Protein AF-0000000074168329 (afdb_homodimer)

Organism: Staphylococcus epidermidis (strain ATCC 35984 / DSM 28319 / BCRC 17069 / CCUG 31568 / BM 3577 / RP62A) (NCBI:txid176279)

Secondary structure (DSSP, 8-state):
-TTGGGTS--------HHHHHHHHHHTTS---SSTHHHHHHHT-TT--------HHHHHHHHHHHHHHHHHHHHHHHHHHHHHHHHHHHHHSTTGGGSSSSTTSHHHHHHHHH-SSHHHHHTS-HHHHHHHHHTT-SS---HHHHHHHHHHHHHHHHH---SS-TTSHHHHHHHHHHHHHHHHHHHHHHHHHHHHHHHTTSTTHHHHHTSTT--HHHHHHHHHHH--GGG-SSHHHHHHHHT--EE--B-SS-B---EE-TTS-HHHHHHHHHHHHHHHHTTTTS--HHHHHHHHHTSSSSPPPHHHHHHHHHHHHHHHHHHHHHTT----TTTS--/-TTGGGTS--------HHHHHHHHHHTTS----STHHHHHHHT-TT--------HHHHHHHHHHHHHHHHHHHHHHHHHHHHHHHHHHHHHSTTGGGSSSSTTSHHHHHHHHH-SSHHHHHTS-HHHHHHHHHTT-SS---HHHHHHHHHHHHHHHHH---SS-TTSHHHHHHHHHHHHHHHHHHHHHHHHHHHHHHHTTSTTHHHHHTSTT--HHHHHHHHHHH--GGG-SSHHHHHHHHT--EE--B-SS-B---EE-TTS-HHHHHHHHHHHHHHHHTTTTS--HHHHHHHHHTSSSSPPPHHHHHHHHHHHHHHHHHHHHHTT----TTTS--

Sequence (674 aa):
MERFCCVNQINYIQMNPLEAKFKTSALRSWKTDQADAHKLACLGPTLKQTDSLPIHELIFFELRERVRFHLEIENEQNRLKFQILELLHQTFPGLERLFSSRYSIIALNIAEIFTHPDMVLDIDKEVLITHIFNSTDKGMSMDKATKYALQLRVIAQESYPSVDRHSFLVEKLRLLIQQLKQSIHHLKQLDDAMIQLAQQLDYFENIHSIPGIGKLSTAMIIGEIGDIKRFKSNKQLNAFVGIDIKRYQSGHTHCRDTINKRGNKKARKLLFWVIMNIIRGQHHYDNHVVDYYYKLRKQPNEKPHKTAIIACINRLLKTIHYLVMNHKLYDYQMSPHMERFCCVNQINYIQMNPLEAKFKTSALRSWKTDQADAHKLACLGPTLKQTDSLPIHELIFFELRERVRFHLEIENEQNRLKFQILELLHQTFPGLERLFSSRYSIIALNIAEIFTHPDMVLDIDKEVLITHIFNSTDKGMSMDKATKYALQLRVIAQESYPSVDRHSFLVEKLRLLIQQLKQSIHHLKQLDDAMIQLAQQLDYFENIHSIPGIGKLSTAMIIGEIGDIKRFKSNKQLNAFVGIDIKRYQSGHTHCRDTINKRGNKKARKLLFWVIMNIIRGQHHYDNHVVDYYYKLRKQPNEKPHKTAIIACINRLLKTIHYLVMNHKLYDYQMSPH

Nearest PDB structures (foldseek):
  8wt6-assembly1_D  TM=6.463E-01  e=1.268E-04  Escherichia coli
  7mq9-assembly1_SA  TM=5.368E-01  e=1.856E-03  Homo sapiens
  5gap-assembly1_F  TM=3.837E-01  e=2.718E-02  Saccharomyces cerevisiae
  8bcy-assembly1_B  TM=2.803E-01  e=6.986E-01  Bos taurus
  5swo-assembly1_B  TM=2.583E-01  e=2.062E+00  Homo sapiens

Radius of gyration: 31.95 Å; Cα contacts (8 Å, |Δi|>4): 693; chains: 2; bounding box: 79×78×79 Å

pLDDT: mean 80.48, std 24.2, range [25.25, 98.44]

Solvent-accessible surface area (backbone atoms only — not comparable to full-atom values): 37543 Å² total; per-residue (Å²): 115,70,73,67,34,60,72,57,86,56,80,69,74,82,64,55,68,66,64,50,48,59,54,46,61,66,48,60,69,69,72,72,76,75,70,59,62,58,62,62,58,71,69,52,73,86,71,62,80,81,58,72,72,54,71,67,58,52,53,33,51,46,37,27,54,50,39,52,49,48,52,50,52,50,52,51,46,51,52,46,50,50,52,45,52,56,43,32,55,34,30,29,32,64,59,65,66,77,39,92,56,59,78,37,67,45,47,42,43,47,42,51,74,44,44,22,36,66,63,54,73,71,46,54,71,69,59,44,24,51,54,52,43,68,36,44,89,85,71,67,54,70,66,58,21,44,52,50,37,52,51,48,48,52,44,33,72,71,36,74,43,80,52,60,81,82,37,58,66,39,55,52,41,36,52,51,45,51,50,45,52,51,49,53,53,50,49,52,56,53,48,53,54,45,34,59,58,38,60,72,42,89,54,40,59,28,48,36,47,33,69,64,39,45,64,62,55,38,30,40,48,42,13,63,70,33,68,67,80,77,42,89,42,53,67,54,48,36,45,54,39,21,66,38,61,39,72,57,76,50,86,90,55,84,51,78,69,41,58,34,83,82,29,38,62,66,45,43,53,51,46,50,51,48,51,53,45,30,50,70,45,46,90,80,50,81,46,69,57,46,54,49,36,53,57,36,50,33,83,92,71,51,43,55,66,70,59,33,50,54,53,36,46,52,51,50,48,41,50,46,48,50,22,50,76,64,73,34,64,60,45,80,87,71,51,82,128,116,71,73,66,33,60,73,56,85,56,81,71,73,81,63,56,68,66,64,50,49,57,54,46,61,66,47,63,69,69,74,71,76,74,71,60,63,59,63,63,57,70,70,52,75,85,71,63,81,81,59,70,72,54,73,67,57,51,53,34,51,47,35,26,54,50,38,52,50,49,52,52,50,49,53,53,46,52,52,47,51,51,51,46,52,57,44,32,55,35,31,29,32,65,60,65,68,77,40,92,55,60,78,39,67,44,45,43,44,46,42,51,74,46,43,21,34,67,63,53,73,73,46,53,71,69,58,44,24,51,54,53,44,67,36,43,88,82,69,68,56,69,67,57,20,44,52,51,35,52,50,48,49,53,42,33,73,71,37,74,43,79,51,60,80,83,36,59,65,38,55,51,42,36,52,50,45,51,50,45,54,50,49,53,53,52,48,52,54,53,48,52,54,45,33,58,58,38,59,72,43,88,52,40,58,28,48,38,47,33,70,65,39,46,64,62,53,38,30,42,50,42,13,62,70,33,69,67,81,76,42,92,41,52,67,55,48,36,46,53,38,19,66,38,62,38,72,56,76,50,85,91,56,82,52,76,70,40,58,35,85,80,28,37,64,66,45,43,53,50,45,51,52,46,52,52,46,29,49,72,44,46,89,79,49,80,45,70,57,48,54,50,36,53,59,38,50,33,83,91,69,52,45,55,69,68,59,32,49,53,52,35,46,53,51,48,49,41,51,45,47,50,23,51,77,65,73,33,66,60,44,80,85,71,52,82,129

Foldseek 3Di:
DVVVCVPPPPPPPPPDPVVVVVVVVVVPPPPPPDPVVVVVPVVPDVCPDPDDPPPQQVLLQVLLVLLVVLVVLVVVLVVLVVLLVVLCCAAQPPLCVLDPDSLPQLNLQVCLQPVHLVSLVVDDLVVLLVSSQVSDPPHDDSVVSSVSSVVSNVSSVVTDHNDDCPDVSSVVSNVSSVVSSVSVVVSVVSLVVLLVSQVVDLCLQQLCLAPQQHSSLSSSLCNQQPDLVVDPALVSSCVQQQQDFPQPPDPPDRDDRDTRPPHRPSNVVSLLVSLVRRCVCVVPDDHVLNVQLVVCCDPDNHDDNVVSSSVSSSLSSRSSSVCRNVVHHDDPVPRDD/DVVVCVVPPPPPPPPDPVVVVVVVVVVPPPPPPDPVVVVVPVVPDVCPPPPDPPPQQVLLQVLLVLLVVLVVLVVVLVVLVVLLVVLCCAAQPPLCVLDPDSLDQLNLQVCLQPVHLCSLVVDDLVVLLVSSQVSDPPHDDSVVSSVSSVVSNVSSVVTDHNDDCPDVSSVVSNVSSVVSSVSVVVSVVSLVVLLVSQVVDLCLQQLCLAPQQHSSLSSSLCNQQPDLVVDPALVSSCVQQQLDFPQPPDDPDRDDRDTRPPHRPSNVVSQLVSLVRRCVCVVPDDHVLNVQLVVCCDPDNGDDNVVSSSVSSSLSSRSSSVCRNVVHHDDPVPRDD

InterPro domains:
  IPR002525 Transposase IS110-like, N-terminal [PF01548] (10-93)
  IPR003346 Transposase IS116/IS110/IS902, C-terminal [PF02371] (205-281)
  IPR047650 Transposase IS110-like [NF033542] (14-328)
  IPR047650 Transposase IS110-like [PTHR33055] (9-333)

Structure (mmCIF, N/CA/C/O backbone):
data_AF-0000000074168329-model_v1
#
loop_
_entity.id
_entity.type
_entity.pdbx_description
1 polymer 'ISSep1-like transposase'
#
loop_
_atom_site.group_PDB
_atom_site.id
_atom_site.type_symbol
_atom_site.label_atom_id
_atom_site.label_alt_id
_atom_site.label_comp_id
_atom_site.label_asym_id
_atom_site.label_entity_id
_atom_site.label_seq_id
_atom_site.pdbx_PDB_ins_code
_atom_site.Cartn_x
_atom_site.Cartn_y
_atom_site.Cartn_z
_atom_site.occupancy
_atom_site.B_iso_or_equiv
_atom_site.auth_seq_id
_atom_site.auth_comp_id
_atom_site.auth_asym_id
_atom_site.auth_atom_id
_atom_site.pdbx_PDB_model_num
ATOM 1 N N . MET A 1 1 ? 27.438 18.719 -7.598 1 27.17 1 MET A N 1
ATOM 2 C CA . MET A 1 1 ? 27.781 19.938 -8.328 1 27.17 1 MET A CA 1
ATOM 3 C C . MET A 1 1 ? 28.406 20.969 -7.391 1 27.17 1 MET A C 1
ATOM 5 O O . MET A 1 1 ? 29.203 21.797 -7.828 1 27.17 1 MET A O 1
ATOM 9 N N . GLU A 1 2 ? 28 20.859 -6.035 1 30.83 2 GLU A N 1
ATOM 10 C CA . GLU A 1 2 ? 28.438 21.891 -5.105 1 30.83 2 GLU A CA 1
ATOM 11 C C . GLU A 1 2 ? 29.938 21.75 -4.805 1 30.83 2 GLU A C 1
ATOM 13 O O . GLU A 1 2 ? 30.656 22.75 -4.734 1 30.83 2 GLU A O 1
ATOM 18 N N . ARG A 1 3 ? 30.25 20.453 -4.539 1 29.61 3 ARG A N 1
ATOM 19 C CA . ARG A 1 3 ? 31.609 20.297 -4.035 1 29.61 3 ARG A CA 1
ATOM 20 C C . ARG A 1 3 ? 32.625 20.562 -5.129 1 29.61 3 ARG A C 1
ATOM 22 O O . ARG A 1 3 ? 33.781 20.906 -4.836 1 29.61 3 ARG A O 1
ATOM 29 N N . PHE A 1 4 ? 32.219 20.125 -6.305 1 29.08 4 PHE A N 1
ATOM 30 C CA . PHE A 1 4 ? 33.219 20.297 -7.344 1 29.08 4 PHE A CA 1
ATOM 31 C C . PHE A 1 4 ? 33.531 21.766 -7.535 1 29.08 4 PHE A C 1
ATOM 33 O O . PHE A 1 4 ? 34.688 22.125 -7.836 1 29.08 4 PHE A O 1
ATOM 40 N N . CYS A 1 5 ? 32.5 22.547 -7.418 1 31.25 5 CYS A N 1
ATOM 41 C CA . CYS A 1 5 ? 32.719 23.953 -7.734 1 31.25 5 CYS A CA 1
ATOM 42 C C . CYS A 1 5 ? 33.594 24.625 -6.676 1 31.25 5 CYS A C 1
ATOM 44 O O . CYS A 1 5 ? 33.812 25.828 -6.715 1 31.25 5 CYS A O 1
ATOM 46 N N . CYS A 1 6 ? 33.969 23.875 -5.668 1 30.42 6 CYS A N 1
ATOM 47 C CA . CYS A 1 6 ? 34.781 24.609 -4.711 1 30.42 6 CYS A CA 1
ATOM 48 C C . CYS A 1 6 ? 36.125 24.953 -5.316 1 30.42 6 CYS A C 1
ATOM 50 O O . CYS A 1 6 ? 36.875 25.75 -4.746 1 30.42 6 CYS A O 1
ATOM 52 N N . VAL A 1 7 ? 36.656 24.062 -6.18 1 30.88 7 VAL A N 1
ATOM 53 C CA . VAL A 1 7 ? 38 24.484 -6.484 1 30.88 7 VAL A CA 1
ATOM 54 C C . VAL A 1 7 ? 38 25.781 -7.273 1 30.88 7 VAL A C 1
ATOM 56 O O . VAL A 1 7 ? 38.844 26.656 -7.051 1 30.88 7 VAL A O 1
ATOM 59 N N . ASN A 1 8 ? 37.375 25.719 -8.516 1 28.28 8 ASN A N 1
ATOM 60 C CA . ASN A 1 8 ? 37.375 26.984 -9.266 1 28.28 8 ASN A CA 1
ATOM 61 C C . ASN A 1 8 ? 36.344 27.969 -8.703 1 28.28 8 ASN A C 1
ATOM 63 O O . ASN A 1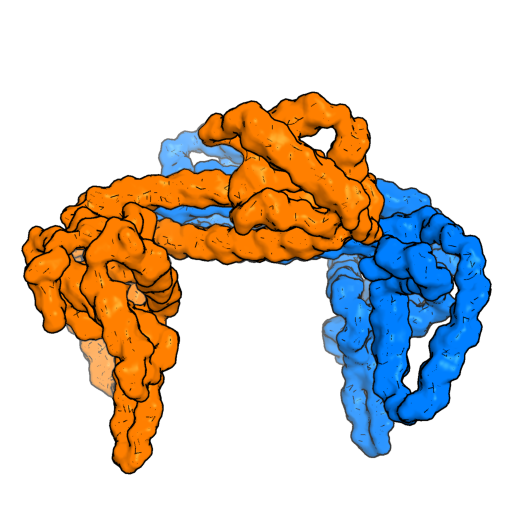 8 ? 35.344 27.547 -8.125 1 28.28 8 ASN A O 1
ATOM 67 N N . GLN A 1 9 ? 36.688 29.25 -8.25 1 28.92 9 GLN A N 1
ATOM 68 C CA . GLN A 1 9 ? 36.062 30.312 -7.473 1 28.92 9 GLN A CA 1
ATOM 69 C C . GLN A 1 9 ? 34.625 30.531 -7.898 1 28.92 9 GLN A C 1
ATOM 71 O O . GLN A 1 9 ? 34.094 31.641 -7.797 1 28.92 9 GLN A O 1
ATOM 76 N N . ILE A 1 10 ? 34.125 29.672 -8.828 1 30.66 10 ILE A N 1
ATOM 77 C CA . ILE A 1 10 ? 32.781 30.016 -9.352 1 30.66 10 ILE A CA 1
ATOM 78 C C . ILE A 1 10 ? 31.734 29.781 -8.281 1 30.66 10 ILE A C 1
ATOM 80 O O . ILE A 1 10 ? 31.688 28.703 -7.676 1 30.66 10 ILE A O 1
ATOM 84 N N . ASN A 1 11 ? 31.312 30.797 -7.574 1 29.66 11 ASN A N 1
ATOM 85 C CA . ASN A 1 11 ? 30.328 30.891 -6.504 1 29.66 11 ASN A CA 1
ATOM 86 C C . ASN A 1 11 ? 29.062 30.109 -6.844 1 29.66 11 ASN A C 1
ATOM 88 O O . ASN A 1 11 ? 28.375 30.438 -7.812 1 29.66 11 ASN A O 1
ATOM 92 N N . TYR A 1 12 ? 29.094 28.797 -6.961 1 29.7 12 TYR A N 1
ATOM 93 C CA . TYR A 1 12 ? 27.938 27.953 -7.266 1 29.7 12 TYR A CA 1
ATOM 94 C C . TYR A 1 12 ? 26.844 28.141 -6.227 1 29.7 12 TYR A C 1
ATOM 96 O O . TYR A 1 12 ? 27.109 28.094 -5.023 1 29.7 12 TYR A O 1
ATOM 104 N N . ILE A 1 13 ? 25.984 29.219 -6.359 1 30.91 13 ILE A N 1
ATOM 105 C CA . ILE A 1 13 ? 24.828 29.438 -5.5 1 30.91 13 ILE A CA 1
ATOM 106 C C . ILE A 1 13 ? 24 28.156 -5.426 1 30.91 13 ILE A C 1
ATOM 108 O O . ILE A 1 13 ? 23.625 27.594 -6.457 1 30.91 13 ILE A O 1
ATOM 112 N N . GLN A 1 14 ? 24.312 27.359 -4.473 1 31.69 14 GLN A N 1
ATOM 113 C CA . GLN A 1 14 ? 23.453 26.219 -4.168 1 31.69 14 GLN A CA 1
ATOM 114 C C . GLN A 1 14 ? 21.984 26.656 -4.086 1 31.69 14 GLN A C 1
ATOM 116 O O . GLN A 1 14 ? 21.594 27.391 -3.172 1 31.69 14 GLN A O 1
ATOM 121 N N . MET A 1 15 ? 21.438 27.281 -5.18 1 32.53 15 MET A N 1
ATOM 122 C CA . MET A 1 15 ? 20.016 27.625 -5.191 1 32.53 15 MET A CA 1
ATOM 123 C C . MET A 1 15 ? 19.156 26.406 -4.875 1 32.53 15 MET A C 1
ATOM 125 O O . MET A 1 15 ? 19.5 25.281 -5.242 1 32.53 15 MET A O 1
ATOM 129 N N . ASN A 1 16 ? 18.484 26.5 -3.758 1 31.28 16 ASN A N 1
ATOM 130 C CA . ASN A 1 16 ? 17.484 25.5 -3.422 1 31.28 16 ASN A CA 1
ATOM 131 C C . ASN A 1 16 ? 16.609 25.156 -4.625 1 31.28 16 ASN A C 1
ATOM 133 O O . ASN A 1 16 ? 16.25 26.031 -5.41 1 31.28 16 ASN A O 1
ATOM 137 N N . PRO A 1 17 ? 16.688 24.031 -5.035 1 32.97 17 PRO A N 1
ATOM 138 C CA . PRO A 1 17 ? 15.953 23.578 -6.215 1 32.97 17 PRO A CA 1
ATOM 139 C C . PRO A 1 17 ? 14.531 24.141 -6.266 1 32.97 17 PRO A C 1
ATOM 141 O O . PRO A 1 17 ? 14.008 24.391 -7.352 1 32.97 17 PRO A O 1
ATOM 144 N N . LEU A 1 18 ? 13.867 24.328 -5.117 1 34.44 18 LEU A N 1
ATOM 145 C CA . LEU A 1 18 ? 12.477 24.781 -5.164 1 34.44 18 LEU A CA 1
ATOM 146 C C . LEU A 1 18 ? 12.398 26.25 -5.586 1 34.44 18 LEU A C 1
ATOM 148 O O . LEU A 1 18 ? 11.492 26.641 -6.324 1 34.44 18 LEU A O 1
ATOM 152 N N . GLU A 1 19 ? 13.258 27.109 -5.074 1 35.5 19 GLU A N 1
ATOM 153 C CA . GLU A 1 19 ? 13.242 28.516 -5.461 1 35.5 19 GLU A CA 1
ATOM 154 C C . GLU A 1 19 ? 13.641 28.688 -6.922 1 35.5 19 GLU A C 1
ATOM 156 O O . GLU A 1 19 ? 13.141 29.594 -7.602 1 35.5 19 GLU A O 1
ATOM 161 N N . ALA A 1 20 ? 14.375 27.781 -7.41 1 36.03 20 ALA A N 1
ATOM 162 C CA . ALA A 1 20 ? 14.781 27.797 -8.812 1 36.03 20 ALA A CA 1
ATOM 163 C C . ALA A 1 20 ? 13.609 27.469 -9.727 1 36.03 20 ALA A C 1
ATOM 165 O O . ALA A 1 20 ? 13.453 28.078 -10.797 1 36.03 20 ALA A O 1
ATOM 166 N N . LYS A 1 21 ? 12.797 26.547 -9.273 1 35.5 21 LYS A N 1
ATOM 167 C CA . LYS A 1 21 ? 11.664 26.172 -10.102 1 35.5 21 LYS A CA 1
ATOM 168 C C . LYS A 1 21 ? 10.633 27.297 -10.172 1 35.5 21 LYS A C 1
ATOM 170 O O . LYS A 1 21 ? 10.031 27.531 -11.227 1 35.5 21 LYS A O 1
ATOM 175 N N . PHE A 1 22 ? 10.336 27.859 -9.047 1 31.67 22 PHE A N 1
ATOM 176 C CA . PHE A 1 22 ? 9.359 28.938 -9.023 1 31.67 22 PHE A CA 1
ATOM 177 C C . PHE A 1 22 ? 9.844 30.125 -9.844 1 31.67 22 PHE A C 1
ATOM 179 O O . PHE A 1 22 ? 9.047 30.797 -10.516 1 31.67 22 PHE A O 1
ATOM 186 N N . LYS A 1 23 ? 11.039 30.375 -9.758 1 33.78 23 LYS A N 1
ATOM 187 C CA . LYS A 1 23 ? 11.539 31.516 -10.523 1 33.78 23 LYS A CA 1
ATOM 188 C C . LYS A 1 23 ? 11.648 31.172 -12.008 1 33.78 23 LYS A C 1
ATOM 190 O O . LYS A 1 23 ? 11.461 32.031 -12.867 1 33.78 23 LYS A O 1
ATOM 195 N N . THR A 1 24 ? 11.891 29.922 -12.227 1 35.84 24 THR A N 1
ATOM 196 C CA . THR A 1 24 ? 12.023 29.547 -13.625 1 35.84 24 THR A CA 1
ATOM 197 C C . THR A 1 24 ? 10.648 29.422 -14.281 1 35.84 24 THR A C 1
ATOM 199 O O . THR A 1 24 ? 10.492 29.688 -15.477 1 35.84 24 THR A O 1
ATOM 202 N N . SER A 1 25 ? 9.672 29.031 -13.5 1 34.44 25 SER A N 1
ATOM 203 C CA . SER A 1 25 ? 8.367 28.938 -14.141 1 34.44 25 SER A CA 1
ATOM 204 C C . SER A 1 25 ? 7.84 30.328 -14.508 1 34.44 25 SER A C 1
ATOM 206 O O . SER A 1 25 ? 7.113 30.469 -15.492 1 34.44 25 SER A O 1
ATOM 208 N N . ALA A 1 26 ? 8.141 31.312 -13.672 1 32.31 26 ALA A N 1
ATOM 209 C CA . ALA A 1 26 ? 7.754 32.656 -14.07 1 32.31 26 ALA A CA 1
ATOM 210 C C . ALA A 1 26 ? 8.531 33.125 -15.305 1 32.31 26 ALA A C 1
ATOM 212 O O . ALA A 1 26 ? 8.133 34.094 -15.977 1 32.31 26 ALA A O 1
ATOM 213 N N . LEU A 1 27 ? 9.688 32.562 -15.461 1 31.38 27 LEU A N 1
ATOM 214 C CA . LEU A 1 27 ? 10.57 33.031 -16.531 1 31.38 27 LEU A CA 1
ATOM 215 C C . LEU A 1 27 ? 10.117 32.469 -17.875 1 31.38 27 LEU A C 1
ATOM 217 O O . LEU A 1 27 ? 10.703 32.812 -18.906 1 31.38 27 LEU A O 1
ATOM 221 N N . ARG A 1 28 ? 9.273 31.594 -17.766 1 31.62 28 ARG A N 1
ATOM 222 C CA . ARG A 1 28 ? 9.039 31 -19.078 1 31.62 28 ARG A CA 1
ATOM 223 C C . ARG A 1 28 ? 8.328 31.969 -20.016 1 31.62 28 ARG A C 1
ATOM 225 O O . ARG A 1 28 ? 8.102 31.672 -21.188 1 31.62 28 ARG A O 1
ATOM 232 N N . SER A 1 29 ? 7.656 32.938 -19.359 1 29.62 29 SER A N 1
ATOM 233 C CA . SER A 1 29 ? 6.871 33.531 -20.438 1 29.62 29 SER A CA 1
ATOM 234 C C . SER A 1 29 ? 7.754 34.344 -21.375 1 29.62 29 SER A C 1
ATOM 236 O O . SER A 1 29 ? 7.395 34.594 -22.531 1 29.62 29 SER A O 1
ATOM 238 N N . TRP A 1 30 ? 8.641 35.281 -20.766 1 28.11 30 TRP A N 1
ATOM 239 C CA . TRP A 1 30 ? 9.188 36.281 -21.688 1 28.11 30 TRP A CA 1
ATOM 240 C C . TRP A 1 30 ? 10.445 35.75 -22.375 1 28.11 30 TRP A C 1
ATOM 242 O O . TRP A 1 30 ? 11.438 35.438 -21.719 1 28.11 30 TRP A O 1
ATOM 252 N N . LYS A 1 31 ? 10.398 35 -23.484 1 31.28 31 LYS A N 1
ATOM 253 C CA . LYS A 1 31 ? 11.383 34.344 -24.344 1 31.28 31 LYS A CA 1
ATOM 254 C C . LYS A 1 31 ? 12.289 35.375 -25.031 1 31.28 31 LYS A C 1
ATOM 256 O O . LYS A 1 31 ? 12.992 35.031 -25.984 1 31.28 31 LYS A O 1
ATOM 261 N N . THR A 1 32 ? 12.117 36.719 -24.641 1 31.3 32 THR A N 1
ATOM 262 C CA . THR A 1 32 ? 13.078 37.406 -25.516 1 31.3 32 THR A CA 1
ATOM 263 C C . THR A 1 32 ? 14.508 37.125 -25.047 1 31.3 32 THR A C 1
ATOM 265 O O . THR A 1 32 ? 14.789 37.062 -23.859 1 31.3 32 THR A O 1
ATOM 268 N N . ASP A 1 33 ? 15.5 36.688 -25.984 1 30 33 ASP A N 1
ATOM 269 C CA . ASP A 1 33 ? 16.812 36.062 -26.031 1 30 33 ASP A CA 1
ATOM 270 C C . ASP A 1 33 ? 17.812 36.812 -25.156 1 30 33 ASP A C 1
ATOM 272 O O . ASP A 1 33 ? 18.625 36.188 -24.469 1 30 33 ASP A O 1
ATOM 276 N N . GLN A 1 34 ? 18.125 38.125 -25.516 1 29.33 34 GLN A N 1
ATOM 277 C CA . GLN A 1 34 ? 19.391 38.812 -25.266 1 29.33 34 GLN A CA 1
ATOM 278 C C . GLN A 1 34 ? 19.562 39.094 -23.781 1 29.33 34 GLN A C 1
ATOM 280 O O . GLN A 1 34 ? 20.656 38.969 -23.234 1 29.33 34 GLN A O 1
ATOM 285 N N . ALA A 1 35 ? 18.609 39.875 -23.25 1 29.64 35 ALA A N 1
ATOM 286 C CA . ALA A 1 35 ? 18.812 40.594 -22 1 29.64 35 ALA A CA 1
ATOM 287 C C . ALA A 1 35 ? 18.859 39.656 -20.812 1 29.64 35 ALA A C 1
ATOM 289 O O . ALA A 1 35 ? 19.141 40.062 -19.672 1 29.64 35 ALA A O 1
ATOM 290 N N . ASP A 1 36 ? 18.469 38.375 -21.062 1 29.14 36 ASP A N 1
ATOM 291 C CA . ASP A 1 36 ? 18.234 37.5 -19.922 1 29.14 36 ASP A CA 1
ATOM 292 C C . ASP A 1 36 ? 19.562 37.125 -19.266 1 29.14 36 ASP A C 1
ATOM 294 O O . ASP A 1 36 ? 19.578 36.688 -18.109 1 29.14 36 ASP A O 1
ATOM 298 N N . ALA A 1 37 ? 20.625 37.219 -20.062 1 33.25 37 ALA A N 1
ATOM 299 C CA . ALA A 1 37 ? 21.891 36.75 -19.531 1 33.25 37 ALA A CA 1
ATOM 300 C C . ALA A 1 37 ? 22.406 37.656 -18.406 1 33.25 37 ALA A C 1
ATOM 302 O O . ALA A 1 37 ? 23.047 37.188 -17.469 1 33.25 37 ALA A O 1
ATOM 303 N N . HIS A 1 38 ? 22.125 38.969 -18.641 1 29.92 38 HIS A N 1
ATOM 304 C CA . HIS A 1 38 ? 22.797 39.938 -17.766 1 29.92 38 HIS A CA 1
ATOM 305 C C . HIS A 1 38 ? 22.25 39.844 -16.344 1 29.92 38 HIS A C 1
ATOM 307 O O . HIS A 1 38 ? 22.969 40.094 -15.383 1 29.92 38 HIS A O 1
ATOM 313 N N . LYS A 1 39 ? 20.891 39.656 -16.297 1 30.31 39 LYS A N 1
ATOM 314 C CA . LYS A 1 39 ? 20.297 39.844 -14.977 1 30.31 39 LYS A CA 1
ATOM 315 C C . LYS A 1 39 ? 20.703 38.688 -14.047 1 30.31 39 LYS A C 1
ATOM 317 O O . LYS A 1 39 ? 20.562 38.781 -12.828 1 30.31 39 LYS A O 1
ATOM 322 N N . LEU A 1 40 ? 21.156 37.594 -14.734 1 31.11 40 LEU A N 1
ATOM 323 C CA . LEU A 1 40 ? 21.578 36.531 -13.844 1 31.11 40 LEU A CA 1
ATOM 324 C C . LEU A 1 40 ? 22.797 36.938 -13.031 1 31.11 40 LEU A C 1
ATOM 326 O O . LEU A 1 40 ? 22.953 36.531 -11.875 1 31.11 40 LEU A O 1
ATOM 330 N N . ALA A 1 41 ? 23.656 37.75 -13.703 1 30.88 41 ALA A N 1
ATOM 331 C CA . ALA A 1 41 ? 24.938 38.062 -13.109 1 30.88 41 ALA A CA 1
ATOM 332 C C . ALA A 1 41 ? 24.781 38.938 -11.883 1 30.88 41 ALA A C 1
ATOM 334 O O . ALA A 1 41 ? 25.594 38.906 -10.953 1 30.88 41 ALA A O 1
ATOM 335 N N . CYS A 1 42 ? 23.828 39.938 -12.07 1 29.72 42 CYS A N 1
ATOM 336 C CA . CYS A 1 42 ? 23.859 40.969 -11.023 1 29.72 42 CYS A CA 1
ATOM 337 C C . CYS A 1 42 ? 23.391 40.375 -9.695 1 29.72 42 CYS A C 1
ATOM 339 O O . CYS A 1 42 ? 23.375 41.094 -8.68 1 29.72 42 CYS A O 1
ATOM 341 N N . LEU A 1 43 ? 22.641 39.375 -9.805 1 30.58 43 LEU A N 1
ATOM 342 C CA . LEU A 1 43 ? 22.188 38.969 -8.484 1 30.58 43 LEU A CA 1
ATOM 343 C C . LEU A 1 43 ? 23.328 38.312 -7.715 1 30.58 43 LEU A C 1
ATOM 345 O O . LEU A 1 43 ? 23.094 37.531 -6.777 1 30.58 43 LEU A O 1
ATOM 349 N N . GLY A 1 44 ? 24.625 38.594 -8.109 1 28.14 44 GLY A N 1
ATOM 350 C CA . GLY A 1 44 ? 25.859 38.031 -7.555 1 28.14 44 GLY A CA 1
ATOM 351 C C . GLY A 1 44 ? 25.938 38.156 -6.047 1 28.14 44 GLY A C 1
ATOM 352 O O . GLY A 1 44 ? 26.094 37.156 -5.344 1 28.14 44 GLY A O 1
ATOM 353 N N . PRO A 1 45 ? 26.562 39.344 -5.609 1 28.91 45 PRO A N 1
ATOM 354 C CA . PRO A 1 45 ? 27.281 39.5 -4.348 1 28.91 45 PRO A CA 1
ATOM 355 C C . PRO A 1 45 ? 26.375 39.375 -3.125 1 28.91 45 PRO A C 1
ATOM 357 O O . PRO A 1 45 ? 26.859 39.375 -1.99 1 28.91 45 PRO A O 1
ATOM 360 N N . THR A 1 46 ? 25.219 39.812 -3.314 1 30.34 46 THR A N 1
ATOM 361 C CA . THR A 1 46 ? 24.562 40.031 -2.02 1 30.34 46 THR A CA 1
ATOM 362 C C . THR A 1 46 ? 24.328 38.688 -1.33 1 30.34 46 THR A C 1
ATOM 364 O O . THR A 1 46 ? 23.328 38.5 -0.638 1 30.34 46 THR A O 1
ATOM 367 N N . LEU A 1 47 ? 24.828 37.531 -1.959 1 30.86 47 LEU A N 1
ATOM 368 C CA . LEU A 1 47 ? 24.609 36.219 -1.305 1 30.86 47 LEU A CA 1
ATOM 369 C C . LEU A 1 47 ? 25.469 36.125 -0.052 1 30.86 47 LEU A C 1
ATOM 371 O O . LEU A 1 47 ? 26.547 35.531 -0.092 1 30.86 47 LEU A O 1
ATOM 375 N N . LYS A 1 48 ? 25.906 37.156 0.578 1 31.55 48 LYS A N 1
ATOM 376 C CA . LYS A 1 48 ? 26.688 37 1.802 1 31.55 48 LYS A CA 1
ATOM 377 C C . LYS A 1 48 ? 26.219 35.781 2.59 1 31.55 48 LYS A C 1
ATOM 379 O O . LYS A 1 48 ? 27.016 34.906 2.902 1 31.55 48 LYS A O 1
ATOM 384 N N . GLN A 1 49 ? 25.625 36.188 3.838 1 29.94 49 GLN A N 1
ATOM 385 C CA . GLN A 1 49 ? 25.406 35.375 5.031 1 29.94 49 GLN A CA 1
ATOM 386 C C . GLN A 1 49 ? 24.484 34.188 4.738 1 29.94 49 GLN A C 1
ATOM 388 O O . GLN A 1 49 ? 23.297 34.375 4.441 1 29.94 49 GLN A O 1
ATOM 393 N N . THR A 1 50 ? 24.812 33.281 3.965 1 33.59 50 THR A N 1
ATOM 394 C CA . THR A 1 50 ? 24.156 31.969 3.914 1 33.59 50 THR A CA 1
ATOM 395 C C . THR A 1 50 ? 23.5 31.641 5.25 1 33.59 50 THR A C 1
ATOM 397 O O . THR A 1 50 ? 24.141 31.094 6.148 1 33.59 50 THR A O 1
ATOM 400 N N . ASP A 1 51 ? 22.984 32.438 5.898 1 31.14 51 ASP A N 1
ATOM 401 C CA . ASP A 1 51 ? 22.25 32.375 7.152 1 31.14 51 ASP A CA 1
ATOM 402 C C . ASP A 1 51 ? 21.312 31.156 7.176 1 31.14 51 ASP A C 1
ATOM 404 O O . ASP A 1 51 ? 20.828 30.719 6.129 1 31.14 51 ASP A O 1
ATOM 408 N N . SER A 1 52 ? 21.359 30.25 8.242 1 36.94 52 SER A N 1
ATOM 409 C CA . SER A 1 52 ? 20.484 29.188 8.727 1 36.94 52 SER A CA 1
ATOM 410 C C . SER A 1 52 ? 19.047 29.375 8.219 1 36.94 52 SER A C 1
ATOM 412 O O . SER A 1 52 ? 18.531 30.484 8.211 1 36.94 52 SER A O 1
ATOM 414 N N . LEU A 1 53 ? 18.734 28.781 7.027 1 43.62 53 LEU A N 1
ATOM 415 C CA . LEU A 1 53 ? 17.297 28.875 6.836 1 43.62 53 LEU A CA 1
ATOM 416 C C . LEU A 1 53 ? 16.594 29.188 8.148 1 43.62 53 LEU A C 1
ATOM 418 O O . LEU A 1 53 ? 16.844 28.547 9.172 1 43.62 53 LEU A O 1
ATOM 422 N N . PRO A 1 54 ? 16.109 30.297 8.336 1 49.72 54 PRO A N 1
ATOM 423 C CA . PRO A 1 54 ? 15.445 30.562 9.609 1 49.72 54 PRO A CA 1
ATOM 424 C C . PRO A 1 54 ? 14.602 29.391 10.094 1 49.72 54 PRO A C 1
ATOM 426 O O . PRO A 1 54 ? 14.07 28.625 9.281 1 49.72 54 PRO A O 1
ATOM 429 N N . ILE A 1 55 ? 15.016 28.766 11.352 1 52.19 55 ILE A N 1
ATOM 430 C CA . ILE A 1 55 ? 14.344 27.703 12.102 1 52.19 55 ILE A CA 1
ATOM 431 C C . ILE A 1 55 ? 12.875 27.641 11.695 1 52.19 55 ILE A C 1
ATOM 433 O O . ILE A 1 55 ? 12.32 26.547 11.539 1 52.19 55 ILE A O 1
ATOM 437 N N . HIS A 1 56 ? 12.352 28.844 11.328 1 59.34 56 HIS A N 1
ATOM 438 C CA . HIS A 1 56 ? 10.938 28.906 10.992 1 59.34 56 HIS A CA 1
ATOM 439 C C . HIS A 1 56 ? 10.656 28.234 9.648 1 59.34 56 HIS A C 1
ATOM 441 O O . HIS A 1 56 ? 9.648 27.547 9.492 1 59.34 56 HIS A O 1
ATOM 447 N N . GLU A 1 57 ? 11.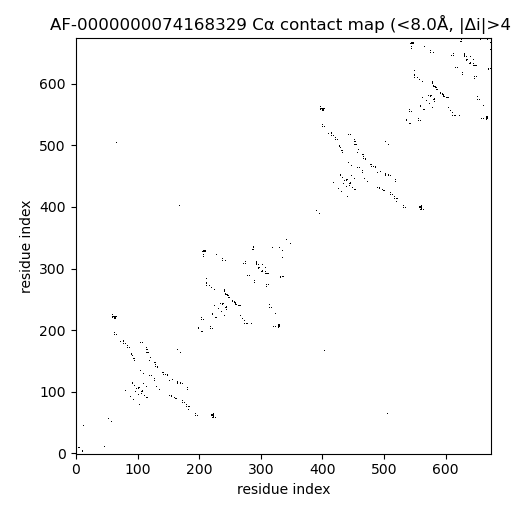625 28.25 8.75 1 77.38 57 GLU A N 1
ATOM 448 C CA . GLU A 1 57 ? 11.406 27.641 7.438 1 77.38 57 GLU A CA 1
ATOM 449 C C . GLU A 1 57 ? 11.484 26.125 7.512 1 77.38 57 GLU A C 1
ATOM 451 O O . GLU A 1 57 ? 10.734 25.422 6.832 1 77.38 57 GLU A O 1
ATOM 456 N N . LEU A 1 58 ? 12.188 25.688 8.57 1 88.94 58 LEU A N 1
ATOM 457 C CA . LEU A 1 58 ? 12.383 24.25 8.719 1 88.94 58 LEU A CA 1
ATOM 458 C C . LEU A 1 58 ? 11.117 23.594 9.258 1 88.94 58 LEU A C 1
ATOM 460 O O . LEU A 1 58 ? 10.758 22.484 8.82 1 88.94 58 LEU A O 1
ATOM 464 N N . ILE A 1 59 ? 10.445 24.328 10.133 1 93.62 59 ILE A N 1
ATOM 465 C CA . ILE A 1 59 ? 9.258 23.734 10.75 1 93.62 59 ILE A CA 1
ATOM 466 C C . ILE A 1 59 ? 8.164 23.547 9.688 1 93.62 59 ILE A C 1
ATOM 468 O O . ILE A 1 59 ? 7.457 22.547 9.695 1 93.62 59 ILE A O 1
ATOM 472 N N . PHE A 1 60 ? 8.086 24.531 8.797 1 94.81 60 PHE A N 1
ATOM 473 C CA . PHE A 1 60 ? 7.059 24.438 7.766 1 94.81 60 PHE A CA 1
ATOM 474 C C . PHE A 1 60 ? 7.367 23.312 6.785 1 94.81 60 PHE A C 1
ATOM 476 O O . PHE A 1 60 ? 6.457 22.625 6.309 1 94.81 60 PHE A O 1
ATOM 483 N N . PHE A 1 61 ? 8.625 23.156 6.535 1 94.5 61 PHE A N 1
ATOM 484 C CA . PHE A 1 61 ? 9.039 22.047 5.684 1 94.5 61 PHE A CA 1
ATOM 485 C C . PHE A 1 61 ? 8.695 20.703 6.324 1 94.5 61 PHE A C 1
ATOM 487 O O . PHE A 1 61 ? 8.125 19.828 5.672 1 94.5 61 PHE A O 1
ATOM 494 N N . GLU A 1 62 ? 8.992 20.547 7.574 1 96.5 62 GLU A N 1
ATOM 495 C CA . GLU A 1 62 ? 8.734 19.312 8.312 1 96.5 62 GLU A CA 1
ATOM 496 C C . GLU A 1 62 ? 7.242 19.016 8.398 1 96.5 62 GLU A C 1
ATOM 498 O O . GLU A 1 62 ? 6.816 17.875 8.234 1 96.5 62 GLU A O 1
ATOM 503 N N . LEU A 1 63 ? 6.496 20.047 8.617 1 97.38 63 LEU A N 1
ATOM 504 C CA . LEU A 1 63 ? 5.051 19.875 8.703 1 97.38 63 LEU A CA 1
ATOM 505 C C . LEU A 1 63 ? 4.465 19.453 7.359 1 97.38 63 LEU A C 1
ATOM 507 O O . LEU A 1 63 ? 3.605 18.578 7.293 1 97.38 63 LEU A O 1
ATOM 511 N N . ARG A 1 64 ? 4.938 20.094 6.336 1 96.44 64 ARG A N 1
ATOM 512 C CA . ARG A 1 64 ? 4.445 19.781 4.996 1 96.44 64 ARG A CA 1
ATOM 513 C C . ARG A 1 64 ? 4.695 18.312 4.652 1 96.44 64 ARG A C 1
ATOM 515 O O . ARG A 1 64 ? 3.805 17.641 4.141 1 96.44 64 ARG A O 1
ATOM 522 N N . GLU A 1 65 ? 5.891 17.859 4.934 1 96.62 65 GLU A N 1
ATOM 523 C CA . GLU A 1 65 ? 6.227 16.469 4.633 1 96.62 65 GLU A CA 1
ATOM 524 C C . GLU A 1 65 ? 5.371 15.508 5.445 1 96.62 65 GLU A C 1
ATOM 526 O O . GLU A 1 65 ? 4.965 14.453 4.945 1 96.62 65 GLU A O 1
ATOM 531 N N . ARG A 1 66 ? 5.086 15.875 6.656 1 97.94 66 ARG A N 1
ATOM 532 C CA . ARG A 1 66 ? 4.246 15.039 7.508 1 97.94 66 ARG A CA 1
ATOM 533 C C . ARG A 1 66 ? 2.812 14.992 6.988 1 97.94 66 ARG A C 1
ATOM 535 O O . ARG A 1 66 ? 2.182 13.938 6.984 1 97.94 66 ARG A O 1
ATOM 542 N N . VAL A 1 67 ? 2.348 16.125 6.508 1 97.56 67 VAL A N 1
ATOM 543 C CA . VAL A 1 67 ? 0.991 16.203 5.973 1 97.56 67 VAL A CA 1
ATOM 544 C C . VAL A 1 67 ? 0.887 15.344 4.711 1 97.56 67 VAL A C 1
ATOM 546 O O . VAL A 1 67 ? -0.06 14.57 4.555 1 97.56 67 VAL A O 1
ATOM 549 N N . ARG A 1 68 ? 1.815 15.484 3.891 1 96 68 ARG A N 1
ATOM 550 C CA . ARG A 1 68 ? 1.793 14.742 2.635 1 96 68 ARG A CA 1
ATOM 551 C C . ARG A 1 68 ? 1.899 13.242 2.885 1 96 68 ARG A C 1
ATOM 553 O O . ARG A 1 68 ? 1.266 12.445 2.189 1 96 68 ARG A O 1
ATOM 560 N N . PHE A 1 69 ? 2.711 12.875 3.838 1 97.5 69 PHE A N 1
ATOM 561 C CA . PHE A 1 69 ? 2.805 11.461 4.195 1 97.5 69 PHE A CA 1
ATOM 562 C C . PHE A 1 69 ? 1.487 10.961 4.773 1 97.5 69 PHE A C 1
ATOM 564 O O . PHE A 1 69 ? 1.058 9.844 4.477 1 97.5 69 PHE A O 1
ATOM 571 N N . HIS A 1 70 ? 0.848 11.805 5.59 1 97.38 70 HIS A N 1
ATOM 572 C CA . HIS A 1 70 ? -0.481 11.484 6.098 1 97.38 70 HIS A CA 1
ATOM 573 C C . HIS A 1 70 ? -1.449 11.188 4.957 1 97.38 70 HIS A C 1
ATOM 575 O O . HIS A 1 70 ? -2.178 10.195 5 1 97.38 70 HIS A O 1
ATOM 581 N N . LEU A 1 71 ? -1.421 12.047 4.008 1 95.44 71 LEU A N 1
ATOM 582 C CA . LEU A 1 71 ? -2.336 11.898 2.879 1 95.44 71 LEU A CA 1
ATOM 583 C C . LEU A 1 71 ? -2.02 10.633 2.09 1 95.44 71 LEU A C 1
ATOM 585 O O . LEU A 1 71 ? -2.928 9.953 1.604 1 95.44 71 LEU A O 1
ATOM 589 N N . GLU A 1 72 ? -0.788 10.328 1.934 1 95.06 72 GLU A N 1
ATOM 590 C CA . GLU A 1 72 ? -0.376 9.094 1.26 1 95.06 72 GLU A CA 1
ATOM 591 C C . GLU A 1 72 ? -0.881 7.863 2.002 1 95.06 72 GLU A C 1
ATOM 593 O O . GLU A 1 72 ? -1.394 6.926 1.386 1 95.06 72 GLU A O 1
ATOM 598 N N . ILE A 1 73 ? -0.698 7.832 3.309 1 97.12 73 ILE A N 1
ATOM 599 C CA . ILE A 1 73 ? -1.141 6.711 4.129 1 97.12 73 ILE A CA 1
ATOM 600 C C . ILE A 1 73 ? -2.658 6.574 4.043 1 97.12 73 ILE A C 1
ATOM 602 O O . ILE A 1 73 ? -3.184 5.465 3.943 1 97.12 73 ILE A O 1
ATOM 606 N N . GLU A 1 74 ? -3.328 7.703 4.035 1 95.56 74 GLU A N 1
ATOM 607 C CA . GLU A 1 74 ? -4.785 7.684 3.916 1 95.56 74 GLU A CA 1
ATOM 608 C C . GLU A 1 74 ? -5.219 7.051 2.598 1 95.56 74 GLU A C 1
ATOM 610 O O . GLU A 1 74 ? -6.184 6.281 2.562 1 95.56 74 GLU A O 1
ATOM 615 N N . ASN A 1 75 ? -4.547 7.41 1.558 1 94.62 75 ASN A N 1
ATOM 616 C CA . ASN A 1 75 ? -4.848 6.816 0.26 1 94.62 75 ASN A CA 1
ATOM 617 C C . ASN A 1 75 ? -4.66 5.305 0.278 1 94.62 75 ASN A C 1
ATOM 619 O O . ASN A 1 75 ? -5.48 4.562 -0.265 1 94.62 75 ASN A O 1
ATOM 623 N N . GLU A 1 76 ? -3.607 4.871 0.883 1 95.81 76 GLU A N 1
ATOM 624 C CA . GLU A 1 76 ? -3.35 3.438 1.008 1 95.81 76 GLU A CA 1
ATOM 625 C C . GLU A 1 76 ? -4.422 2.756 1.854 1 95.81 76 GLU A C 1
ATOM 627 O O . GLU A 1 76 ? -4.863 1.651 1.533 1 95.81 76 GLU A O 1
ATOM 632 N N . GLN A 1 77 ? -4.824 3.404 2.898 1 97.25 77 GLN A N 1
ATOM 633 C CA . GLN A 1 77 ? -5.883 2.859 3.746 1 97.25 77 GLN A CA 1
ATOM 634 C C . GLN A 1 77 ? -7.184 2.693 2.965 1 97.25 77 GLN A C 1
ATOM 636 O O . GLN A 1 77 ? -7.883 1.69 3.121 1 97.25 77 GLN A O 1
ATOM 641 N N . ASN A 1 78 ? -7.469 3.664 2.186 1 96.31 78 ASN A N 1
ATOM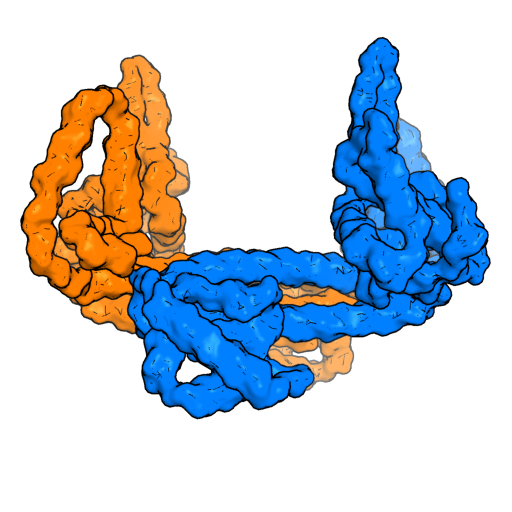 642 C CA . ASN A 1 78 ? -8.688 3.586 1.382 1 96.31 78 ASN A CA 1
ATOM 643 C C . ASN A 1 78 ? -8.641 2.406 0.416 1 96.31 78 ASN A C 1
ATOM 645 O O . ASN A 1 78 ? -9.648 1.723 0.22 1 96.31 78 ASN A O 1
ATOM 649 N N . ARG A 1 79 ? -7.496 2.188 -0.151 1 95.81 79 ARG A N 1
ATOM 650 C CA . ARG A 1 79 ? -7.324 1.03 -1.023 1 95.81 79 ARG A CA 1
ATOM 651 C C . ARG A 1 79 ? -7.562 -0.269 -0.261 1 95.81 79 ARG A C 1
ATOM 653 O O . ARG A 1 79 ? -8.258 -1.161 -0.746 1 95.81 79 ARG A O 1
ATOM 660 N N . LEU A 1 80 ? -6.977 -0.396 0.894 1 97.06 80 LEU A N 1
ATOM 661 C CA . LEU A 1 80 ? -7.145 -1.58 1.73 1 97.06 80 LEU A CA 1
ATOM 662 C C . LEU A 1 80 ? -8.609 -1.772 2.107 1 97.06 80 LEU A C 1
ATOM 664 O O . LEU A 1 80 ? -9.125 -2.895 2.074 1 97.06 80 LEU A O 1
ATOM 668 N N . LYS A 1 81 ? -9.258 -0.649 2.451 1 97.12 81 LYS A N 1
ATOM 669 C CA . LYS A 1 81 ? -10.672 -0.702 2.826 1 97.12 81 LYS A CA 1
ATOM 670 C C . LYS A 1 81 ? -11.516 -1.27 1.692 1 97.12 81 LYS A C 1
ATOM 672 O O . LYS A 1 81 ? -12.391 -2.111 1.923 1 97.12 81 LYS A O 1
ATOM 677 N N . PHE A 1 82 ? -11.25 -0.877 0.537 1 96 82 PHE A N 1
ATOM 678 C CA . PHE A 1 82 ? -11.992 -1.364 -0.621 1 96 82 PHE A CA 1
ATOM 679 C C . PHE A 1 82 ? -11.75 -2.854 -0.833 1 96 82 PHE A C 1
ATOM 681 O O . PHE A 1 82 ? -12.688 -3.611 -1.091 1 96 82 PHE A O 1
ATOM 688 N N . GLN A 1 83 ? -10.516 -3.248 -0.755 1 97.06 83 GLN A N 1
ATOM 689 C CA . GLN A 1 83 ? -10.172 -4.656 -0.922 1 97.06 83 GLN A CA 1
ATOM 690 C C . GLN A 1 83 ? -10.836 -5.516 0.152 1 97.06 83 GLN A C 1
ATOM 692 O O . GLN A 1 83 ? -11.359 -6.594 -0.141 1 97.06 83 GLN A O 1
ATOM 697 N N . ILE A 1 84 ? -10.797 -5.02 1.358 1 97.5 84 ILE A N 1
ATOM 698 C CA . ILE A 1 84 ? -11.375 -5.738 2.486 1 97.5 84 ILE A CA 1
ATOM 699 C C . ILE A 1 84 ? -12.883 -5.91 2.266 1 97.5 84 ILE A C 1
ATOM 701 O O . ILE A 1 84 ? -13.414 -7.004 2.457 1 97.5 84 ILE A O 1
ATOM 705 N N . LEU A 1 85 ? -13.516 -4.836 1.85 1 96.81 85 LEU A N 1
ATOM 706 C CA . LEU A 1 85 ? -14.953 -4.902 1.623 1 96.81 85 LEU A CA 1
ATOM 707 C C . LEU A 1 85 ? -15.281 -5.898 0.514 1 96.81 85 LEU A C 1
ATOM 709 O O . LEU A 1 85 ? -16.219 -6.691 0.645 1 96.81 85 LEU A O 1
ATOM 713 N N . GLU A 1 86 ? -14.562 -5.836 -0.542 1 96.19 86 GLU A N 1
ATOM 714 C CA . GLU A 1 86 ? -14.758 -6.766 -1.647 1 96.19 86 GLU A CA 1
ATOM 715 C C . GLU A 1 86 ? -14.609 -8.211 -1.183 1 96.19 86 GLU A C 1
ATOM 717 O O . GLU A 1 86 ? -15.422 -9.07 -1.546 1 96.19 86 GLU A O 1
ATOM 722 N N . LEU A 1 87 ? -13.602 -8.5 -0.38 1 97.38 87 LEU A N 1
ATOM 723 C CA . LEU A 1 87 ? -13.359 -9.852 0.122 1 97.38 87 LEU A CA 1
ATOM 724 C C . LEU A 1 87 ? -14.445 -10.266 1.107 1 97.38 87 LEU A C 1
ATOM 726 O O . LEU A 1 87 ? -14.875 -11.43 1.119 1 97.38 87 LEU A O 1
ATOM 730 N N . LEU A 1 88 ? -14.922 -9.328 1.902 1 96.88 88 LEU A N 1
ATOM 731 C CA . LEU A 1 88 ? -15.984 -9.625 2.855 1 96.88 88 LEU A CA 1
ATOM 732 C C . LEU A 1 88 ? -17.25 -10.07 2.137 1 96.88 88 LEU A C 1
ATOM 734 O O . LEU A 1 88 ? -17.953 -10.961 2.615 1 96.88 88 LEU A O 1
ATOM 738 N N . HIS A 1 89 ? -17.484 -9.539 1.011 1 96.44 89 HIS A N 1
ATOM 739 C CA . HIS A 1 89 ? -18.656 -9.922 0.229 1 96.44 89 HIS A CA 1
ATOM 740 C C . HIS A 1 89 ? -18.578 -11.375 -0.21 1 96.44 89 HIS A C 1
ATOM 742 O O . HIS A 1 89 ? -19.609 -12.023 -0.423 1 96.44 89 HIS A O 1
ATOM 748 N N . GLN A 1 90 ? -17.359 -11.859 -0.232 1 96.69 90 GLN A N 1
ATOM 749 C CA . GLN A 1 90 ? -17.156 -13.234 -0.671 1 96.69 90 GLN A CA 1
ATOM 750 C C . GLN A 1 90 ? -17.047 -14.18 0.521 1 96.69 90 GLN A C 1
ATOM 752 O O . GLN A 1 90 ? -17.5 -15.328 0.453 1 96.69 90 GLN A O 1
ATOM 757 N N . THR A 1 91 ? -16.484 -13.773 1.635 1 97.69 91 THR A N 1
ATOM 758 C CA . THR A 1 91 ? -16.172 -14.656 2.752 1 97.69 91 THR A CA 1
ATOM 759 C C . THR A 1 91 ? -17.25 -14.57 3.83 1 97.69 91 THR A C 1
ATOM 761 O O . THR A 1 91 ? -17.578 -15.57 4.48 1 97.69 91 THR A O 1
ATOM 764 N N . PHE A 1 92 ? -17.797 -13.367 4.051 1 97.81 92 PHE A N 1
ATOM 765 C CA . PHE A 1 92 ? -18.781 -13.133 5.094 1 97.81 92 PHE A CA 1
ATOM 766 C C . PHE A 1 92 ? -19.703 -11.977 4.719 1 97.81 92 PHE A C 1
ATOM 768 O O . PHE A 1 92 ? -19.688 -10.93 5.375 1 97.81 92 PHE A O 1
ATOM 775 N N . PRO A 1 93 ? -20.578 -12.258 3.695 1 96.44 93 PRO A N 1
ATOM 776 C CA . PRO A 1 93 ? -21.5 -11.203 3.281 1 96.44 93 PRO A CA 1
ATOM 777 C C . PRO A 1 93 ? -22.422 -10.734 4.418 1 96.44 93 PRO A C 1
ATOM 779 O O . PRO A 1 93 ? -22.969 -11.562 5.141 1 96.44 93 PRO A O 1
ATOM 782 N N . GLY A 1 94 ? -22.516 -9.438 4.625 1 94.75 94 GLY A N 1
ATOM 783 C CA . GLY A 1 94 ? -23.406 -8.875 5.613 1 94.75 94 GLY A CA 1
ATOM 784 C C . GLY A 1 94 ? -22.703 -8.406 6.871 1 94.75 94 GLY A C 1
ATOM 785 O O . GLY A 1 94 ? -23.266 -7.617 7.645 1 94.75 94 GLY A O 1
ATOM 786 N N . LEU A 1 95 ? -21.5 -8.891 7.148 1 95.5 95 LEU A N 1
ATOM 787 C CA . LEU A 1 95 ? -20.781 -8.516 8.359 1 95.5 95 LEU A CA 1
ATOM 788 C C . LEU A 1 95 ? -20.594 -7.008 8.445 1 95.5 95 LEU A C 1
ATOM 790 O O . LEU A 1 95 ? -20.594 -6.438 9.539 1 95.5 95 LEU A O 1
ATOM 794 N N . GLU A 1 96 ? -20.484 -6.355 7.262 1 89.5 96 GLU A N 1
ATOM 795 C CA . GLU A 1 96 ? -20.203 -4.922 7.215 1 89.5 96 GLU A CA 1
ATOM 796 C C . GLU A 1 96 ? -21.359 -4.125 7.824 1 89.5 96 GLU A C 1
ATOM 798 O O . GLU A 1 96 ? -21.188 -2.957 8.18 1 89.5 96 GLU A O 1
ATOM 803 N N . ARG A 1 97 ? -22.453 -4.738 8.047 1 89.44 97 ARG A N 1
ATOM 804 C CA . ARG A 1 97 ? -23.641 -4.066 8.57 1 89.44 97 ARG A CA 1
ATOM 805 C C . ARG A 1 97 ? -23.656 -4.074 10.094 1 89.44 97 ARG A C 1
ATOM 807 O O . ARG A 1 97 ? -24.484 -3.414 10.719 1 89.44 97 ARG A O 1
ATOM 814 N N . LEU A 1 98 ? -22.844 -4.82 10.672 1 91.38 98 LEU A N 1
ATOM 815 C CA . LEU A 1 98 ? -22.859 -4.992 12.117 1 91.38 98 LEU A CA 1
ATOM 816 C C . LEU A 1 98 ? -22.625 -3.664 12.828 1 91.38 98 LEU A C 1
ATOM 818 O O . LEU A 1 98 ? -23.266 -3.373 13.844 1 91.38 98 LEU A O 1
ATOM 822 N N . PHE A 1 99 ? -21.688 -2.91 12.234 1 87.69 99 PHE A N 1
ATOM 823 C CA . PHE A 1 99 ? -21.375 -1.619 12.828 1 87.69 99 PHE A CA 1
ATOM 824 C C . PHE A 1 99 ? -21.656 -0.485 11.859 1 87.69 99 PHE A C 1
ATOM 826 O O . PHE A 1 99 ? -21.562 -0.665 10.641 1 87.69 99 PHE A O 1
ATOM 833 N N . SER A 1 100 ? -21.984 0.636 12.414 1 83.69 100 SER A N 1
ATOM 834 C CA . SER A 1 100 ? -22.203 1.821 11.594 1 83.69 100 SER A CA 1
ATOM 835 C C . SER A 1 100 ? -20.922 2.268 10.914 1 83.69 100 SER A C 1
ATOM 837 O O . SER A 1 100 ? -20.922 2.627 9.734 1 83.69 100 SER A O 1
ATOM 839 N N . SER A 1 101 ? -19.891 2.219 11.711 1 85.38 101 SER A N 1
ATOM 840 C CA . SER A 1 101 ? -18.562 2.486 11.133 1 85.38 101 SER A CA 1
ATOM 841 C C . SER A 1 101 ? -17.859 1.194 10.742 1 85.38 101 SER A C 1
ATOM 843 O O . SER A 1 101 ? -17.312 0.492 11.594 1 85.38 101 SER A O 1
ATOM 845 N N . ARG A 1 102 ? -17.766 0.908 9.539 1 86 102 ARG A N 1
ATOM 846 C CA . ARG A 1 102 ? -17.312 -0.368 9 1 86 102 ARG A CA 1
ATOM 847 C C . ARG A 1 102 ? -15.836 -0.603 9.312 1 86 102 ARG A C 1
ATOM 849 O O . ARG A 1 102 ? -15.383 -1.748 9.375 1 86 102 ARG A O 1
ATOM 856 N N . TYR A 1 103 ? -15.156 0.501 9.562 1 91 103 TYR A N 1
ATOM 857 C CA . TYR A 1 103 ? -13.711 0.307 9.656 1 91 103 TYR A CA 1
ATOM 858 C C . TYR A 1 103 ? -13.188 0.741 11.016 1 91 103 TYR A C 1
ATOM 860 O O . TYR A 1 103 ? -12.008 1.068 11.156 1 91 103 TYR A O 1
ATOM 868 N N . SER A 1 104 ? -14.125 0.801 11.969 1 92 104 SER A N 1
ATOM 869 C CA . SER A 1 104 ? -13.672 1.03 13.336 1 92 104 SER A CA 1
ATOM 870 C C . SER A 1 104 ? -12.805 -0.122 13.828 1 92 104 SER A C 1
ATOM 872 O O . SER A 1 104 ? -12.844 -1.22 13.273 1 92 104 SER A O 1
ATOM 874 N N . ILE A 1 105 ? -12.008 0.095 14.82 1 92.25 105 ILE A N 1
ATOM 875 C CA . ILE A 1 105 ? -11.086 -0.91 15.328 1 92.25 105 ILE A CA 1
ATOM 876 C C . ILE A 1 105 ? -11.859 -2.123 15.836 1 92.25 105 ILE A C 1
ATOM 878 O O . ILE A 1 105 ? -11.453 -3.266 15.617 1 92.25 105 ILE A O 1
ATOM 882 N N . ILE A 1 106 ? -12.969 -1.928 16.484 1 92.5 106 ILE A N 1
ATOM 883 C CA . ILE A 1 106 ? -13.781 -3.037 16.969 1 92.5 106 ILE A CA 1
ATOM 884 C C . ILE A 1 106 ? -14.312 -3.85 15.797 1 92.5 106 ILE A C 1
ATOM 886 O O . ILE A 1 106 ? -14.312 -5.082 15.828 1 92.5 106 ILE A O 1
ATOM 890 N N . ALA A 1 107 ? -14.828 -3.17 14.805 1 94.44 107 ALA A N 1
ATOM 891 C CA . ALA A 1 107 ? -15.344 -3.85 13.625 1 94.44 107 ALA A CA 1
ATOM 892 C C . ALA A 1 107 ? -14.258 -4.691 12.953 1 94.44 107 ALA A C 1
ATOM 894 O O . ALA A 1 107 ? -14.492 -5.844 12.586 1 94.44 107 ALA A O 1
ATOM 895 N N . LEU A 1 108 ? -13.047 -4.113 12.852 1 96.25 108 LEU A N 1
ATOM 896 C CA . LEU A 1 108 ? -11.922 -4.812 12.234 1 96.25 108 LEU A CA 1
ATOM 897 C C . LEU A 1 108 ? -11.484 -6 13.078 1 96.25 108 LEU A C 1
ATOM 899 O O . LEU A 1 108 ? -11.164 -7.062 12.547 1 96.25 108 LEU A O 1
ATOM 903 N N . ASN A 1 109 ? -11.438 -5.824 14.367 1 95.44 109 ASN A N 1
ATOM 904 C CA . ASN A 1 109 ? -11.078 -6.918 15.258 1 95.44 109 ASN A CA 1
ATOM 905 C C . ASN A 1 109 ? -12.039 -8.094 15.125 1 95.44 109 ASN A C 1
ATOM 907 O O . ASN A 1 109 ? -11.609 -9.25 15.055 1 95.44 109 ASN A O 1
ATOM 911 N N . ILE A 1 110 ? -13.281 -7.809 15.086 1 95.38 110 ILE A N 1
ATOM 912 C CA . ILE A 1 110 ? -14.297 -8.852 14.977 1 95.38 110 ILE A CA 1
ATOM 913 C C . ILE A 1 110 ? -14.18 -9.539 13.617 1 95.38 110 ILE A C 1
ATOM 915 O O . ILE A 1 110 ? -14.234 -10.766 13.531 1 95.38 110 ILE A O 1
ATOM 919 N N . ALA A 1 111 ? -14.031 -8.742 12.609 1 96.56 111 ALA A N 1
ATOM 920 C CA . ALA A 1 111 ? -13.891 -9.305 11.266 1 96.56 111 ALA A CA 1
ATOM 921 C C . ALA A 1 111 ? -12.648 -10.188 11.172 1 96.56 111 ALA A C 1
ATOM 923 O O . ALA A 1 111 ? -12.648 -11.188 10.445 1 96.56 111 ALA A O 1
ATOM 924 N N . GLU A 1 112 ? -11.562 -9.805 11.789 1 96.5 112 GLU A N 1
ATOM 925 C CA . GLU A 1 112 ? -10.312 -10.562 11.781 1 96.5 112 GLU A CA 1
ATOM 926 C C . GLU A 1 112 ? -10.492 -11.922 12.453 1 96.5 112 GLU A C 1
ATOM 928 O O . GLU A 1 112 ? -9.969 -12.93 11.977 1 96.5 112 GLU A O 1
ATOM 933 N N . ILE A 1 113 ? -11.258 -11.938 13.555 1 95.44 113 ILE A N 1
ATOM 934 C CA . ILE A 1 113 ? -11.484 -13.164 14.312 1 95.44 113 ILE A CA 1
ATOM 935 C C . ILE A 1 113 ? -12.516 -14.031 13.594 1 95.44 113 ILE A C 1
ATOM 937 O O . ILE A 1 113 ? -12.32 -15.242 13.438 1 95.44 113 ILE A O 1
ATOM 941 N N . PHE A 1 114 ? -13.594 -13.391 13.195 1 96.31 114 PHE A N 1
ATOM 942 C CA . PHE A 1 114 ? -14.688 -14.109 12.539 1 96.31 114 PHE A CA 1
ATOM 943 C C . PHE A 1 114 ? -14.75 -13.766 11.062 1 96.31 114 PHE A C 1
ATOM 945 O O . PHE A 1 114 ? -15.727 -13.172 10.594 1 96.31 114 PHE A O 1
ATOM 952 N N . THR A 1 115 ? -13.805 -14.297 10.312 1 96.81 115 THR A N 1
ATOM 953 C CA . THR A 1 115 ? -13.641 -13.953 8.906 1 96.81 115 THR A CA 1
ATOM 954 C C . THR A 1 115 ? -14.633 -14.727 8.039 1 96.81 115 THR A C 1
ATOM 956 O O . THR A 1 115 ? -14.82 -14.414 6.863 1 96.81 115 THR A O 1
ATOM 959 N N . HIS A 1 116 ? -15.289 -15.641 8.609 1 98 116 HIS A N 1
ATOM 960 C CA . HIS A 1 116 ? -16.281 -16.484 7.965 1 98 116 HIS A CA 1
ATOM 961 C C . HIS A 1 116 ? -17.438 -16.797 8.906 1 98 116 HIS A C 1
ATOM 963 O O . HIS A 1 116 ? -17.25 -16.953 10.109 1 98 116 HIS A O 1
ATOM 969 N N . PRO A 1 117 ? -18.656 -16.922 8.406 1 97.5 117 PRO A N 1
ATOM 970 C CA . PRO A 1 117 ? -19.797 -17.156 9.281 1 97.5 117 PRO A CA 1
ATOM 971 C C . PRO A 1 117 ? -19.703 -18.453 10.07 1 97.5 117 PRO A C 1
ATOM 973 O O . PRO A 1 117 ? -20.188 -18.547 11.195 1 97.5 117 PRO A O 1
ATOM 976 N N . ASP A 1 118 ? -19.078 -19.469 9.508 1 96.94 118 ASP A N 1
ATOM 977 C CA . ASP A 1 118 ? -18.938 -20.75 10.18 1 96.94 118 ASP A CA 1
ATOM 978 C C . ASP A 1 118 ? -18.172 -20.609 11.492 1 96.94 118 ASP A C 1
ATOM 980 O O . ASP A 1 118 ? -18.391 -21.375 12.43 1 96.94 118 ASP A O 1
ATOM 984 N N . MET A 1 119 ? -17.344 -19.641 11.586 1 96.12 119 MET A N 1
ATOM 985 C CA . MET A 1 119 ? -16.547 -19.422 12.789 1 96.12 119 MET A CA 1
ATOM 986 C C . MET A 1 119 ? -17.406 -18.875 13.914 1 96.12 119 MET A C 1
ATOM 988 O O . MET A 1 119 ? -17.078 -19.031 15.094 1 96.12 119 MET A O 1
ATOM 992 N N . VAL A 1 120 ? -18.453 -18.172 13.555 1 96.88 120 VAL A N 1
ATOM 993 C CA . VAL A 1 120 ? -19.406 -17.641 14.523 1 96.88 120 VAL A CA 1
ATOM 994 C C . VAL A 1 120 ? -20.359 -18.75 14.977 1 96.88 120 VAL A C 1
ATOM 996 O O . VAL A 1 120 ? -20.625 -18.906 16.172 1 96.88 120 VAL A O 1
ATOM 999 N N . LEU A 1 121 ? -20.812 -19.531 14.008 1 95.81 121 LEU A N 1
ATOM 1000 C CA . LEU A 1 121 ? -21.844 -20.531 14.266 1 95.81 121 LEU A CA 1
ATOM 1001 C C . LEU A 1 121 ? -21.281 -21.719 15.039 1 95.81 121 LEU A C 1
ATOM 1003 O O . LEU A 1 121 ? -22.016 -22.422 15.727 1 95.81 121 LEU A O 1
ATOM 1007 N N . ASP A 1 122 ? -19.953 -21.859 15 1 94.12 122 ASP A N 1
ATOM 1008 C CA . ASP A 1 122 ? -19.312 -23 15.641 1 94.12 122 ASP A CA 1
ATOM 1009 C C . ASP A 1 122 ? -19.016 -22.719 17.109 1 94.12 122 ASP A C 1
ATOM 1011 O O . ASP A 1 122 ? -18.562 -23.594 17.844 1 94.12 122 ASP A O 1
ATOM 1015 N N . ILE A 1 123 ? -19.266 -21.547 17.531 1 94.25 123 ILE A N 1
ATOM 1016 C CA . ILE A 1 123 ? -18.891 -21.203 18.891 1 94.25 123 ILE A CA 1
ATOM 1017 C C . ILE A 1 123 ? -20.141 -20.969 19.734 1 94.25 123 ILE A C 1
ATOM 1019 O O . ILE A 1 123 ? -21.188 -20.578 19.203 1 94.25 123 ILE A O 1
ATOM 1023 N N . ASP A 1 124 ? -19.953 -21.188 21.016 1 94.31 124 ASP A N 1
ATOM 1024 C CA . ASP A 1 124 ? -21.047 -20.984 21.969 1 94.31 124 ASP A CA 1
ATOM 1025 C C . ASP A 1 124 ? -21.312 -19.484 22.172 1 94.31 124 ASP A C 1
ATOM 1027 O O . ASP A 1 124 ? -20.406 -18.672 22.016 1 94.31 124 ASP A O 1
ATOM 1031 N N . LYS A 1 125 ? -22.562 -19.281 22.609 1 93 125 LYS A N 1
ATOM 1032 C CA . LYS A 1 125 ? -23 -17.906 22.781 1 93 125 LYS A CA 1
ATOM 1033 C C . LYS A 1 125 ? -22.141 -17.172 23.797 1 93 125 LYS A C 1
ATOM 1035 O O . LYS A 1 125 ? -21.75 -16.016 23.578 1 93 125 LYS A O 1
ATOM 1040 N N . GLU A 1 126 ? -21.797 -17.781 24.812 1 93.94 126 GLU A N 1
ATOM 1041 C CA . GLU A 1 126 ? -21.031 -17.141 25.875 1 93.94 126 GLU A CA 1
ATOM 1042 C C . GLU A 1 126 ? -19.609 -16.812 25.422 1 93.94 126 GLU A C 1
ATOM 1044 O O . GLU A 1 126 ? -19.078 -15.758 25.75 1 93.94 126 GLU A O 1
ATOM 1049 N N . VAL A 1 127 ? -19.047 -17.703 24.688 1 94.5 127 VAL A N 1
ATOM 1050 C CA . VAL A 1 127 ? -17.703 -17.5 24.172 1 94.5 127 VAL A CA 1
ATOM 1051 C C . VAL A 1 127 ? -17.719 -16.375 23.141 1 94.5 127 VAL A C 1
ATOM 1053 O O . VAL A 1 127 ? -16.797 -15.555 23.094 1 94.5 127 VAL A O 1
ATOM 1056 N N . LEU A 1 128 ? -18.797 -16.328 22.375 1 95.56 128 LEU A N 1
ATOM 1057 C CA . LEU A 1 128 ? -18.953 -15.266 21.375 1 95.56 128 LEU A CA 1
ATOM 1058 C C . LEU A 1 128 ? -19 -13.891 22.047 1 95.56 128 LEU A C 1
ATOM 1060 O O . LEU A 1 128 ? -18.328 -12.961 21.609 1 95.56 128 LEU A O 1
ATOM 1064 N N . ILE A 1 129 ? -19.719 -13.82 23.109 1 94.56 129 ILE A N 1
ATOM 1065 C CA . ILE A 1 129 ? -19.859 -12.57 23.859 1 94.56 129 ILE A CA 1
ATOM 1066 C C . ILE A 1 129 ? -18.5 -12.148 24.406 1 94.56 129 ILE A C 1
ATOM 1068 O O . ILE A 1 129 ? -18.141 -10.969 24.359 1 94.56 129 ILE A O 1
ATOM 1072 N N . THR A 1 130 ? -17.766 -13.102 24.875 1 92.5 130 THR A N 1
ATOM 1073 C CA . THR A 1 130 ? -16.453 -12.812 25.438 1 92.5 130 THR A CA 1
ATOM 1074 C C . THR A 1 130 ? -15.5 -12.281 24.359 1 92.5 130 THR A C 1
ATOM 1076 O O . THR A 1 130 ? -14.742 -11.344 24.594 1 92.5 130 THR A O 1
ATOM 1079 N N . HIS A 1 131 ? -15.539 -12.891 23.156 1 92.81 131 HIS A N 1
ATOM 1080 C CA . HIS A 1 131 ? -14.711 -12.438 22.047 1 92.81 131 HIS A CA 1
ATOM 1081 C C . HIS A 1 131 ? -15.039 -11 21.672 1 92.81 131 HIS A C 1
ATOM 1083 O O . HIS A 1 131 ? -14.133 -10.188 21.438 1 92.81 131 HIS A O 1
ATOM 1089 N N . ILE A 1 132 ? -16.312 -10.68 21.656 1 92.62 132 ILE A N 1
ATOM 1090 C CA . ILE A 1 132 ? -16.734 -9.336 21.266 1 92.62 132 ILE A CA 1
ATOM 1091 C C . ILE A 1 132 ? -16.344 -8.336 22.344 1 92.62 132 ILE A C 1
ATOM 1093 O O . ILE A 1 132 ? -15.852 -7.25 22.047 1 92.62 132 ILE A O 1
ATOM 1097 N N . PHE A 1 133 ? -16.5 -8.766 23.516 1 91.5 133 PHE A N 1
ATOM 1098 C CA . PHE A 1 133 ? -16.156 -7.918 24.656 1 91.5 133 PHE A CA 1
ATOM 1099 C C . PHE A 1 133 ? -14.68 -7.559 24.641 1 91.5 133 PHE A C 1
ATOM 1101 O O . PHE A 1 133 ? -14.312 -6.418 24.938 1 91.5 133 PHE A O 1
ATOM 1108 N N . ASN A 1 134 ? -13.844 -8.43 24.266 1 90.31 134 ASN A N 1
ATOM 1109 C CA . ASN A 1 134 ? -12.398 -8.242 24.281 1 90.31 134 ASN A CA 1
ATOM 1110 C C . ASN A 1 134 ? -11.906 -7.559 23.016 1 90.31 134 ASN A C 1
ATOM 1112 O O . ASN A 1 134 ? -10.711 -7.277 22.875 1 90.31 134 ASN A O 1
ATOM 1116 N N . SER A 1 135 ? -12.75 -7.258 22.078 1 88.38 135 SER A N 1
ATOM 1117 C CA . SER A 1 135 ? -12.344 -6.715 20.781 1 88.38 135 SER A CA 1
ATOM 1118 C C . SER A 1 135 ? -12.203 -5.195 20.844 1 88.38 135 SER A C 1
ATOM 1120 O O . SER A 1 135 ? -11.844 -4.562 19.859 1 88.38 135 SER A O 1
ATOM 1122 N N . THR A 1 136 ? -12.562 -4.59 21.938 1 82.88 136 THR A N 1
ATOM 1123 C CA . THR A 1 136 ? -12.391 -3.145 22.047 1 82.88 136 THR A CA 1
ATOM 1124 C C . THR A 1 136 ? -11.648 -2.779 23.328 1 82.88 136 THR A C 1
ATOM 1126 O O . THR A 1 136 ? -11.789 -3.457 24.344 1 82.88 136 THR A O 1
ATOM 1129 N N . ASP A 1 137 ? -10.812 -1.821 23.141 1 72.5 137 ASP A N 1
ATOM 1130 C CA . ASP A 1 137 ? -10.062 -1.323 24.281 1 72.5 137 ASP A CA 1
ATOM 1131 C C . ASP A 1 137 ? -10.828 -0.214 25 1 72.5 137 ASP A C 1
ATOM 1133 O O . ASP A 1 137 ? -10.453 0.193 26.094 1 72.5 137 ASP A O 1
ATOM 1137 N N . LYS A 1 138 ? -11.875 0.394 24.422 1 71.69 138 LYS A N 1
ATOM 1138 C CA . LYS A 1 138 ? -12.539 1.577 24.953 1 71.69 138 LYS A CA 1
ATOM 1139 C C . LYS A 1 138 ? -13.578 1.193 26 1 71.69 138 LYS A C 1
ATOM 1141 O O . LYS A 1 138 ? -14.359 2.037 26.453 1 71.69 138 LYS A O 1
ATOM 1146 N N . GLY A 1 139 ? -13.508 -0.034 26.484 1 78.69 139 GLY A N 1
ATOM 1147 C CA . GLY A 1 139 ? -14.445 -0.42 27.531 1 78.69 139 GLY A CA 1
ATOM 1148 C C . GLY A 1 139 ? -15.867 -0.588 27.016 1 78.69 139 GLY A C 1
ATOM 1149 O O . GLY A 1 139 ? -16.422 0.331 26.406 1 78.69 139 GLY A O 1
ATOM 1150 N N . MET A 1 140 ? -16.359 -1.564 26.719 1 84.69 140 MET A N 1
ATOM 1151 C CA . MET A 1 140 ? -17.719 -1.904 26.297 1 84.69 140 MET A CA 1
ATOM 1152 C C . MET A 1 140 ? -18.469 -2.627 27.406 1 84.69 140 MET A C 1
ATOM 1154 O O . MET A 1 140 ? -17.875 -3.439 28.125 1 84.69 140 MET A O 1
ATOM 1158 N N . SER A 1 141 ? -19.719 -2.199 27.531 1 89.81 141 SER A N 1
ATOM 1159 C CA . SER A 1 141 ? -20.547 -2.871 28.531 1 89.81 141 SER A CA 1
ATOM 1160 C C . SER A 1 141 ? -20.906 -4.289 28.094 1 89.81 141 SER A C 1
ATOM 1162 O O . SER A 1 141 ? -20.922 -4.586 26.891 1 89.81 141 SER A O 1
ATOM 1164 N N . MET A 1 142 ? -21.156 -5.156 29.094 1 90.12 142 MET A N 1
ATOM 1165 C CA . MET A 1 142 ? -21.531 -6.539 28.828 1 90.12 142 MET A CA 1
ATOM 1166 C C . MET A 1 142 ? -22.859 -6.598 28.062 1 90.12 142 MET A C 1
ATOM 1168 O O . MET A 1 142 ? -23.047 -7.469 27.203 1 90.12 142 MET A O 1
ATOM 1172 N N . ASP A 1 143 ? -23.672 -5.688 28.312 1 92.31 143 ASP A N 1
ATOM 1173 C CA . ASP A 1 143 ? -24.969 -5.633 27.625 1 92.31 143 ASP A CA 1
ATOM 1174 C C . ASP A 1 143 ? -24.781 -5.328 26.141 1 92.31 143 ASP A C 1
ATOM 1176 O O . ASP A 1 143 ? -25.406 -5.961 25.297 1 92.31 143 ASP A O 1
ATOM 1180 N N . LYS A 1 144 ? -23.938 -4.375 25.938 1 92.75 144 LYS A N 1
ATOM 1181 C CA . LYS A 1 144 ? -23.656 -4.012 24.547 1 92.75 144 LYS A CA 1
ATOM 1182 C C . LYS A 1 144 ? -22.984 -5.156 23.812 1 92.75 144 LYS A C 1
ATOM 1184 O O . LYS A 1 144 ? -23.297 -5.438 22.656 1 92.75 144 LYS A O 1
ATOM 1189 N N . ALA A 1 145 ? -22.062 -5.805 24.484 1 94.25 145 ALA A N 1
ATOM 1190 C CA . ALA A 1 145 ? -21.375 -6.949 23.906 1 94.25 145 ALA A CA 1
ATOM 1191 C C . ALA A 1 145 ? -22.359 -8.062 23.562 1 94.25 145 ALA A C 1
ATOM 1193 O O . ALA A 1 145 ? -22.25 -8.695 22.5 1 94.25 145 ALA A O 1
ATOM 1194 N N . THR A 1 146 ? -23.297 -8.305 24.469 1 94.94 146 THR A N 1
ATOM 1195 C CA . THR A 1 146 ? -24.312 -9.336 24.25 1 94.94 146 THR A CA 1
ATOM 1196 C C . THR A 1 146 ? -25.188 -8.992 23.062 1 94.94 146 THR A C 1
ATOM 1198 O O . THR A 1 146 ? -25.516 -9.867 22.25 1 94.94 146 THR A O 1
ATOM 1201 N N . LYS A 1 147 ? -25.516 -7.75 22.984 1 94.75 147 LYS A N 1
ATOM 1202 C CA . LYS A 1 147 ? -26.344 -7.305 21.859 1 94.75 147 LYS A CA 1
ATOM 1203 C C . LYS A 1 147 ? -25.625 -7.52 20.531 1 94.75 147 LYS A C 1
ATOM 1205 O O . LYS A 1 147 ? -26.219 -8.055 19.578 1 94.75 147 LYS A O 1
ATOM 1210 N N . TYR A 1 148 ? -24.359 -7.164 20.469 1 93.62 148 TYR A N 1
ATOM 1211 C CA . TYR A 1 148 ? -23.594 -7.34 19.234 1 93.62 148 TYR A CA 1
ATOM 1212 C C . 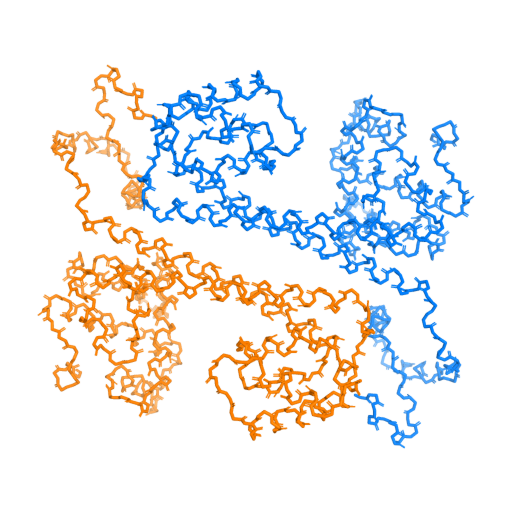TYR A 1 148 ? -23.406 -8.812 18.922 1 93.62 148 TYR A C 1
ATOM 1214 O O . TYR A 1 148 ? -23.406 -9.203 17.75 1 93.62 148 TYR A O 1
ATOM 1222 N N . ALA A 1 149 ? -23.219 -9.609 19.922 1 95.44 149 ALA A N 1
ATOM 1223 C CA . ALA A 1 149 ? -23.047 -11.047 19.719 1 95.44 149 ALA A CA 1
ATOM 1224 C C . ALA A 1 149 ? -24.297 -11.664 19.094 1 95.44 149 ALA A C 1
ATOM 1226 O O . ALA A 1 149 ? -24.203 -12.484 18.172 1 95.44 149 ALA A O 1
ATOM 1227 N N . LEU A 1 150 ? -25.406 -11.25 19.609 1 95.5 150 LEU A N 1
ATOM 1228 C CA . LEU A 1 150 ? -26.672 -11.773 19.078 1 95.5 150 LEU A CA 1
ATOM 1229 C C . LEU A 1 150 ? -26.875 -11.32 17.625 1 95.5 150 LEU A C 1
ATOM 1231 O O . LEU A 1 150 ? -27.281 -12.117 16.781 1 95.5 150 LEU A O 1
ATOM 1235 N N . GLN A 1 151 ? -26.594 -10.094 17.406 1 96.12 151 GLN A N 1
ATOM 1236 C CA . GLN A 1 151 ? -26.719 -9.578 16.047 1 96.12 151 GLN A CA 1
ATOM 1237 C C . GLN A 1 151 ? -25.766 -10.305 15.102 1 96.12 151 GLN A C 1
ATOM 1239 O O . GLN A 1 151 ? -26.156 -10.633 13.977 1 96.12 151 GLN A O 1
ATOM 1244 N N . LEU A 1 152 ? -24.578 -10.547 15.539 1 96.62 152 LEU A N 1
ATOM 1245 C CA . LEU A 1 152 ? -23.578 -11.242 14.727 1 96.62 152 LEU A CA 1
ATOM 1246 C C . LEU A 1 152 ? -24.031 -12.656 14.398 1 96.62 152 LEU A C 1
ATOM 1248 O O . LEU A 1 152 ? -23.844 -13.125 13.273 1 96.62 152 LEU A O 1
ATOM 1252 N N . ARG A 1 153 ? -24.594 -13.305 15.344 1 96.56 153 ARG A N 1
ATOM 1253 C CA . ARG A 1 153 ? -25.094 -14.656 15.117 1 96.56 153 ARG A CA 1
ATOM 1254 C C . ARG A 1 153 ? -26.203 -14.672 14.07 1 96.56 153 ARG A C 1
ATOM 1256 O O . ARG A 1 153 ? -26.234 -15.555 13.211 1 96.56 153 ARG A O 1
ATOM 1263 N N . VAL A 1 154 ? -27.078 -13.703 14.18 1 96.44 154 VAL A N 1
ATOM 1264 C CA . VAL A 1 154 ? -28.156 -13.594 13.203 1 96.44 154 VAL A CA 1
ATOM 1265 C C . VAL A 1 154 ? -27.578 -13.344 11.812 1 96.44 154 VAL A C 1
ATOM 1267 O O . VAL A 1 154 ? -27.984 -13.992 10.844 1 96.44 154 VAL A O 1
ATOM 1270 N N . ILE A 1 155 ? -26.625 -12.43 11.727 1 96.94 155 ILE A N 1
ATOM 1271 C CA . ILE A 1 155 ? -25.984 -12.117 10.445 1 96.94 155 ILE A CA 1
ATOM 1272 C C . ILE A 1 155 ? -25.297 -13.367 9.891 1 96.94 155 ILE A C 1
ATOM 1274 O O . ILE A 1 155 ? -25.406 -13.656 8.695 1 96.94 155 ILE A O 1
ATOM 1278 N N . ALA A 1 156 ? -24.641 -14.133 10.758 1 97.25 156 ALA A N 1
ATOM 1279 C CA . ALA A 1 156 ? -23.938 -15.352 10.352 1 97.25 156 ALA A CA 1
ATOM 1280 C C . ALA A 1 156 ? -24.906 -16.391 9.812 1 97.25 156 ALA A C 1
ATOM 1282 O O . ALA A 1 156 ? -24.609 -17.078 8.82 1 97.25 156 ALA A O 1
ATOM 1283 N N . GLN A 1 157 ? -26.047 -16.5 10.453 1 95.88 157 GLN A N 1
ATOM 1284 C CA . GLN A 1 157 ? -27.062 -17.469 10.047 1 95.88 157 GLN A CA 1
ATOM 1285 C C . GLN A 1 157 ? -27.656 -17.109 8.688 1 95.88 157 GLN A C 1
ATOM 1287 O O . GLN A 1 157 ? -28.031 -17.984 7.914 1 95.88 157 GLN A O 1
ATOM 1292 N N . GLU A 1 158 ? -27.672 -15.844 8.422 1 95.5 158 GLU A N 1
ATOM 1293 C CA . GLU A 1 158 ? -28.281 -15.375 7.184 1 95.5 158 GLU A CA 1
ATOM 1294 C C . GLU A 1 158 ? -27.234 -15.188 6.09 1 95.5 158 GLU A C 1
ATOM 1296 O O . GLU A 1 158 ? -27.578 -14.836 4.957 1 95.5 158 GLU A O 1
ATOM 1301 N N . SER A 1 159 ? -26 -15.461 6.41 1 95.69 159 SER A N 1
ATOM 1302 C CA . SER A 1 159 ? -24.906 -15.203 5.48 1 95.69 159 SER A CA 1
ATOM 1303 C C . SER A 1 159 ? -24.656 -16.406 4.574 1 95.69 159 SER A C 1
ATOM 1305 O O . SER A 1 159 ? -24.609 -17.547 5.047 1 95.69 159 SER A O 1
ATOM 1307 N N . TYR A 1 160 ? -24.453 -16.172 3.26 1 94.06 160 TYR A N 1
ATOM 1308 C CA . TYR A 1 160 ? -24.156 -17.203 2.283 1 94.06 160 TYR A CA 1
ATOM 1309 C C . TYR A 1 160 ? -22.844 -16.906 1.567 1 94.06 160 TYR A C 1
ATOM 1311 O O . TYR A 1 160 ? -22.844 -16.344 0.469 1 94.06 160 TYR A O 1
ATOM 1319 N N . PRO A 1 161 ? -21.75 -17.266 2.137 1 95.44 161 PRO A N 1
ATOM 1320 C CA . PRO A 1 161 ? -20.438 -17.016 1.536 1 95.44 161 PRO A CA 1
ATOM 1321 C C . PRO A 1 161 ? -20.219 -17.781 0.24 1 95.44 161 PRO A C 1
ATOM 1323 O O . PRO A 1 161 ? -20.812 -18.844 0.041 1 95.44 161 PRO A O 1
ATOM 1326 N N . SER A 1 162 ? -19.422 -17.281 -0.644 1 94.06 162 SER A N 1
ATOM 1327 C CA . SER A 1 162 ? -19.109 -17.938 -1.911 1 94.06 162 SER A CA 1
ATOM 1328 C C . SER A 1 162 ? -17.922 -18.891 -1.764 1 94.06 162 SER A C 1
ATOM 1330 O O . SER A 1 162 ? -17.609 -19.641 -2.686 1 94.06 162 SER A O 1
ATOM 1332 N N . VAL A 1 163 ? -17.266 -18.875 -0.616 1 94.56 163 VAL A N 1
ATOM 1333 C CA . VAL A 1 163 ? -16.094 -19.719 -0.399 1 94.56 163 VAL A CA 1
ATOM 1334 C C . VAL A 1 163 ? -16.188 -20.406 0.957 1 94.56 163 VAL A C 1
ATOM 1336 O O . VAL A 1 163 ? -16.969 -20 1.817 1 94.56 163 VAL A O 1
ATOM 1339 N N . ASP A 1 164 ? -15.445 -21.438 1.11 1 93.69 164 ASP A N 1
ATOM 1340 C CA . ASP A 1 164 ? -15.422 -22.172 2.371 1 93.69 164 ASP A CA 1
ATOM 1341 C C . ASP A 1 164 ? -14.477 -21.516 3.373 1 93.69 164 ASP A C 1
ATOM 1343 O O . ASP A 1 164 ? -13.68 -20.656 3.004 1 93.69 164 ASP A O 1
ATOM 1347 N N . ARG A 1 165 ? -14.555 -21.844 4.656 1 94.25 165 ARG A N 1
ATOM 1348 C CA . ARG A 1 165 ? -13.812 -21.219 5.746 1 94.25 165 ARG A CA 1
ATOM 1349 C C . ARG A 1 165 ? -12.312 -21.453 5.59 1 94.25 165 ARG A C 1
ATOM 1351 O O . ARG A 1 165 ? -11.508 -20.719 6.176 1 94.25 165 ARG A O 1
ATOM 1358 N N . HIS A 1 166 ? -11.906 -22.453 4.816 1 93.81 166 HIS A N 1
ATOM 1359 C CA . HIS A 1 166 ? -10.492 -22.766 4.68 1 93.81 166 HIS A CA 1
ATOM 1360 C C . HIS A 1 166 ? -9.914 -22.172 3.395 1 93.81 166 HIS A C 1
ATOM 1362 O O . HIS A 1 166 ? -8.742 -22.391 3.084 1 93.81 166 HIS A O 1
ATOM 1368 N N . SER A 1 167 ? -10.773 -21.469 2.688 1 95.12 167 SER A N 1
ATOM 1369 C CA . SER A 1 167 ? -10.328 -20.844 1.449 1 95.12 167 SER A CA 1
ATOM 1370 C C . SER A 1 167 ? -9.203 -19.844 1.71 1 95.12 167 SER A C 1
ATOM 1372 O O . SER A 1 167 ? -9.141 -19.234 2.781 1 95.12 167 SER A O 1
ATOM 1374 N N . PHE A 1 168 ? -8.359 -19.656 0.725 1 96.81 168 PHE A N 1
ATOM 1375 C CA . PHE A 1 168 ? -7.277 -18.672 0.792 1 96.81 168 PHE A CA 1
ATOM 1376 C C . PHE A 1 168 ? -7.832 -17.266 0.969 1 96.81 168 PHE A C 1
ATOM 1378 O O . PHE A 1 168 ? -7.188 -16.406 1.579 1 96.81 168 PHE A O 1
ATOM 1385 N N . LEU A 1 169 ? -8.992 -16.984 0.437 1 97.38 169 LEU A N 1
ATOM 1386 C CA . LEU A 1 169 ? -9.586 -15.656 0.522 1 97.38 169 LEU A CA 1
ATOM 1387 C C . LEU A 1 169 ? -9.836 -15.266 1.975 1 97.38 169 LEU A C 1
ATOM 1389 O O . LEU A 1 169 ? -9.758 -14.086 2.322 1 97.38 169 LEU A O 1
ATOM 1393 N N . VAL A 1 170 ? -10.109 -16.266 2.797 1 97.75 170 VAL A N 1
ATOM 1394 C CA . VAL A 1 170 ? -10.297 -16.016 4.223 1 97.75 170 VAL A CA 1
ATOM 1395 C C . VAL A 1 170 ? -8.969 -15.594 4.852 1 97.75 170 VAL A C 1
ATOM 1397 O O . VAL A 1 170 ? -8.922 -14.648 5.637 1 97.75 170 VAL A O 1
ATOM 1400 N N . GLU A 1 171 ? -7.918 -16.234 4.496 1 96.75 171 GLU A N 1
ATOM 1401 C CA . GLU A 1 171 ? -6.586 -15.867 4.969 1 96.75 171 GLU A CA 1
ATOM 1402 C C . GLU A 1 171 ? -6.176 -14.492 4.449 1 96.75 171 GLU A C 1
ATOM 1404 O O . GLU A 1 171 ? -5.629 -13.68 5.195 1 96.75 171 GLU A O 1
ATOM 1409 N N . LYS A 1 172 ? -6.398 -14.305 3.146 1 97.69 172 LYS A N 1
ATOM 1410 C CA . LYS A 1 172 ? -6.094 -13.016 2.529 1 97.69 172 LYS A CA 1
ATOM 1411 C C . LYS A 1 172 ? -6.805 -11.875 3.254 1 97.69 172 LYS A C 1
ATOM 1413 O O . LYS A 1 172 ? -6.199 -10.836 3.525 1 97.69 172 LYS A O 1
ATOM 1418 N N . LEU A 1 173 ? -8.039 -12.047 3.574 1 97.88 173 LEU A N 1
ATOM 1419 C CA . LEU A 1 173 ? -8.82 -11.039 4.281 1 97.88 173 LEU A CA 1
ATOM 1420 C C . LEU A 1 173 ? -8.203 -10.727 5.641 1 97.88 173 LEU A C 1
ATOM 1422 O O . LEU A 1 173 ? -8.07 -9.555 6.016 1 97.88 173 LEU A O 1
ATOM 1426 N N . ARG A 1 174 ? -7.816 -11.734 6.324 1 97.5 174 ARG A N 1
ATOM 1427 C CA . ARG A 1 174 ? -7.199 -11.555 7.633 1 97.5 174 ARG A CA 1
ATOM 1428 C C . ARG A 1 174 ? -5.918 -10.734 7.527 1 97.5 174 ARG A C 1
ATOM 1430 O O . ARG A 1 174 ? -5.699 -9.812 8.32 1 97.5 174 ARG A O 1
ATOM 1437 N N . LEU A 1 175 ? -5.164 -11.055 6.562 1 96.69 175 LEU A N 1
ATOM 1438 C CA . LEU A 1 175 ? -3.904 -10.352 6.352 1 96.69 175 LEU A CA 1
ATOM 1439 C C . LEU A 1 175 ? -4.156 -8.875 6.043 1 96.69 175 LEU A C 1
ATOM 1441 O O . LEU A 1 175 ? -3.479 -8 6.586 1 96.69 175 LEU A O 1
ATOM 1445 N N . LEU A 1 176 ? -5.125 -8.594 5.188 1 97.88 176 LEU A N 1
ATOM 1446 C CA . LEU A 1 176 ? -5.43 -7.227 4.797 1 97.88 176 LEU A CA 1
ATOM 1447 C C . LEU A 1 176 ? -5.977 -6.434 5.977 1 97.88 176 LEU A C 1
ATOM 1449 O O . LEU A 1 176 ? -5.668 -5.25 6.133 1 97.88 176 LEU A O 1
ATOM 1453 N N . ILE A 1 177 ? -6.777 -7.094 6.809 1 97.94 177 ILE A N 1
ATOM 1454 C CA . ILE A 1 177 ? -7.328 -6.445 7.992 1 97.94 177 ILE A CA 1
ATOM 1455 C C . ILE A 1 177 ? -6.199 -6.082 8.953 1 97.94 177 ILE A C 1
ATOM 1457 O O . ILE A 1 177 ? -6.164 -4.973 9.492 1 97.94 177 ILE A O 1
ATOM 1461 N N . GLN A 1 178 ? -5.301 -6.984 9.109 1 97.06 178 GLN A N 1
ATOM 1462 C CA . GLN A 1 178 ? -4.152 -6.73 9.977 1 97.06 178 GLN A CA 1
ATOM 1463 C C . GLN A 1 178 ? -3.322 -5.559 9.461 1 97.06 178 GLN A C 1
ATOM 1465 O O . GLN A 1 178 ? -2.893 -4.703 10.234 1 97.06 178 GLN A O 1
ATOM 1470 N N . GLN A 1 179 ? -3.123 -5.547 8.203 1 96.62 179 GLN A N 1
ATOM 1471 C CA . GLN A 1 179 ? -2.381 -4.453 7.586 1 96.62 179 GLN A CA 1
ATOM 1472 C C . GLN A 1 179 ? -3.078 -3.115 7.82 1 96.62 179 GLN A C 1
ATOM 1474 O O . GLN A 1 179 ? -2.432 -2.119 8.156 1 96.62 179 GLN A O 1
ATOM 1479 N N . LEU A 1 180 ? -4.383 -3.082 7.645 1 97.62 180 LEU A N 1
ATOM 1480 C CA . LEU A 1 180 ? -5.145 -1.853 7.84 1 97.62 180 LEU A CA 1
ATOM 1481 C C . LEU A 1 180 ? -5.074 -1.394 9.297 1 97.62 180 LEU A C 1
ATOM 1483 O O . LEU A 1 180 ? -4.863 -0.209 9.562 1 97.62 180 LEU A O 1
ATOM 1487 N N . LYS A 1 181 ? -5.242 -2.326 10.219 1 96.81 181 LYS A N 1
ATOM 1488 C CA . LYS A 1 181 ? -5.176 -1.994 11.641 1 96.81 181 LYS A CA 1
ATOM 1489 C C . LYS A 1 181 ? -3.822 -1.386 12 1 96.81 181 LYS A C 1
ATOM 1491 O O . LYS A 1 181 ? -3.758 -0.379 12.711 1 96.81 181 LYS A O 1
ATOM 1496 N N . GLN A 1 182 ? -2.785 -2.01 11.492 1 95.44 182 GLN A N 1
ATOM 1497 C CA . GLN A 1 182 ? -1.444 -1.492 11.734 1 95.44 182 GLN A CA 1
ATOM 1498 C C . GLN A 1 182 ? -1.276 -0.096 11.141 1 95.44 182 GLN A C 1
ATOM 1500 O O . GLN A 1 182 ? -0.695 0.788 11.773 1 95.44 182 GLN A O 1
ATOM 1505 N N . SER A 1 183 ? -1.759 0.071 9.961 1 97 183 SER A N 1
ATOM 1506 C CA . SER A 1 183 ? -1.671 1.359 9.281 1 97 183 SER A CA 1
ATOM 1507 C C . SER A 1 183 ? -2.402 2.447 10.055 1 97 183 SER A C 1
ATOM 1509 O O . SER A 1 183 ? -1.905 3.568 10.18 1 97 183 SER A O 1
ATOM 1511 N N . ILE A 1 184 ? -3.566 2.094 10.586 1 97 184 ILE A N 1
ATOM 1512 C CA . ILE A 1 184 ? -4.363 3.041 11.359 1 97 184 ILE A CA 1
ATOM 1513 C C . ILE A 1 184 ? -3.598 3.455 12.609 1 97 184 ILE A C 1
ATOM 1515 O O . ILE A 1 184 ? -3.537 4.641 12.945 1 97 184 ILE A O 1
ATOM 1519 N N . HIS A 1 185 ? -3 2.488 13.242 1 95.44 185 HIS A N 1
ATOM 1520 C CA . HIS A 1 185 ? -2.234 2.756 14.453 1 95.44 185 HIS A CA 1
ATOM 1521 C C . HIS A 1 185 ? -1.024 3.637 14.156 1 95.44 185 HIS A C 1
ATOM 1523 O O . HIS A 1 185 ? -0.774 4.613 14.867 1 95.44 185 HIS A O 1
ATOM 1529 N N . HIS A 1 186 ? -0.356 3.34 13.102 1 94.88 186 HIS A N 1
ATOM 1530 C CA . HIS A 1 186 ? 0.821 4.109 12.719 1 94.88 186 HIS A CA 1
ATOM 1531 C C . HIS A 1 186 ? 0.448 5.547 12.367 1 94.88 186 HIS A C 1
ATOM 1533 O O . HIS A 1 186 ? 1.149 6.484 12.75 1 94.88 186 HIS A O 1
ATOM 1539 N N . LEU A 1 187 ? -0.609 5.691 11.656 1 97.31 187 LEU A N 1
ATOM 1540 C CA . LEU A 1 187 ? -1.044 7.02 11.242 1 97.31 187 LEU A CA 1
ATOM 1541 C C . LEU A 1 187 ? -1.373 7.883 12.461 1 97.31 187 LEU A C 1
ATOM 1543 O O . LEU A 1 187 ? -1.049 9.07 12.484 1 97.31 187 LEU A O 1
ATOM 1547 N N . LYS A 1 188 ? -1.985 7.266 13.438 1 97.19 188 LYS A N 1
ATOM 1548 C CA . LYS A 1 188 ? -2.32 7.996 14.656 1 97.19 188 LYS A CA 1
ATOM 1549 C C . LYS A 1 188 ? -1.064 8.539 15.336 1 97.19 188 LYS A C 1
ATOM 1551 O O . LYS A 1 188 ? -1.037 9.695 15.766 1 97.19 188 LYS A O 1
ATOM 1556 N N . GLN A 1 189 ? -0.059 7.738 15.391 1 96.94 189 GLN A N 1
ATOM 1557 C CA . GLN A 1 189 ? 1.201 8.164 15.992 1 96.94 189 GLN A CA 1
ATOM 1558 C C . GLN A 1 189 ? 1.827 9.312 15.203 1 96.94 189 GLN A C 1
ATOM 1560 O O . GLN A 1 189 ? 2.307 10.281 15.797 1 96.94 189 GLN A O 1
ATOM 1565 N N . LEU A 1 190 ? 1.798 9.195 13.922 1 97.75 190 LEU A N 1
ATOM 1566 C CA . LEU A 1 190 ? 2.346 10.234 13.055 1 97.75 190 LEU A CA 1
ATOM 1567 C C . LEU A 1 190 ? 1.564 11.539 13.211 1 97.75 190 LEU A C 1
ATOM 1569 O O . LEU A 1 190 ? 2.154 12.617 13.258 1 97.75 190 LEU A O 1
ATOM 1573 N N . ASP A 1 191 ? 0.269 11.43 13.305 1 97.94 191 ASP A N 1
ATOM 1574 C CA . ASP A 1 191 ? -0.598 12.594 13.461 1 97.94 191 ASP A CA 1
ATOM 1575 C C . ASP A 1 191 ? -0.322 13.312 14.781 1 97.94 191 ASP A C 1
ATOM 1577 O O . ASP A 1 191 ? -0.256 14.539 14.828 1 97.94 191 ASP A O 1
ATOM 1581 N N . ASP A 1 192 ? -0.164 12.531 15.836 1 98.19 192 ASP A N 1
ATOM 1582 C CA . ASP A 1 192 ? 0.125 13.117 17.141 1 98.19 192 ASP A CA 1
ATOM 1583 C C . ASP A 1 192 ? 1.435 13.906 17.109 1 98.19 192 ASP A C 1
ATOM 1585 O O . ASP A 1 192 ? 1.514 15.016 17.656 1 98.19 192 ASP A O 1
ATOM 1589 N N . ALA A 1 193 ? 2.406 13.336 16.516 1 97.5 193 ALA A N 1
ATOM 1590 C CA . ALA A 1 193 ? 3.693 14.016 16.375 1 97.5 193 ALA A CA 1
ATOM 1591 C C . ALA A 1 193 ? 3.562 15.281 15.539 1 97.5 193 ALA A C 1
ATOM 1593 O O . ALA A 1 193 ? 4.18 16.312 15.852 1 97.5 193 ALA A O 1
ATOM 1594 N N . MET A 1 194 ? 2.783 15.227 14.508 1 97.94 194 MET A N 1
ATOM 1595 C CA . MET A 1 194 ? 2.551 16.375 13.641 1 97.94 194 MET A CA 1
ATOM 1596 C C . MET A 1 194 ? 1.863 17.5 14.406 1 97.94 194 MET A C 1
ATOM 1598 O O . MET A 1 194 ? 2.258 18.672 14.289 1 97.94 194 MET A O 1
ATOM 1602 N N . ILE A 1 195 ? 0.893 17.188 15.195 1 98.44 195 ILE A N 1
ATOM 1603 C CA . ILE A 1 195 ? 0.157 18.156 15.992 1 98.44 195 ILE A CA 1
ATOM 1604 C C . ILE A 1 195 ? 1.102 18.828 16.984 1 98.44 195 ILE A C 1
ATOM 1606 O O . ILE A 1 195 ? 1.103 20.047 17.125 1 98.44 195 ILE A O 1
ATOM 1610 N N . GLN A 1 196 ? 1.909 18.016 17.641 1 97.88 196 GLN A N 1
ATOM 1611 C CA . GLN A 1 196 ? 2.859 18.547 18.609 1 97.88 196 GLN A CA 1
ATOM 1612 C C . GLN A 1 196 ? 3.824 19.531 17.969 1 97.88 196 GLN A C 1
ATOM 1614 O O . GLN A 1 196 ? 4.133 20.578 18.531 1 97.88 196 GLN A O 1
ATOM 1619 N N . LEU A 1 197 ? 4.262 19.203 16.797 1 97.31 197 LEU A N 1
ATOM 1620 C CA . LEU A 1 197 ? 5.168 20.094 16.062 1 97.31 197 LEU A CA 1
ATOM 1621 C C . LEU A 1 197 ? 4.477 21.391 15.688 1 97.31 197 LEU A C 1
ATOM 1623 O O . LEU A 1 197 ? 5.039 22.469 15.867 1 97.31 197 LEU A O 1
ATOM 1627 N N . ALA A 1 198 ? 3.266 21.281 15.203 1 97.5 198 ALA A N 1
ATOM 1628 C CA . ALA A 1 198 ? 2.51 22.453 14.766 1 97.5 198 ALA A CA 1
ATOM 1629 C C . ALA A 1 198 ? 2.201 23.375 15.945 1 97.5 198 ALA A C 1
ATOM 1631 O O . ALA A 1 198 ? 2.125 24.594 15.781 1 97.5 198 ALA A O 1
ATOM 1632 N N . GLN A 1 199 ? 2.055 22.812 17.094 1 97.31 199 GLN A N 1
ATOM 1633 C CA . GLN A 1 199 ? 1.697 23.562 18.297 1 97.31 199 GLN A CA 1
ATOM 1634 C C . GLN A 1 199 ? 2.85 24.453 18.75 1 97.31 199 GLN A C 1
ATOM 1636 O O . GLN A 1 199 ? 2.664 25.344 19.594 1 97.31 199 GLN A O 1
ATOM 1641 N N . GLN A 1 200 ? 4.023 24.234 18.219 1 95.44 200 GLN A N 1
ATOM 1642 C CA . GLN A 1 200 ? 5.168 25.078 18.547 1 95.44 200 GLN A CA 1
ATOM 1643 C C . GLN A 1 200 ? 5.055 26.438 17.859 1 95.44 200 GLN A C 1
ATOM 1645 O O . GLN A 1 200 ? 5.77 27.375 18.219 1 95.44 200 GLN A O 1
ATOM 1650 N N . LEU A 1 201 ? 4.195 26.484 16.844 1 94.75 201 LEU A N 1
ATOM 1651 C CA . LEU A 1 201 ? 4.008 27.734 16.125 1 94.75 201 LEU A CA 1
ATOM 1652 C C . LEU A 1 201 ? 3.076 28.672 16.906 1 94.75 201 LEU A C 1
ATOM 1654 O O . LEU A 1 201 ? 2.098 28.219 17.5 1 94.75 201 LEU A O 1
ATOM 1658 N N . ASP A 1 202 ? 3.295 29.938 16.859 1 91.5 202 ASP A N 1
ATOM 1659 C CA . ASP A 1 202 ? 2.598 30.938 17.672 1 91.5 202 ASP A CA 1
ATOM 1660 C C . ASP A 1 202 ? 1.145 31.094 17.219 1 91.5 202 ASP A C 1
ATOM 1662 O O . ASP A 1 202 ? 0.277 31.438 18.016 1 91.5 202 ASP A O 1
ATOM 1666 N N . TYR A 1 203 ? 0.884 30.781 15.945 1 92.5 203 TYR A N 1
ATOM 1667 C CA . TYR A 1 203 ? -0.47 31.062 15.492 1 92.5 203 TYR A CA 1
ATOM 1668 C C . TYR A 1 203 ? -1.291 29.797 15.359 1 92.5 203 TYR A C 1
ATOM 1670 O O . TYR A 1 203 ? -2.363 29.797 14.75 1 92.5 203 TYR A O 1
ATOM 1678 N N . PHE A 1 204 ? -0.854 28.688 15.914 1 96.88 204 PHE A N 1
ATOM 1679 C CA . PHE A 1 204 ? -1.614 27.438 15.93 1 96.88 204 PHE A CA 1
ATOM 1680 C C . PHE A 1 204 ? -2.98 27.656 16.578 1 96.88 204 PHE A C 1
ATOM 1682 O O . PHE A 1 204 ? -4.004 27.25 16.016 1 96.88 204 PHE A O 1
ATOM 1689 N N . GLU A 1 205 ? -3.016 28.328 17.672 1 96.88 205 GLU A N 1
ATOM 1690 C CA . GLU A 1 205 ? -4.246 28.5 18.438 1 96.88 205 GLU A CA 1
ATOM 1691 C C . GLU A 1 205 ? -5.207 29.453 17.719 1 96.88 205 GLU A C 1
ATOM 1693 O O . GLU A 1 205 ? -6.426 29.328 17.859 1 96.88 205 GLU A O 1
ATOM 1698 N N . ASN A 1 206 ? -4.676 30.391 16.984 1 96.94 206 ASN A N 1
ATOM 1699 C CA . ASN A 1 206 ? -5.523 31.297 16.219 1 96.94 206 ASN A CA 1
ATOM 1700 C C . ASN A 1 206 ? -6.402 30.547 15.227 1 96.94 206 ASN A C 1
ATOM 1702 O O . ASN A 1 206 ? -7.578 30.875 15.055 1 96.94 206 ASN A O 1
ATOM 1706 N N . ILE A 1 207 ? -5.828 29.516 14.641 1 97.12 207 ILE A N 1
ATOM 1707 C CA . ILE A 1 207 ? -6.559 28.719 13.656 1 97.12 207 ILE A CA 1
ATOM 1708 C C . ILE A 1 207 ? -7.441 27.703 14.359 1 97.12 207 ILE A C 1
ATOM 1710 O O . ILE A 1 207 ? -8.617 27.547 14.016 1 97.12 207 ILE A O 1
ATOM 1714 N N . HIS A 1 208 ? -6.883 27.094 15.375 1 97 208 HIS A N 1
ATOM 1715 C CA . HIS A 1 208 ? -7.59 26.047 16.109 1 97 20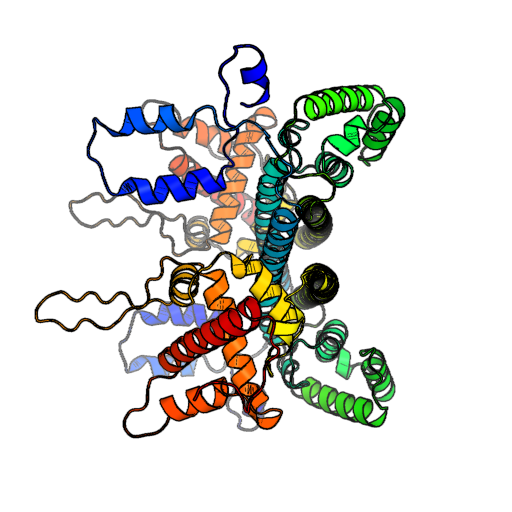8 HIS A CA 1
ATOM 1716 C C . HIS A 1 208 ? -8.812 26.609 16.828 1 97 208 HIS A C 1
ATOM 1718 O O . HIS A 1 208 ? -9.75 25.875 17.141 1 97 208 HIS A O 1
ATOM 1724 N N . SER A 1 209 ? -8.828 27.922 17.094 1 95.81 209 SER A N 1
ATOM 1725 C CA . SER A 1 209 ? -9.922 28.562 17.797 1 95.81 209 SER A CA 1
ATOM 1726 C C . SER A 1 209 ? -11.195 28.594 16.953 1 95.81 209 SER A C 1
ATOM 1728 O O . SER A 1 209 ? -12.289 28.828 17.484 1 95.81 209 SER A O 1
ATOM 1730 N N . ILE A 1 210 ? -11.031 28.406 15.641 1 94.44 210 ILE A N 1
ATOM 1731 C CA . ILE A 1 210 ? -12.195 28.375 14.766 1 94.44 210 ILE A CA 1
ATOM 1732 C C . ILE A 1 210 ? -13.008 27.109 15.016 1 94.44 210 ILE A C 1
ATOM 1734 O O . ILE A 1 210 ? -12.492 26 14.875 1 94.44 210 ILE A O 1
ATOM 1738 N N . PRO A 1 211 ? -14.258 27.266 15.344 1 93.19 211 PRO A N 1
ATOM 1739 C CA . PRO A 1 211 ? -15.07 26.078 15.609 1 93.19 211 PRO A CA 1
ATOM 1740 C C . PRO A 1 211 ? -15.156 25.141 14.398 1 93.19 211 PRO A C 1
ATOM 1742 O O . PRO A 1 211 ? -15.359 25.609 13.273 1 93.19 211 PRO A O 1
ATOM 1745 N N . GLY A 1 212 ? -14.977 23.812 14.703 1 91.88 212 GLY A N 1
ATOM 1746 C CA . GLY A 1 212 ? -15.062 22.844 13.633 1 91.88 212 GLY A CA 1
ATOM 1747 C C . GLY A 1 212 ? -13.703 22.406 13.125 1 91.88 212 GLY A C 1
ATOM 1748 O O . GLY A 1 212 ? -13.594 21.422 12.391 1 91.88 212 GLY A O 1
ATOM 1749 N N . ILE A 1 213 ? -12.711 23.156 13.438 1 95.38 213 ILE A N 1
ATOM 1750 C CA . ILE A 1 213 ? -11.359 22.797 13.016 1 95.38 213 ILE A CA 1
ATOM 1751 C C . ILE A 1 213 ? -10.617 22.156 14.188 1 95.38 213 ILE A C 1
ATOM 1753 O O . ILE A 1 213 ? -10.289 22.828 15.164 1 95.38 213 ILE A O 1
ATOM 1757 N N . GLY A 1 214 ? -10.359 20.891 14.078 1 95.38 214 GLY A N 1
ATOM 1758 C CA . GLY A 1 214 ? -9.648 20.172 15.125 1 95.38 214 GLY A CA 1
ATOM 1759 C C . GLY A 1 214 ? -8.148 20.375 15.062 1 95.38 214 GLY A C 1
ATOM 1760 O O . GLY A 1 214 ? -7.637 21.031 14.156 1 95.38 214 GLY A O 1
ATOM 1761 N N . LYS A 1 215 ? -7.473 19.844 16.031 1 97.81 215 LYS A N 1
ATOM 1762 C CA . LYS A 1 215 ? -6.023 19.984 16.125 1 97.81 215 LYS A CA 1
ATOM 1763 C C . LYS A 1 215 ? -5.336 19.422 14.875 1 97.81 215 LYS A C 1
ATOM 1765 O O . LYS A 1 215 ? -4.41 20.031 14.344 1 97.81 215 LYS A O 1
ATOM 1770 N N . LEU A 1 216 ? -5.785 18.281 14.422 1 97.81 216 LEU A N 1
ATOM 1771 C CA . LEU A 1 216 ? -5.184 17.656 13.25 1 97.81 216 LEU A CA 1
ATOM 1772 C C . LEU A 1 216 ? -5.391 18.516 12.008 1 97.81 216 LEU A C 1
ATOM 1774 O O . LEU A 1 216 ? -4.445 18.766 11.25 1 97.81 216 LEU A O 1
ATOM 1778 N N . SER A 1 217 ? -6.605 18.969 11.828 1 97.44 217 SER A N 1
ATOM 1779 C CA . SER A 1 217 ? -6.898 19.812 10.68 1 97.44 217 SER A CA 1
ATOM 1780 C C . SER A 1 217 ? -6.059 21.094 10.703 1 97.44 217 SER A C 1
ATOM 1782 O O . SER A 1 217 ? -5.562 21.531 9.664 1 97.44 217 SER A O 1
ATOM 1784 N N . THR A 1 218 ? -5.953 21.672 11.867 1 98.06 218 THR A N 1
ATOM 1785 C CA . THR A 1 218 ? -5.141 22.859 12.023 1 98.06 218 THR A CA 1
ATOM 1786 C C . THR A 1 218 ? -3.699 22.609 11.594 1 98.06 218 THR A C 1
ATOM 1788 O O . THR A 1 218 ? -3.137 23.359 10.797 1 98.06 218 THR A O 1
ATOM 1791 N N . ALA A 1 219 ? -3.137 21.484 12.086 1 98.25 219 ALA A N 1
ATOM 1792 C CA . ALA A 1 219 ? -1.764 21.109 11.75 1 98.25 219 ALA A CA 1
ATOM 1793 C C . ALA A 1 219 ? -1.609 20.906 10.242 1 98.25 219 ALA A C 1
ATOM 1795 O O . ALA A 1 219 ? -0.627 21.344 9.648 1 98.25 219 ALA A O 1
ATOM 1796 N N . MET A 1 220 ? -2.578 20.281 9.68 1 98 220 MET A N 1
ATOM 1797 C CA . MET A 1 220 ? -2.518 19.969 8.25 1 98 220 MET A CA 1
ATOM 1798 C C . MET A 1 220 ? -2.65 21.219 7.406 1 98 220 MET A C 1
ATOM 1800 O O . MET A 1 220 ? -1.978 21.359 6.383 1 98 220 MET A O 1
ATOM 1804 N N . ILE A 1 221 ? -3.479 22.125 7.805 1 97.44 221 ILE A N 1
ATOM 1805 C CA . ILE A 1 221 ? -3.635 23.391 7.098 1 97.44 221 ILE A CA 1
ATOM 1806 C C . ILE A 1 221 ? -2.314 24.156 7.109 1 97.44 221 ILE A C 1
ATOM 1808 O O . ILE A 1 221 ? -1.839 24.594 6.066 1 97.44 221 ILE A O 1
ATOM 1812 N N . ILE A 1 222 ? -1.745 24.266 8.258 1 97.12 222 ILE A N 1
ATOM 1813 C CA . ILE A 1 222 ? -0.484 24.984 8.406 1 97.12 222 ILE A CA 1
ATOM 1814 C C . ILE A 1 222 ? 0.594 24.312 7.559 1 97.12 222 ILE A C 1
ATOM 1816 O O . ILE A 1 222 ? 1.385 25 6.898 1 97.12 222 ILE A O 1
ATOM 1820 N N . GLY A 1 223 ? 0.572 22.969 7.582 1 96.75 223 GLY A N 1
ATOM 1821 C CA . GLY A 1 223 ? 1.577 22.234 6.828 1 96.75 223 GLY A CA 1
ATOM 1822 C C . GLY A 1 223 ? 1.483 22.453 5.332 1 96.75 223 GLY A C 1
ATOM 1823 O O . GLY A 1 223 ? 2.502 22.641 4.66 1 96.75 223 GLY A O 1
ATOM 1824 N N . GLU A 1 224 ? 0.348 22.5 4.809 1 95.75 224 GLU A N 1
ATOM 1825 C CA . GLU A 1 224 ? 0.167 22.594 3.363 1 95.75 224 GLU A CA 1
ATOM 1826 C C . GLU A 1 224 ? 0.298 24.047 2.893 1 95.75 224 GLU A C 1
ATOM 1828 O O . GLU A 1 224 ? 0.82 24.312 1.807 1 95.75 224 GLU A O 1
ATOM 1833 N N . ILE A 1 225 ? -0.122 24.953 3.684 1 94.69 225 ILE A N 1
ATOM 1834 C CA . ILE A 1 225 ? -0.105 26.359 3.283 1 94.69 225 ILE A CA 1
ATOM 1835 C C . ILE A 1 225 ? 1.263 26.969 3.59 1 94.69 225 ILE A C 1
ATOM 1837 O O . ILE A 1 225 ? 1.752 27.812 2.844 1 94.69 225 ILE A O 1
ATOM 1841 N N . GLY A 1 226 ? 1.912 26.516 4.684 1 94.06 226 GLY A N 1
ATOM 1842 C CA . GLY A 1 226 ? 3.166 27.109 5.121 1 94.06 226 GLY A CA 1
ATOM 1843 C C . GLY A 1 226 ? 2.975 28.328 5.996 1 94.06 226 GLY A C 1
ATOM 1844 O O . GLY A 1 226 ? 2.004 28.422 6.75 1 94.06 226 GLY A O 1
ATOM 1845 N N . ASP A 1 227 ? 3.877 29.219 5.918 1 94 227 ASP A N 1
ATOM 1846 C CA . ASP A 1 227 ? 3.809 30.438 6.719 1 94 227 ASP A CA 1
ATOM 1847 C C . ASP A 1 227 ? 2.738 31.375 6.184 1 94 227 ASP A C 1
ATOM 1849 O O . ASP A 1 227 ? 2.941 32.031 5.164 1 94 227 ASP A O 1
ATOM 1853 N N . ILE A 1 228 ? 1.7 31.453 6.898 1 93.56 228 ILE A N 1
ATOM 1854 C CA . ILE A 1 228 ? 0.563 32.25 6.477 1 93.56 228 ILE A CA 1
ATOM 1855 C C . ILE A 1 228 ? 0.946 33.75 6.492 1 93.56 228 ILE A C 1
ATOM 1857 O O . ILE A 1 228 ? 0.425 34.531 5.703 1 93.56 228 ILE A O 1
ATOM 1861 N N . LYS A 1 229 ? 1.891 34.094 7.293 1 92.81 229 LYS A N 1
ATOM 1862 C CA . LYS A 1 229 ? 2.307 35.469 7.461 1 92.81 229 LYS A CA 1
ATOM 1863 C C . LYS A 1 229 ? 3.012 36 6.207 1 92.81 229 LYS A C 1
ATOM 1865 O O . LYS A 1 229 ? 3.174 37.219 6.035 1 92.81 229 LYS A O 1
ATOM 1870 N N . ARG A 1 230 ? 3.43 35.062 5.406 1 92.31 230 ARG A N 1
ATOM 1871 C CA . ARG A 1 230 ? 4.137 35.469 4.195 1 92.31 230 ARG A CA 1
ATOM 1872 C C . ARG A 1 230 ? 3.176 36.094 3.176 1 92.31 230 ARG A C 1
ATOM 1874 O O . ARG A 1 230 ? 3.605 36.719 2.213 1 92.31 230 ARG A O 1
ATOM 1881 N N . PHE A 1 231 ? 1.914 35.844 3.418 1 93.81 231 PHE A N 1
ATOM 1882 C CA . PHE A 1 231 ? 0.907 36.406 2.52 1 93.81 231 PHE A CA 1
ATOM 1883 C C . PHE A 1 231 ? 0.458 37.781 2.99 1 93.81 231 PHE A C 1
ATOM 1885 O O . PHE A 1 231 ? -0.085 37.906 4.09 1 93.81 231 PHE A O 1
ATOM 1892 N N . LYS A 1 232 ? 0.61 38.719 2.127 1 92.44 232 LYS A N 1
ATOM 1893 C CA . LYS A 1 232 ? 0.269 40.094 2.48 1 92.44 232 LYS A CA 1
ATOM 1894 C C . LYS A 1 232 ? -1.243 40.312 2.504 1 92.44 232 LYS A C 1
ATOM 1896 O O . LYS A 1 232 ? -1.749 41.156 3.23 1 92.44 232 LYS A O 1
ATOM 1901 N N . SER A 1 233 ? -1.9 39.531 1.69 1 92.69 233 SER A N 1
ATOM 1902 C CA . SER A 1 233 ? -3.354 39.656 1.61 1 92.69 233 SER A CA 1
ATOM 1903 C C . SER A 1 233 ? -4.012 38.281 1.496 1 92.69 233 SER A C 1
ATOM 1905 O O . SER A 1 233 ? -3.357 37.312 1.145 1 92.69 233 SER A O 1
ATOM 1907 N N . ASN A 1 234 ? -5.297 38.344 1.779 1 90.81 234 ASN A N 1
ATOM 1908 C CA . ASN A 1 234 ? -6.07 37.125 1.623 1 90.81 234 ASN A CA 1
ATOM 1909 C C . ASN A 1 234 ? -6.18 36.688 0.157 1 90.81 234 ASN A C 1
ATOM 1911 O O . ASN A 1 234 ? -6.301 35.5 -0.153 1 90.81 234 ASN A O 1
ATOM 1915 N N . LYS A 1 235 ? -6.105 37.594 -0.712 1 90.44 235 LYS A N 1
ATOM 1916 C CA . LYS A 1 235 ? -6.168 37.312 -2.141 1 90.44 235 LYS A CA 1
ATOM 1917 C C . LYS A 1 235 ? -4.957 36.5 -2.584 1 90.44 235 LYS A C 1
ATOM 1919 O O . LYS A 1 235 ? -5.086 35.562 -3.406 1 90.44 235 LYS A O 1
ATOM 1924 N N . GLN A 1 236 ? -3.805 36.844 -1.991 1 92.38 236 GLN A N 1
ATOM 1925 C CA . GLN A 1 236 ? -2.592 36.094 -2.287 1 92.38 236 GLN A CA 1
ATOM 1926 C C . GLN A 1 236 ? -2.703 34.656 -1.78 1 92.38 236 GLN A C 1
ATOM 1928 O O . GLN A 1 236 ? -2.25 33.719 -2.445 1 92.38 236 GLN A O 1
ATOM 1933 N N . LEU A 1 237 ? -3.295 34.562 -0.638 1 92.94 237 LEU A N 1
ATOM 1934 C CA . LEU A 1 237 ? -3.512 33.25 -0.054 1 92.94 237 LEU A CA 1
ATOM 1935 C C . LEU A 1 237 ? -4.457 32.406 -0.918 1 92.94 237 LEU A C 1
ATOM 1937 O O . LEU A 1 237 ? -4.191 31.234 -1.186 1 92.94 237 LEU A O 1
ATOM 1941 N N . ASN A 1 238 ? -5.5 33 -1.412 1 91.5 238 ASN A N 1
ATOM 1942 C CA . ASN A 1 238 ? -6.445 32.344 -2.303 1 91.5 238 ASN A CA 1
ATOM 1943 C C . ASN A 1 238 ? -5.777 31.906 -3.602 1 91.5 238 ASN A C 1
ATOM 1945 O O . ASN A 1 238 ? -6.062 30.828 -4.109 1 91.5 238 ASN A O 1
ATOM 1949 N N . ALA A 1 239 ? -4.941 32.688 -4.133 1 88.75 239 ALA A N 1
ATOM 1950 C CA . ALA A 1 239 ? -4.207 32.344 -5.352 1 88.75 239 ALA A CA 1
ATOM 1951 C C . ALA A 1 239 ? -3.287 31.156 -5.133 1 88.75 239 ALA A C 1
ATOM 1953 O O . ALA A 1 239 ? -3.178 30.281 -5.996 1 88.75 239 ALA A O 1
ATOM 1954 N N . PHE A 1 240 ? -2.645 31.234 -3.988 1 91 240 PHE A N 1
ATOM 1955 C CA . PHE A 1 240 ? -1.746 30.141 -3.646 1 91 240 PHE A CA 1
ATOM 1956 C C . PHE A 1 240 ? -2.502 28.812 -3.594 1 91 240 PHE A C 1
ATOM 1958 O O . PHE A 1 240 ? -2.023 27.797 -4.105 1 91 240 PHE A O 1
ATOM 1965 N N . VAL A 1 241 ? -3.684 28.828 -2.996 1 91.81 241 VAL A N 1
ATOM 1966 C CA . VAL A 1 241 ? -4.5 27.625 -2.861 1 91.81 241 VAL A CA 1
ATOM 1967 C C . VAL A 1 241 ? -5.129 27.266 -4.207 1 91.81 241 VAL A C 1
ATOM 1969 O O . VAL A 1 241 ? -5.402 26.109 -4.484 1 91.81 241 VAL A O 1
ATOM 1972 N N . GLY A 1 242 ? -5.34 28.219 -5.078 1 87.88 242 GLY A N 1
ATOM 1973 C CA . GLY A 1 242 ? -5.879 28 -6.41 1 87.88 242 GLY A CA 1
ATOM 1974 C C . GLY A 1 242 ? -7.395 28.078 -6.457 1 87.88 242 GLY A C 1
ATOM 1975 O O . GLY A 1 242 ? -8.039 27.281 -7.141 1 87.88 242 GLY A O 1
ATOM 1976 N N . ILE A 1 243 ? -7.953 28.766 -5.68 1 84 243 ILE A N 1
ATOM 1977 C CA . ILE A 1 243 ? -9.406 28.875 -5.727 1 84 243 ILE A CA 1
ATOM 1978 C C . ILE A 1 243 ? -9.797 30.219 -6.32 1 84 243 ILE A C 1
ATOM 1980 O O . ILE A 1 243 ? -10.984 30.562 -6.371 1 84 243 ILE A O 1
ATOM 1984 N N . ASP A 1 244 ? -8.773 30.891 -6.852 1 75.12 244 ASP A N 1
ATOM 1985 C CA . ASP A 1 244 ? -9.078 32.188 -7.473 1 75.12 244 ASP A CA 1
ATOM 1986 C C . ASP A 1 244 ? -9.75 31.984 -8.828 1 75.12 244 ASP A C 1
ATOM 1988 O O . ASP A 1 244 ? -9.477 31.016 -9.539 1 75.12 244 ASP A O 1
ATOM 1992 N N . ILE A 1 245 ? -10.859 32.625 -9.016 1 62.88 245 ILE A N 1
ATOM 1993 C CA . ILE A 1 245 ? -11.664 32.531 -10.227 1 62.88 245 ILE A CA 1
ATOM 1994 C C . ILE A 1 245 ? -10.898 33.125 -11.406 1 62.88 245 ILE A C 1
ATOM 1996 O O . ILE A 1 245 ? -10.258 34.156 -11.273 1 62.88 245 ILE A O 1
ATOM 2000 N N . LYS A 1 246 ? -10.539 32.125 -12.375 1 57.12 246 LYS A N 1
ATOM 2001 C CA . LYS A 1 246 ? -10.039 32.688 -13.633 1 57.12 246 LYS A CA 1
ATOM 2002 C C . LYS A 1 246 ? -11.133 33.438 -14.375 1 57.12 246 LYS A C 1
ATOM 2004 O O . LYS A 1 246 ? -12.211 32.906 -14.625 1 57.12 246 LYS A O 1
ATOM 2009 N N . ARG A 1 247 ? -11.227 34.75 -14.078 1 50.47 247 ARG A N 1
ATOM 2010 C CA . ARG A 1 247 ? -12.172 35.5 -14.891 1 50.47 247 ARG A CA 1
ATOM 2011 C C . ARG A 1 247 ? -11.695 35.594 -16.344 1 50.47 247 ARG A C 1
ATOM 2013 O O . ARG A 1 247 ? -10.555 35.969 -16.594 1 50.47 247 ARG A O 1
ATOM 2020 N N . TYR A 1 248 ? -11.984 34.562 -17.062 1 44.69 248 TYR A N 1
ATOM 2021 C CA . TYR A 1 248 ? -11.688 34.812 -18.469 1 44.69 248 TYR A CA 1
ATOM 2022 C C . TYR A 1 248 ? -12.656 35.844 -19.062 1 44.69 248 TYR A C 1
ATOM 2024 O O . TYR A 1 248 ? -13.875 35.625 -19.031 1 44.69 248 TYR A O 1
ATOM 2032 N N . GLN A 1 249 ? -12.461 37.062 -18.688 1 44.22 249 GLN A N 1
ATOM 2033 C CA . GLN A 1 249 ? -13.289 38.031 -19.391 1 44.22 249 GLN A CA 1
ATOM 2034 C C . GLN A 1 249 ? -12.922 38.094 -20.859 1 44.22 249 GLN A C 1
ATOM 2036 O O . GLN A 1 249 ? -11.828 38.531 -21.219 1 44.22 249 GLN A O 1
ATOM 2041 N N . SER A 1 250 ? -13.016 37.031 -21.625 1 42.16 250 SER A N 1
ATOM 2042 C CA . SER A 1 250 ? -12.992 37.531 -22.984 1 42.16 250 SER A CA 1
ATOM 2043 C C . SER A 1 250 ? -14.211 38.406 -23.266 1 42.16 250 SER A C 1
ATOM 2045 O O . SER A 1 250 ? -15.172 38.406 -22.5 1 42.16 250 SER A O 1
ATOM 2047 N N . GLY A 1 251 ? -14.398 39.156 -24.391 1 43.94 251 GLY A N 1
ATOM 2048 C CA . GLY A 1 251 ? -15.5 40 -24.828 1 43.94 251 GLY A CA 1
ATOM 2049 C C . GLY A 1 251 ? -16.844 39.531 -24.297 1 43.94 251 GLY A C 1
ATOM 2050 O O . GLY A 1 251 ? -17.078 39.531 -23.094 1 43.94 251 GLY A O 1
ATOM 2051 N N . HIS A 1 252 ? -17.75 39.125 -25.281 1 47.06 252 HIS A N 1
ATOM 2052 C CA . HIS A 1 252 ? -19.188 38.875 -25.172 1 47.06 252 HIS A CA 1
ATOM 2053 C C . HIS A 1 252 ? -19.469 37.594 -24.391 1 47.06 252 HIS A C 1
ATOM 2055 O O . HIS A 1 252 ? -20.625 37.25 -24.203 1 47.06 252 HIS A O 1
ATOM 2061 N N . THR A 1 253 ? -18.562 36.656 -24.266 1 44.94 253 THR A N 1
ATOM 2062 C CA . THR A 1 253 ? -19.016 35.406 -23.734 1 44.94 253 THR A CA 1
ATOM 2063 C C . THR A 1 253 ? -18.641 35.281 -22.25 1 44.94 253 THR A C 1
ATOM 2065 O O . THR A 1 253 ? -17.484 35.438 -21.875 1 44.94 253 THR A O 1
ATOM 2068 N N . HIS A 1 254 ? -19.516 35.562 -21.391 1 46.56 254 HIS A N 1
ATOM 2069 C CA . HIS A 1 254 ? -19.422 35.344 -19.953 1 46.56 254 HIS A CA 1
ATOM 2070 C C . HIS A 1 254 ? -19.031 33.906 -19.641 1 46.56 254 HIS A C 1
ATOM 2072 O O . HIS A 1 254 ? -19.797 32.969 -19.891 1 46.56 254 HIS A O 1
ATOM 2078 N N . CYS A 1 255 ? -17.891 33.594 -19.906 1 46.91 255 CYS A N 1
ATOM 2079 C CA . CYS A 1 255 ? -17.5 32.219 -19.578 1 46.91 255 CYS A CA 1
ATOM 2080 C C . CYS A 1 255 ? -17.594 31.969 -18.078 1 46.91 255 CYS A C 1
ATOM 2082 O O . CYS A 1 255 ? -17.406 32.875 -17.281 1 46.91 255 CYS A O 1
ATOM 2084 N N . ARG A 1 256 ? -18.078 30.859 -17.922 1 53.62 256 ARG A N 1
ATOM 2085 C CA . ARG A 1 256 ? -18.25 30.359 -16.562 1 53.62 256 ARG A CA 1
ATOM 2086 C C . ARG A 1 256 ? -16.969 30.484 -15.766 1 53.62 256 ARG A C 1
ATOM 2088 O O . ARG A 1 256 ? -15.883 30.141 -16.266 1 53.62 256 ARG A O 1
ATOM 2095 N N . ASP A 1 257 ? -16.922 31.234 -14.641 1 52.59 257 ASP A N 1
ATOM 2096 C CA . ASP A 1 257 ? -15.797 31.391 -13.727 1 52.59 257 ASP A CA 1
ATOM 2097 C C . ASP A 1 257 ? -15.234 30.031 -13.305 1 52.59 257 ASP A C 1
ATOM 2099 O O . ASP A 1 257 ? -15.977 29.156 -12.891 1 52.59 257 ASP A O 1
ATOM 2103 N N . THR A 1 258 ? -14.195 29.578 -13.984 1 58 258 THR A N 1
ATOM 2104 C CA . THR A 1 258 ? -13.586 28.312 -13.586 1 58 258 THR A CA 1
ATOM 2105 C C . THR A 1 258 ? -12.398 28.547 -12.656 1 58 258 THR A C 1
ATOM 2107 O O . THR A 1 258 ? -11.719 29.578 -12.766 1 58 258 THR A O 1
ATOM 2110 N N . ILE A 1 259 ? -12.328 27.906 -11.57 1 63.56 259 ILE A N 1
ATOM 2111 C CA . ILE A 1 259 ? -11.211 28.016 -10.633 1 63.56 259 ILE A CA 1
ATOM 2112 C C . ILE A 1 259 ? -9.898 27.734 -11.367 1 63.56 259 ILE A C 1
ATOM 2114 O O . ILE A 1 259 ? -9.859 26.938 -12.312 1 63.56 259 ILE A O 1
ATOM 2118 N N . ASN A 1 260 ? -8.867 28.547 -11.133 1 60.31 260 ASN A N 1
ATOM 2119 C CA . ASN A 1 260 ? -7.535 28.297 -11.664 1 60.31 260 ASN A CA 1
ATOM 2120 C C . ASN A 1 260 ? -6.926 27.031 -11.062 1 60.31 260 ASN A C 1
ATOM 2122 O O . ASN A 1 260 ? -6.711 26.953 -9.852 1 60.31 260 ASN A O 1
ATOM 2126 N N . LYS A 1 261 ? -6.957 25.969 -11.648 1 62.16 261 LYS A N 1
ATOM 2127 C CA . LYS A 1 261 ? -6.484 24.672 -11.148 1 62.16 261 LYS A CA 1
ATOM 2128 C C . LYS A 1 261 ? -4.961 24.641 -11.062 1 62.16 261 LYS A C 1
ATOM 2130 O O . LYS A 1 261 ? -4.367 23.578 -10.883 1 62.16 261 LYS A O 1
ATOM 2135 N N . ARG A 1 262 ? -4.309 25.797 -11.055 1 68.62 262 ARG A N 1
ATOM 2136 C CA . ARG A 1 262 ? -2.85 25.828 -11.023 1 68.62 262 ARG A CA 1
ATOM 2137 C C . ARG A 1 262 ? -2.338 25.922 -9.586 1 68.62 262 ARG A C 1
ATOM 2139 O O . ARG A 1 262 ? -1.131 25.844 -9.344 1 68.62 262 ARG A O 1
ATOM 2146 N N . GLY A 1 263 ? -3.104 25.922 -8.586 1 79.31 263 GLY A N 1
ATOM 2147 C CA . GLY A 1 263 ? -2.672 26.062 -7.207 1 79.31 263 GLY A CA 1
ATOM 2148 C C . GLY A 1 263 ? -2.396 24.734 -6.527 1 79.31 263 GLY A C 1
ATOM 2149 O O . GLY A 1 263 ? -2.17 23.719 -7.195 1 79.31 263 GLY A O 1
ATOM 2150 N N . ASN A 1 264 ? -2.248 24.812 -5.246 1 89.88 264 ASN A N 1
ATOM 2151 C CA . ASN A 1 264 ? -1.936 23.656 -4.426 1 89.88 264 ASN A CA 1
ATOM 2152 C C . ASN A 1 264 ? -3.137 22.719 -4.293 1 89.88 264 ASN A C 1
ATOM 2154 O O . ASN A 1 264 ? -3.98 22.906 -3.414 1 89.88 264 ASN A O 1
ATOM 2158 N N . LYS A 1 265 ? -3.105 21.734 -5.133 1 90.25 265 LYS A N 1
ATOM 2159 C CA . LYS A 1 265 ? -4.215 20.781 -5.203 1 90.25 265 LYS A CA 1
ATOM 2160 C C . LYS A 1 265 ? -4.441 20.094 -3.857 1 90.25 265 LYS A C 1
ATOM 2162 O O . LYS A 1 265 ? -5.582 19.844 -3.463 1 90.25 265 LYS A O 1
ATOM 2167 N N . LYS A 1 266 ? -3.408 19.812 -3.141 1 92.38 266 LYS A N 1
ATOM 2168 C CA . LYS A 1 266 ? -3.508 19.141 -1.853 1 92.38 266 LYS A CA 1
ATOM 2169 C C . LYS A 1 266 ? -4.156 20.031 -0.805 1 92.38 266 LYS A C 1
ATOM 2171 O O . LYS A 1 266 ? -4.988 19.578 -0.018 1 92.38 266 LYS A O 1
ATOM 2176 N N . ALA A 1 267 ? -3.826 21.266 -0.922 1 93.75 267 ALA A N 1
ATOM 2177 C CA . ALA A 1 267 ? -4.434 22.219 -0.006 1 93.75 267 ALA A CA 1
ATOM 2178 C C . ALA A 1 267 ? -5.93 22.375 -0.277 1 93.75 267 ALA A C 1
ATOM 2180 O O . ALA A 1 267 ? -6.734 22.422 0.656 1 93.75 267 ALA A O 1
ATOM 2181 N N . ARG A 1 268 ? -6.254 22.422 -1.522 1 91.81 268 ARG A N 1
ATOM 2182 C CA . ARG A 1 268 ? -7.66 22.562 -1.893 1 91.81 268 ARG A CA 1
ATOM 2183 C C . ARG A 1 268 ? -8.469 21.359 -1.403 1 91.81 268 ARG A C 1
ATOM 2185 O O . ARG A 1 268 ? -9.57 21.516 -0.868 1 91.81 268 ARG A O 1
ATOM 2192 N N . LYS A 1 269 ? -7.918 20.25 -1.599 1 91.62 269 LYS A N 1
ATOM 2193 C CA . LYS A 1 269 ? -8.594 19.047 -1.146 1 91.62 269 LYS A CA 1
ATOM 2194 C C . LYS A 1 269 ? -8.773 19.047 0.369 1 91.62 269 LYS A C 1
ATOM 2196 O O . LYS A 1 269 ? -9.844 18.719 0.875 1 91.62 269 LYS A O 1
ATOM 2201 N N . LEU A 1 270 ? -7.73 19.359 1.009 1 94.5 270 LEU A N 1
ATOM 2202 C CA . LEU A 1 270 ? -7.758 19.422 2.465 1 94.5 270 LEU A CA 1
ATOM 2203 C C . LEU A 1 270 ? -8.82 20.406 2.947 1 94.5 270 LEU A C 1
ATOM 2205 O O . LEU A 1 270 ? -9.617 20.094 3.828 1 94.5 270 LEU A O 1
ATOM 2209 N N . LEU A 1 271 ? -8.844 21.578 2.346 1 95.75 271 LEU A N 1
ATOM 2210 C CA . LEU A 1 271 ? -9.789 22.609 2.748 1 95.75 271 LEU A CA 1
ATOM 2211 C C . LEU A 1 271 ? -11.219 22.203 2.432 1 95.75 271 LEU A C 1
ATOM 2213 O O . LEU A 1 271 ? -12.148 22.531 3.176 1 95.75 271 LEU A O 1
ATOM 2217 N N . PHE A 1 272 ? -11.375 21.547 1.364 1 94.06 272 PHE A N 1
ATOM 2218 C CA . PHE A 1 272 ? -12.68 20.984 1.035 1 94.06 272 PHE A CA 1
ATOM 2219 C C . PHE A 1 272 ? -13.195 20.109 2.164 1 94.06 272 PHE A C 1
ATOM 2221 O O . PHE A 1 272 ? -14.336 20.266 2.615 1 94.06 272 PHE A O 1
ATOM 2228 N N . TRP A 1 273 ? -12.305 19.281 2.625 1 93 273 TRP A N 1
ATOM 2229 C CA . TRP A 1 273 ? -12.68 18.375 3.703 1 93 273 TRP A CA 1
ATOM 2230 C C . TRP A 1 273 ? -12.953 19.141 4.992 1 93 273 TRP A C 1
ATOM 2232 O O . TRP A 1 273 ? -13.875 18.797 5.742 1 93 273 TRP A O 1
ATOM 2242 N N . VAL A 1 274 ? -12.211 20.062 5.203 1 95.19 274 VAL A N 1
ATOM 2243 C CA . VAL A 1 274 ? -12.367 20.859 6.414 1 95.19 274 VAL A CA 1
ATOM 2244 C C . VAL A 1 274 ? -13.727 21.547 6.414 1 95.19 274 VAL A C 1
ATOM 2246 O O . VAL A 1 274 ? -14.445 21.516 7.414 1 95.19 274 VAL A O 1
ATOM 2249 N N . ILE A 1 275 ? -14.094 22.109 5.289 1 94.88 275 ILE A N 1
ATOM 2250 C CA . ILE A 1 275 ? -15.375 22.797 5.18 1 94.88 275 ILE A CA 1
ATOM 2251 C C . ILE A 1 275 ? -16.516 21.781 5.375 1 94.88 275 ILE A C 1
ATOM 2253 O O . ILE A 1 275 ? -17.484 22.062 6.078 1 94.88 275 ILE A O 1
ATOM 2257 N N . MET A 1 276 ? -16.344 20.656 4.789 1 93.75 276 MET A N 1
ATOM 2258 C CA . MET A 1 276 ? -17.359 19.609 4.93 1 93.75 276 MET A CA 1
ATOM 2259 C C . MET A 1 276 ? -17.531 19.219 6.395 1 93.75 276 MET A C 1
ATOM 2261 O O . MET A 1 276 ? -18.672 19.031 6.852 1 93.75 276 MET A O 1
ATOM 2265 N N . ASN A 1 277 ? -16.516 19.156 7.09 1 91.88 277 ASN A N 1
ATOM 2266 C CA . ASN A 1 277 ? -16.578 18.797 8.508 1 91.88 277 ASN A CA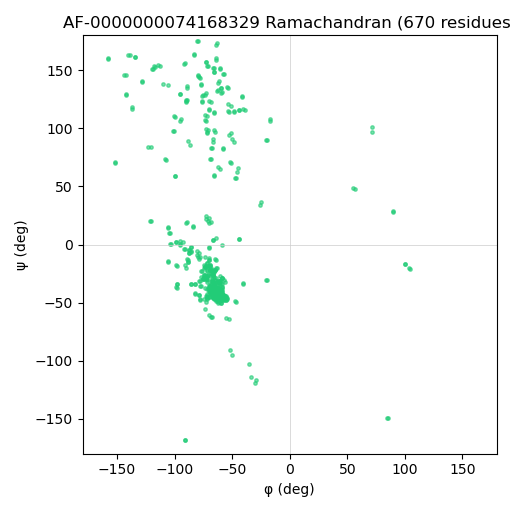 1
ATOM 2267 C C . ASN A 1 277 ? -17.234 19.906 9.328 1 91.88 277 ASN A C 1
ATOM 2269 O O . ASN A 1 277 ? -18 19.625 10.25 1 91.88 277 ASN A O 1
ATOM 2273 N N . ILE A 1 278 ? -16.891 21.125 9 1 92.81 278 ILE A N 1
ATOM 2274 C CA . ILE A 1 278 ? -17.469 22.266 9.688 1 92.81 278 ILE A CA 1
ATOM 2275 C C . ILE A 1 278 ? -18.984 22.266 9.508 1 92.81 278 ILE A C 1
ATOM 2277 O O . ILE A 1 278 ? -19.734 22.469 10.461 1 92.81 278 ILE A O 1
ATOM 2281 N N . ILE A 1 279 ? -19.391 21.969 8.328 1 91.94 279 ILE A N 1
ATOM 2282 C CA . ILE A 1 279 ? -20.812 21.953 8 1 91.94 279 ILE A CA 1
ATOM 2283 C C . ILE A 1 279 ? -21.516 20.828 8.742 1 91.94 279 ILE A C 1
ATOM 2285 O O . ILE A 1 279 ? -22.609 21 9.289 1 91.94 279 ILE A O 1
ATOM 2289 N N . ARG A 1 280 ? -20.875 19.719 8.789 1 90.06 280 ARG A N 1
ATOM 2290 C CA . ARG A 1 280 ? -21.453 18.547 9.453 1 90.06 280 ARG A CA 1
ATOM 2291 C C . ARG A 1 280 ? -21.594 18.797 10.953 1 90.06 280 ARG A C 1
ATOM 2293 O O . ARG A 1 280 ? -22.516 18.266 11.578 1 90.06 280 ARG A O 1
ATOM 2300 N N . GLY A 1 281 ? -20.688 19.531 11.5 1 88 281 GLY A N 1
ATOM 2301 C CA . GLY A 1 281 ? -20.703 19.781 12.93 1 88 281 GLY A CA 1
ATOM 2302 C C . GLY A 1 281 ? -21.516 21.016 13.297 1 88 281 GLY A C 1
ATOM 2303 O O . GLY A 1 281 ? -21.406 21.531 14.414 1 88 281 GLY A O 1
ATOM 2304 N N . GLN A 1 282 ? -22.344 21.484 12.523 1 84.38 282 GLN A N 1
ATOM 2305 C CA . GLN A 1 282 ? -23.062 22.75 12.656 1 84.38 282 GLN A CA 1
ATOM 2306 C C . GLN A 1 282 ? -23.875 22.781 13.938 1 84.38 282 GLN A C 1
ATOM 2308 O O . GLN A 1 282 ? -24.125 23.859 14.5 1 84.38 282 GLN A O 1
ATOM 2313 N N . HIS A 1 283 ? -24.297 21.672 14.383 1 86.5 283 HIS A N 1
ATOM 2314 C CA . HIS A 1 283 ? -25.188 21.625 15.539 1 86.5 283 HIS A CA 1
ATOM 2315 C C . HIS A 1 283 ? -24.406 21.766 16.844 1 86.5 283 HIS A C 1
ATOM 2317 O O . HIS A 1 283 ? -25 21.969 17.906 1 86.5 283 HIS A O 1
ATOM 2323 N N . HIS A 1 284 ? -23.109 21.797 16.781 1 86.06 284 HIS A N 1
ATOM 2324 C CA . HIS A 1 284 ? -22.297 21.781 17.984 1 86.06 284 HIS A CA 1
ATOM 2325 C C . HIS A 1 284 ? -21.703 23.141 18.266 1 86.06 284 HIS A C 1
ATOM 2327 O O . HIS A 1 284 ? -21.219 23.406 19.375 1 86.06 284 HIS A O 1
ATOM 2333 N N . TYR A 1 285 ? -21.734 24.016 17.281 1 84.75 285 TYR A N 1
ATOM 2334 C CA . TYR A 1 285 ? -21.094 25.328 17.469 1 84.75 285 TYR A CA 1
ATOM 2335 C C . TYR A 1 285 ? -21.672 26.344 16.5 1 84.75 285 TYR A C 1
ATOM 2337 O O . TYR A 1 285 ? -22.344 25.984 15.523 1 84.75 285 TYR A O 1
ATOM 2345 N N . ASP A 1 286 ? -21.469 27.609 16.859 1 84.06 286 ASP A N 1
ATOM 2346 C CA . ASP A 1 286 ? -21.766 28.703 15.953 1 84.06 286 ASP A CA 1
ATOM 2347 C C . ASP A 1 286 ? -20.547 29.047 15.094 1 84.06 286 ASP A C 1
ATOM 2349 O O . ASP A 1 286 ? -19.438 29.219 15.609 1 84.06 286 ASP A O 1
ATOM 2353 N N . ASN A 1 287 ? -20.781 29 13.789 1 89.06 287 ASN A N 1
ATOM 2354 C CA . ASN A 1 287 ? -19.719 29.297 12.836 1 89.06 287 ASN A CA 1
ATOM 2355 C C . ASN A 1 287 ? -20.234 30.078 11.633 1 89.06 287 ASN A C 1
ATOM 2357 O O . ASN A 1 287 ? -21.219 29.672 11.008 1 89.06 287 ASN A O 1
ATOM 2361 N N . HIS A 1 288 ? -19.578 31.125 11.352 1 89.12 288 HIS A N 1
ATOM 2362 C CA . HIS A 1 288 ? -20.016 32 10.273 1 89.12 288 HIS A CA 1
ATOM 2363 C C . HIS A 1 288 ? -19.906 31.297 8.922 1 89.12 288 HIS A C 1
ATOM 2365 O O . HIS A 1 288 ? -20.625 31.656 7.977 1 89.12 288 HIS A O 1
ATOM 2371 N N . VAL A 1 289 ? -19 30.391 8.836 1 89.75 289 VAL A N 1
ATOM 2372 C CA . VAL A 1 289 ? -18.828 29.672 7.582 1 89.75 289 VAL A CA 1
ATOM 2373 C C . VAL A 1 289 ? -20.078 28.828 7.305 1 89.75 289 VAL A C 1
ATOM 2375 O O . VAL A 1 289 ? -20.516 28.719 6.16 1 89.75 289 VAL A O 1
ATOM 2378 N N . VAL A 1 290 ? -20.609 28.234 8.32 1 89.5 290 VAL A N 1
ATOM 2379 C CA . VAL A 1 290 ? -21.828 27.438 8.195 1 89.5 290 VAL A CA 1
ATOM 2380 C C . VAL A 1 290 ? -22.984 28.328 7.746 1 89.5 290 VAL A C 1
ATOM 2382 O O . VAL A 1 290 ? -23.719 27.984 6.816 1 89.5 290 VAL A O 1
ATOM 2385 N N . ASP A 1 291 ? -23.094 29.484 8.438 1 89.31 291 ASP A N 1
ATOM 2386 C CA . ASP A 1 291 ? -24.141 30.438 8.078 1 89.31 291 ASP A CA 1
ATOM 2387 C C . ASP A 1 291 ? -24.031 30.859 6.617 1 89.31 291 ASP A C 1
ATOM 2389 O O . ASP A 1 291 ? -25.031 30.953 5.91 1 89.31 291 ASP A O 1
ATOM 2393 N N . TYR A 1 292 ? -22.844 31.109 6.281 1 90.12 292 TYR A N 1
ATOM 2394 C CA . TYR A 1 292 ? -22.578 31.547 4.914 1 90.12 292 TYR A CA 1
ATOM 2395 C C . TYR A 1 292 ? -22.953 30.469 3.912 1 90.12 292 TYR A C 1
ATOM 2397 O O . TYR A 1 292 ? -23.547 30.75 2.867 1 90.12 292 TYR A O 1
ATOM 2405 N N . TYR A 1 293 ? -22.656 29.219 4.176 1 91.62 293 TYR A N 1
ATOM 2406 C CA . TYR A 1 293 ? -22.969 28.094 3.303 1 91.62 293 TYR A CA 1
ATOM 2407 C C . TYR A 1 293 ? -24.469 27.984 3.061 1 91.62 293 TYR A C 1
ATOM 2409 O O . TYR A 1 293 ? -24.922 27.891 1.915 1 91.62 293 TYR A O 1
ATOM 2417 N N . TYR A 1 294 ? -25.234 28 4.129 1 90.06 294 TYR A N 1
ATOM 2418 C CA . TYR A 1 294 ? -26.672 27.828 3.986 1 90.06 294 TYR A CA 1
ATOM 2419 C C . TYR A 1 294 ? -27.312 29.062 3.381 1 90.06 294 TYR A C 1
ATOM 2421 O O . TYR A 1 294 ? -28.359 28.969 2.73 1 90.06 294 TYR A O 1
ATOM 2429 N N . LYS A 1 295 ? -26.688 30.219 3.586 1 89.5 295 LYS A N 1
ATOM 2430 C CA . LYS A 1 295 ? -27.156 31.422 2.885 1 89.5 295 LYS A CA 1
ATOM 2431 C C . LYS A 1 295 ? -27 31.266 1.374 1 89.5 295 LYS A C 1
ATOM 2433 O O . LYS A 1 295 ? -27.891 31.656 0.612 1 89.5 295 LYS A O 1
ATOM 2438 N N . LEU A 1 296 ? -25.891 30.656 0.985 1 88.69 296 LEU A N 1
ATOM 2439 C CA . LEU A 1 296 ? -25.609 30.453 -0.433 1 88.69 296 LEU A CA 1
ATOM 2440 C C . LEU A 1 296 ? -26.516 29.375 -1.018 1 88.69 296 LEU A C 1
ATOM 2442 O O . LEU A 1 296 ? -26.828 29.391 -2.211 1 88.69 296 LEU A O 1
ATOM 2446 N N . ARG A 1 297 ? -26.906 28.484 -0.114 1 88.75 297 ARG A N 1
ATOM 2447 C CA . ARG A 1 297 ? -27.703 27.359 -0.585 1 88.75 297 ARG A CA 1
ATOM 2448 C C . ARG A 1 297 ? -29.188 27.672 -0.505 1 88.75 297 ARG A C 1
ATOM 2450 O O . ARG A 1 297 ? -30.031 26.844 -0.857 1 88.75 297 ARG A O 1
ATOM 2457 N N . LYS A 1 298 ? -29.5 28.781 0.009 1 84.44 298 LYS A N 1
ATOM 2458 C CA . LYS A 1 298 ? -30.891 29.188 0.149 1 84.44 298 LYS A CA 1
ATOM 2459 C C . LYS A 1 298 ? -31.469 29.672 -1.183 1 84.44 298 LYS A C 1
ATOM 2461 O O . LYS A 1 298 ? -30.766 30.312 -1.969 1 84.44 298 LYS A O 1
ATOM 2466 N N . GLN A 1 299 ? -32.781 29.203 -1.415 1 73.12 299 GLN A N 1
ATOM 2467 C CA . GLN A 1 299 ? -33.531 29.688 -2.574 1 73.12 299 GLN A CA 1
ATOM 2468 C C . GLN A 1 299 ? -33.844 31.188 -2.445 1 73.12 299 GLN A C 1
ATOM 2470 O O . GLN A 1 299 ? -33.875 31.719 -1.334 1 73.12 299 GLN A O 1
ATOM 2475 N N . PRO A 1 300 ? -33.875 31.828 -3.814 1 76.19 300 PRO A N 1
ATOM 2476 C CA . PRO A 1 300 ? -34.031 31.422 -5.215 1 76.19 300 PRO A CA 1
ATOM 2477 C C . PRO A 1 300 ? -32.688 31.281 -5.938 1 76.19 300 PRO A C 1
ATOM 2479 O O . PRO A 1 300 ? -32.625 30.734 -7.035 1 76.19 300 PRO A O 1
ATOM 2482 N N . ASN A 1 301 ? -31.688 31.859 -5.402 1 71.62 301 ASN A N 1
ATOM 2483 C CA . ASN A 1 301 ? -30.406 31.797 -6.105 1 71.62 301 ASN A CA 1
ATOM 2484 C C . ASN A 1 301 ? -29.5 30.734 -5.516 1 71.62 301 ASN A C 1
ATOM 2486 O O . ASN A 1 301 ? -28.391 31.031 -5.07 1 71.62 301 ASN A O 1
ATOM 2490 N N . GLU A 1 302 ? -29.938 29.531 -5.52 1 80.62 302 GLU A N 1
ATOM 2491 C CA . GLU A 1 302 ? -29.203 28.422 -4.906 1 80.62 302 GLU A CA 1
ATOM 2492 C C . GLU A 1 302 ? -27.953 28.078 -5.699 1 80.62 302 GLU A C 1
ATOM 2494 O O . GLU A 1 302 ? -28.016 27.812 -6.902 1 80.62 302 GLU A O 1
ATOM 2499 N N . LYS A 1 303 ? -26.906 28.281 -5.043 1 84.06 303 LYS A N 1
ATOM 2500 C CA . LYS A 1 303 ? -25.656 27.844 -5.648 1 84.06 303 LYS A CA 1
ATOM 2501 C C . LYS A 1 303 ? -25.469 26.344 -5.512 1 84.06 303 LYS A C 1
ATOM 2503 O O . LYS A 1 303 ? -25.875 25.75 -4.504 1 84.06 303 LYS A O 1
ATOM 2508 N N . PRO A 1 304 ? -24.906 25.859 -6.562 1 89.19 304 PRO A N 1
ATOM 2509 C CA . PRO A 1 304 ? -24.562 24.438 -6.445 1 89.19 304 PRO A CA 1
ATOM 2510 C C . PRO A 1 304 ? -23.656 24.141 -5.254 1 89.19 304 PRO A C 1
ATOM 2512 O O . PRO A 1 304 ? -22.875 25 -4.848 1 89.19 304 PRO A O 1
ATOM 2515 N N . HIS A 1 305 ? -23.797 23.047 -4.676 1 89.94 305 HIS A N 1
ATOM 2516 C CA . HIS A 1 305 ? -23.094 22.594 -3.477 1 89.94 305 HIS A CA 1
ATOM 2517 C C . HIS A 1 305 ? -21.594 22.844 -3.59 1 89.94 305 HIS A C 1
ATOM 2519 O O . HIS A 1 305 ? -21 23.484 -2.715 1 89.94 305 HIS A O 1
ATOM 2525 N N . LYS A 1 306 ? -20.984 22.438 -4.734 1 89.06 306 LYS A N 1
ATOM 2526 C CA . LYS A 1 306 ? -19.547 22.562 -4.906 1 89.06 306 LYS A CA 1
ATOM 2527 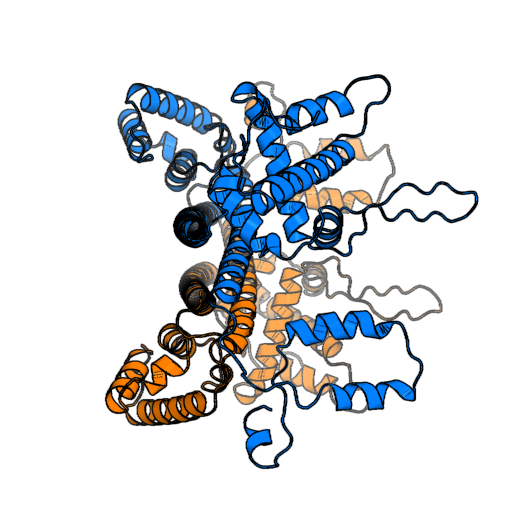C C . LYS A 1 306 ? -19.109 24.031 -4.941 1 89.06 306 LYS A C 1
ATOM 2529 O O . LYS A 1 306 ? -18.094 24.391 -4.367 1 89.06 306 LYS A O 1
ATOM 2534 N N . THR A 1 307 ? -19.875 24.828 -5.578 1 88.5 307 THR A N 1
ATOM 2535 C CA . THR A 1 307 ? -19.594 26.25 -5.656 1 88.5 307 THR A CA 1
ATOM 2536 C C . THR A 1 307 ? -19.703 26.906 -4.281 1 88.5 307 THR A C 1
ATOM 2538 O O . THR A 1 307 ? -18.891 27.75 -3.916 1 88.5 307 THR A O 1
ATOM 2541 N N . ALA A 1 308 ? -20.688 26.5 -3.543 1 91.62 308 ALA A N 1
ATOM 2542 C CA . ALA A 1 308 ? -20.891 27.016 -2.193 1 91.62 308 ALA A CA 1
ATOM 2543 C C . ALA A 1 308 ? -19.719 26.641 -1.281 1 91.62 308 ALA A C 1
ATOM 2545 O O . ALA A 1 308 ? -19.281 27.453 -0.463 1 91.62 308 ALA A O 1
ATOM 2546 N N . ILE A 1 309 ? -19.234 25.453 -1.499 1 92.94 309 ILE A N 1
ATOM 2547 C CA . ILE A 1 309 ? -18.109 25 -0.682 1 92.94 309 ILE A CA 1
ATOM 2548 C C . ILE A 1 309 ? -16.875 25.828 -0.989 1 92.94 309 ILE A C 1
ATOM 2550 O O . ILE A 1 309 ? -16.156 26.25 -0.076 1 92.94 309 ILE A O 1
ATOM 2554 N N . ILE A 1 310 ? -16.625 26.078 -2.234 1 91 310 ILE A N 1
ATOM 2555 C CA . ILE A 1 310 ? -15.469 26.859 -2.635 1 91 310 ILE A CA 1
ATOM 2556 C C . ILE A 1 310 ? -15.578 28.281 -2.064 1 91 310 ILE A C 1
ATOM 2558 O O . ILE A 1 310 ? -14.578 28.844 -1.607 1 91 310 ILE A O 1
ATOM 2562 N N . ALA A 1 311 ? -16.75 28.828 -2.08 1 91.81 311 ALA A N 1
ATOM 2563 C CA . ALA A 1 311 ? -16.984 30.156 -1.486 1 91.81 311 ALA A CA 1
ATOM 2564 C C . ALA A 1 311 ? -16.703 30.125 0.014 1 91.81 311 ALA A C 1
ATOM 2566 O O . ALA A 1 311 ? -16.141 31.078 0.559 1 91.81 311 ALA A O 1
ATOM 2567 N N . CYS A 1 312 ? -17.078 29.062 0.593 1 94.44 312 CYS A N 1
ATOM 2568 C CA . CYS A 1 312 ? -16.828 28.906 2.021 1 94.44 312 CYS A CA 1
ATOM 2569 C C . CYS A 1 312 ? -15.328 28.797 2.307 1 94.44 312 CYS A C 1
ATOM 2571 O O . CYS A 1 312 ? -14.852 29.297 3.328 1 94.44 312 CYS A O 1
ATOM 2573 N N . ILE A 1 313 ? -14.625 28.094 1.388 1 95.19 313 ILE A N 1
ATOM 2574 C CA . ILE A 1 313 ? -13.18 28 1.53 1 95.19 313 ILE A CA 1
ATOM 2575 C C . ILE A 1 313 ? -12.547 29.391 1.489 1 95.19 313 ILE A C 1
ATOM 2577 O O . ILE A 1 313 ? -11.68 29.703 2.301 1 95.19 313 ILE A O 1
ATOM 2581 N N . ASN A 1 314 ? -13.016 30.219 0.609 1 93.19 314 ASN A N 1
ATOM 2582 C CA . ASN A 1 314 ? -12.531 31.594 0.518 1 93.19 314 ASN A CA 1
ATOM 2583 C C . ASN A 1 314 ? -12.766 32.344 1.819 1 93.19 314 ASN A C 1
ATOM 2585 O O . ASN A 1 314 ? -11.867 33.031 2.309 1 93.19 314 ASN A O 1
ATOM 2589 N N . ARG A 1 315 ? -13.891 32.219 2.326 1 93.75 315 ARG A N 1
ATOM 2590 C CA . ARG A 1 315 ? -14.234 32.906 3.57 1 93.75 315 ARG A CA 1
ATOM 2591 C C . ARG A 1 315 ? -13.375 32.406 4.727 1 93.75 315 ARG A C 1
ATOM 2593 O O . ARG A 1 315 ? -12.914 33.188 5.555 1 93.75 315 ARG A O 1
ATOM 2600 N N . LEU A 1 316 ? -13.211 31.141 4.77 1 95.56 316 LEU A N 1
ATOM 2601 C CA . LEU A 1 316 ? -12.391 30.547 5.82 1 95.56 316 LEU A CA 1
ATOM 2602 C C . LEU A 1 316 ? -10.953 31.062 5.742 1 95.56 316 LEU A C 1
ATOM 2604 O O . LEU A 1 316 ? -10.367 31.422 6.762 1 95.56 316 LEU A O 1
ATOM 2608 N N . LEU A 1 317 ? -10.406 31.125 4.527 1 95.88 317 LEU A N 1
ATOM 2609 C CA . LEU A 1 317 ? -9.039 31.594 4.336 1 95.88 317 LEU A CA 1
ATOM 2610 C C . LEU A 1 317 ? -8.898 33.062 4.738 1 95.88 317 LEU A C 1
ATOM 2612 O O . LEU A 1 317 ? -7.879 33.438 5.316 1 95.88 317 LEU A O 1
ATOM 2616 N N . LYS A 1 318 ? -9.891 33.812 4.434 1 95 318 LYS A N 1
ATOM 2617 C CA . LYS A 1 318 ? -9.906 35.219 4.863 1 95 318 LYS A CA 1
ATOM 2618 C C . LYS A 1 318 ? -9.898 35.312 6.387 1 95 318 LYS A C 1
ATOM 2620 O O . LYS A 1 318 ? -9.141 36.125 6.949 1 95 318 LYS A O 1
ATOM 2625 N N . THR A 1 319 ? -10.734 34.531 6.961 1 94.94 319 THR A N 1
ATOM 2626 C CA . THR A 1 319 ? -10.828 34.531 8.414 1 94.94 319 THR A CA 1
ATOM 2627 C C . THR A 1 319 ? -9.508 34.094 9.039 1 94.94 319 THR A C 1
ATOM 2629 O O . THR A 1 319 ? -9.016 34.719 9.977 1 94.94 319 THR A O 1
ATOM 2632 N N . ILE A 1 320 ? -8.891 33.031 8.516 1 96.38 320 ILE A N 1
ATOM 2633 C CA . ILE A 1 320 ? -7.621 32.531 9.023 1 96.38 320 ILE A CA 1
ATOM 2634 C C . ILE A 1 320 ? -6.539 33.594 8.891 1 96.38 320 ILE A C 1
ATOM 2636 O O . ILE A 1 320 ? -5.801 33.844 9.844 1 96.38 320 ILE A O 1
ATOM 2640 N N . HIS A 1 321 ? -6.48 34.156 7.715 1 96.5 321 HIS A N 1
ATOM 2641 C CA . HIS A 1 321 ? -5.48 35.188 7.473 1 96.5 321 HIS A CA 1
ATOM 2642 C C . HIS A 1 321 ? -5.625 36.344 8.469 1 96.5 321 HIS A C 1
ATOM 2644 O O . HIS A 1 321 ? -4.633 36.812 9.039 1 96.5 321 HIS A O 1
ATOM 2650 N N . TYR A 1 322 ? -6.82 36.75 8.695 1 95.19 322 TYR A N 1
ATOM 2651 C CA . TYR A 1 322 ? -7.102 37.844 9.609 1 95.19 322 TYR A CA 1
ATOM 2652 C C . TYR A 1 322 ? -6.691 37.5 11.031 1 95.19 322 TYR A C 1
ATOM 2654 O O . TYR A 1 322 ? -6.016 38.281 11.703 1 95.19 322 TYR A O 1
ATOM 2662 N N . LEU A 1 323 ? -7.09 36.344 11.461 1 96 323 LEU A N 1
ATOM 2663 C CA . LEU A 1 323 ? -6.809 35.906 12.828 1 96 323 LEU A CA 1
ATOM 2664 C C . LEU A 1 323 ? -5.305 35.812 13.062 1 96 323 LEU A C 1
ATOM 2666 O O . LEU A 1 323 ? -4.805 36.188 14.125 1 96 323 LEU A O 1
ATOM 2670 N N . VAL A 1 324 ? -4.578 35.312 12.102 1 95.69 324 VAL A N 1
ATOM 2671 C CA . VAL A 1 324 ? -3.141 35.094 12.234 1 95.69 324 VAL A CA 1
ATOM 2672 C C . VAL A 1 324 ? -2.41 36.438 12.203 1 95.69 324 VAL A C 1
ATOM 2674 O O . VAL A 1 324 ? -1.547 36.688 13.047 1 95.69 324 VAL A O 1
ATOM 2677 N N . MET A 1 325 ? -2.777 37.312 11.289 1 94.81 325 MET A N 1
ATOM 2678 C CA . MET A 1 325 ? -2.1 38.594 11.125 1 94.81 325 MET A CA 1
ATOM 2679 C C . MET A 1 325 ? -2.338 39.5 12.328 1 94.81 325 MET A C 1
ATOM 2681 O O . MET A 1 325 ? -1.458 40.281 12.711 1 94.81 325 MET A O 1
ATOM 2685 N N . ASN A 1 326 ? -3.479 39.344 12.922 1 94.44 326 ASN A N 1
ATOM 2686 C CA . ASN A 1 326 ? -3.842 40.25 14.023 1 94.44 326 ASN A CA 1
ATOM 2687 C C . ASN A 1 326 ? -3.684 39.562 15.375 1 94.44 326 ASN A C 1
ATOM 2689 O O . ASN A 1 326 ? -4.02 40.125 16.406 1 94.44 326 ASN A O 1
ATOM 2693 N N . HIS A 1 327 ? -3.279 38.375 15.383 1 93.94 327 HIS A N 1
ATOM 2694 C CA . HIS A 1 327 ? -3.041 37.594 16.594 1 93.94 327 HIS A CA 1
ATOM 2695 C C . HIS A 1 327 ? -4.289 37.531 17.469 1 93.94 327 HIS A C 1
ATOM 2697 O O . HIS A 1 327 ? -4.219 37.812 18.672 1 93.94 327 HIS A O 1
ATOM 2703 N N . LYS A 1 328 ? -5.375 37.219 16.781 1 94.81 328 LYS A N 1
ATOM 2704 C CA . LYS A 1 328 ? -6.656 37.156 17.484 1 94.81 328 LYS A CA 1
ATOM 2705 C C . LYS A 1 328 ? -7.23 35.75 17.422 1 94.81 328 LYS A C 1
ATOM 2707 O O . LYS A 1 328 ? -6.891 34.969 16.531 1 94.81 328 LYS A O 1
ATOM 2712 N N . LEU A 1 329 ? -8.016 35.469 18.391 1 94.81 329 LEU A N 1
ATOM 2713 C CA . LEU A 1 329 ? -8.773 34.219 18.375 1 94.81 329 LEU A CA 1
ATOM 2714 C C . LEU A 1 329 ? -10.141 34.406 17.734 1 94.81 329 LEU A C 1
ATOM 2716 O O . LEU A 1 329 ? -10.648 35.531 17.672 1 94.81 329 LEU A O 1
ATOM 2720 N N . TYR A 1 330 ? -10.617 33.375 17.266 1 93.31 330 TYR A N 1
ATOM 2721 C CA . TYR A 1 330 ? -11.922 33.438 16.609 1 93.31 330 TYR A CA 1
ATOM 2722 C C . TYR A 1 330 ? -13.008 33.844 17.594 1 93.31 330 TYR A C 1
ATOM 2724 O O . TYR A 1 330 ? -13.047 33.375 18.734 1 93.31 330 TYR A O 1
ATOM 2732 N N . ASP A 1 331 ? -13.812 34.812 17.141 1 88.06 331 ASP A N 1
ATOM 2733 C CA . ASP A 1 331 ? -14.977 35.281 17.891 1 88.06 331 ASP A CA 1
ATOM 2734 C C . ASP A 1 331 ? -16.172 35.469 16.953 1 88.06 331 ASP A C 1
ATOM 2736 O O . ASP A 1 331 ? -16.125 36.25 16.016 1 88.06 331 ASP A O 1
ATOM 2740 N N . TYR A 1 332 ? -17.188 34.719 17.234 1 83.5 332 TYR A N 1
ATOM 2741 C CA . TYR A 1 332 ? -18.391 34.781 16.406 1 83.5 332 TYR A CA 1
ATOM 2742 C C . TYR A 1 332 ? -18.984 36.188 16.391 1 83.5 332 TYR A C 1
ATOM 2744 O O . TYR A 1 332 ? -19.562 36.594 15.391 1 83.5 332 TYR A O 1
ATOM 2752 N N . GLN A 1 333 ? -18.891 36.906 17.453 1 76.19 333 GLN A N 1
ATOM 2753 C CA . GLN A 1 333 ? -19.469 38.25 17.547 1 76.19 333 GLN A CA 1
ATOM 2754 C C . GLN A 1 333 ? -18.641 39.25 16.766 1 76.19 333 GLN A C 1
ATOM 2756 O O . GLN A 1 333 ? -19.172 40.25 16.266 1 76.19 333 GLN A O 1
ATOM 2761 N N . MET A 1 334 ? -17.391 39 16.672 1 65.44 334 MET A N 1
ATOM 2762 C CA . MET A 1 334 ? -16.5 39.969 16.031 1 65.44 334 MET A CA 1
ATOM 2763 C C . MET A 1 334 ? -16.375 39.688 14.539 1 65.44 334 MET A C 1
ATOM 2765 O O . MET A 1 334 ? -15.914 40.531 13.781 1 65.44 334 MET A O 1
ATOM 2769 N N . SER A 1 335 ? -16.734 38.5 14.031 1 57.91 335 SER A N 1
ATOM 2770 C CA . SER A 1 335 ? -16.406 38.125 12.664 1 57.91 335 SER A CA 1
ATOM 2771 C C . SER A 1 335 ? -17.281 38.875 11.664 1 57.91 335 SER A C 1
ATOM 2773 O O . SER A 1 335 ? -18.5 38.969 11.828 1 57.91 335 SER A O 1
ATOM 2775 N N . PRO A 1 336 ? -16.672 39.781 10.906 1 48.91 336 PRO A N 1
ATOM 2776 C CA . PRO A 1 336 ? -17.453 40.594 9.992 1 48.91 336 PRO A CA 1
ATOM 2777 C C . PRO A 1 336 ? -18.422 39.781 9.133 1 48.91 336 PRO A C 1
ATOM 2779 O O . PRO A 1 336 ? -18.125 38.656 8.766 1 48.91 336 PRO A O 1
ATOM 2782 N N . HIS A 1 337 ? -19.844 40 9.336 1 43.44 337 HIS A N 1
ATOM 2783 C CA . HIS A 1 337 ? -20.859 39.5 8.422 1 43.44 337 HIS A CA 1
ATOM 2784 C C . HIS A 1 337 ? -20.484 39.781 6.969 1 43.44 337 HIS A C 1
ATOM 2786 O O . HIS A 1 337 ? -19.938 40.844 6.656 1 43.44 337 HIS A O 1
ATOM 2792 N N . MET B 1 1 ? -30.172 -14.781 -2.531 1 27.58 1 MET B N 1
ATOM 2793 C CA . MET B 1 1 ? -31.109 -15.188 -3.578 1 27.58 1 MET B CA 1
ATOM 2794 C C . MET B 1 1 ? -31.406 -16.672 -3.498 1 27.58 1 MET B C 1
ATOM 2796 O O . MET B 1 1 ? -32.5 -17.125 -3.852 1 27.58 1 MET B O 1
ATOM 2800 N N . GLU B 1 2 ? -30.344 -17.453 -2.969 1 30.83 2 GLU B N 1
ATOM 2801 C CA . GLU B 1 2 ? -30.484 -18.906 -2.984 1 30.83 2 GLU B CA 1
ATOM 2802 C C . GLU B 1 2 ? -31.516 -19.359 -1.956 1 30.83 2 GLU B C 1
ATOM 2804 O O . GLU B 1 2 ? -32.312 -20.25 -2.232 1 30.83 2 GLU B O 1
ATOM 2809 N N . ARG B 1 3 ? -31.328 -18.75 -0.752 1 29.81 3 ARG B N 1
ATOM 2810 C CA . ARG B 1 3 ? -32.156 -19.297 0.325 1 29.81 3 ARG B CA 1
ATOM 2811 C C . ARG B 1 3 ? -33.625 -18.969 0.122 1 29.81 3 ARG B C 1
ATOM 2813 O O . ARG B 1 3 ? -34.5 -19.656 0.638 1 29.81 3 ARG B O 1
ATOM 2820 N N . PHE B 1 4 ? -33.75 -17.75 -0.381 1 29.58 4 PHE B N 1
ATOM 2821 C CA . PHE B 1 4 ? -35.156 -17.391 -0.493 1 29.58 4 PHE B CA 1
ATOM 2822 C C . PHE B 1 4 ? -35.875 -18.344 -1.426 1 29.58 4 PHE B C 1
ATOM 2824 O O . PHE B 1 4 ? -37.062 -18.641 -1.22 1 29.58 4 PHE B O 1
ATOM 2831 N N . CYS B 1 5 ? -35.188 -18.734 -2.453 1 31.53 5 CYS B N 1
ATOM 2832 C CA . CYS B 1 5 ? -35.875 -19.531 -3.453 1 31.53 5 CYS B CA 1
ATOM 2833 C C . CYS B 1 5 ? -36.188 -20.922 -2.908 1 31.53 5 CYS B C 1
ATOM 2835 O O . CYS B 1 5 ? -36.688 -21.781 -3.639 1 31.53 5 CYS B O 1
ATOM 2837 N N . CYS B 1 6 ? -35.75 -21.188 -1.707 1 30.38 6 CYS B N 1
ATOM 2838 C CA . CYS B 1 6 ? -36.125 -22.531 -1.28 1 30.38 6 CYS B CA 1
ATOM 2839 C C . CYS B 1 6 ? -37.625 -22.656 -1.105 1 30.38 6 CYS B C 1
ATOM 2841 O O . CYS B 1 6 ? -38.156 -23.766 -1.003 1 30.38 6 CYS B O 1
ATOM 2843 N N . VAL B 1 7 ? -38.25 -21.578 -0.623 1 30.94 7 VAL B N 1
ATOM 2844 C CA . VAL B 1 7 ? -39.625 -21.969 -0.331 1 30.94 7 VAL B CA 1
ATOM 2845 C C . VAL B 1 7 ? -40.375 -22.266 -1.633 1 30.94 7 VAL B C 1
ATOM 2847 O O . VAL B 1 7 ? -41.156 -23.203 -1.697 1 30.94 7 VAL B O 1
ATOM 2850 N N . ASN B 1 8 ? -40.5 -21.203 -2.512 1 28.41 8 ASN B N 1
ATOM 2851 C CA . ASN B 1 8 ? -41.219 -21.5 -3.746 1 28.41 8 ASN B CA 1
ATOM 2852 C C . ASN B 1 8 ? -40.344 -22.297 -4.715 1 28.41 8 ASN B C 1
ATOM 2854 O O . ASN B 1 8 ? -39.125 -22.203 -4.688 1 28.41 8 ASN B O 1
ATOM 2858 N N . GLN B 1 9 ? -40.719 -23.562 -5.238 1 28.92 9 GLN B N 1
ATOM 2859 C CA . GLN B 1 9 ? -40.094 -24.656 -5.957 1 28.92 9 GLN B CA 1
ATOM 2860 C C . GLN B 1 9 ? -39.219 -24.141 -7.094 1 28.92 9 GLN B C 1
ATOM 2862 O O . GLN B 1 9 ? -39 -24.844 -8.094 1 28.92 9 GLN B O 1
ATOM 2867 N N . ILE B 1 10 ? -39.062 -22.797 -7.223 1 30.41 10 ILE B N 1
ATOM 2868 C CA . ILE B 1 10 ? -38.375 -22.359 -8.422 1 30.41 10 ILE B CA 1
ATOM 2869 C C . ILE B 1 10 ? -36.906 -22.688 -8.312 1 30.41 10 ILE B C 1
ATOM 2871 O O . ILE B 1 10 ? -36.25 -22.359 -7.305 1 30.41 10 ILE B O 1
ATOM 2875 N N . ASN B 1 11 ? -36.438 -23.766 -8.914 1 29.53 11 ASN B N 1
ATOM 2876 C CA . ASN B 1 11 ? -35.094 -24.328 -9.008 1 29.53 11 ASN B CA 1
ATOM 2877 C C . ASN B 1 11 ? -34.062 -23.25 -9.328 1 29.53 11 ASN B C 1
ATOM 2879 O O . ASN B 1 11 ? -34.094 -22.656 -10.406 1 29.53 11 ASN B O 1
ATOM 2883 N N . TYR B 1 12 ? -33.844 -22.25 -8.5 1 29.2 12 TYR B N 1
ATOM 2884 C CA . TYR B 1 12 ? -32.875 -21.188 -8.711 1 29.2 12 TYR B CA 1
ATOM 2885 C C . TYR B 1 12 ? -31.453 -21.75 -8.875 1 29.2 12 TYR B C 1
ATOM 2887 O O . TYR B 1 12 ? -31.031 -22.594 -8.094 1 29.2 12 TYR B O 1
ATOM 2895 N N . ILE B 1 13 ? -31.078 -22.203 -10.133 1 30.78 13 ILE B N 1
ATOM 2896 C CA . ILE B 1 13 ? -29.734 -22.656 -10.469 1 30.78 13 ILE B CA 1
ATOM 2897 C C . ILE B 1 13 ? -28.703 -21.641 -9.984 1 30.78 13 ILE B C 1
ATOM 2899 O O . ILE B 1 13 ? -28.812 -20.453 -10.289 1 30.78 13 ILE B O 1
ATOM 2903 N N . GLN B 1 14 ? -28.297 -21.828 -8.781 1 31.39 14 GLN B N 1
ATOM 2904 C CA . GLN B 1 14 ? -27.156 -21.047 -8.289 1 31.39 14 GLN B CA 1
ATOM 2905 C C . GLN B 1 14 ? -26.016 -21.047 -9.305 1 31.39 14 GLN B C 1
ATOM 2907 O O . GLN B 1 14 ? -25.391 -22.078 -9.547 1 31.39 14 GLN B O 1
ATOM 2912 N N . MET B 1 15 ? -26.281 -20.578 -10.57 1 32.16 15 MET B N 1
ATOM 2913 C CA . MET B 1 15 ? -25.219 -20.469 -11.562 1 32.16 15 MET B CA 1
ATOM 2914 C C . MET B 1 15 ? -24.047 -19.672 -11.008 1 32.16 15 MET B C 1
ATOM 2916 O O . MET B 1 15 ? -24.234 -18.719 -10.242 1 32.16 15 MET B O 1
ATOM 2920 N N . ASN B 1 16 ? -22.953 -20.344 -10.844 1 31.14 16 ASN B N 1
ATOM 2921 C CA . ASN B 1 16 ? -21.703 -19.672 -10.492 1 31.14 16 ASN B CA 1
ATOM 2922 C C . ASN B 1 16 ? -21.5 -18.406 -11.32 1 31.14 16 ASN B C 1
ATOM 2924 O O . ASN B 1 16 ? -21.812 -18.375 -12.508 1 31.14 16 ASN B O 1
ATOM 2928 N N . PRO B 1 17 ? -21.484 -17.359 -10.719 1 32.22 17 PRO B N 1
ATOM 2929 C CA . PRO B 1 17 ? -21.344 -16.078 -11.391 1 32.22 17 PRO B CA 1
ATOM 2930 C C . PRO B 1 17 ? -20.328 -16.109 -12.531 1 32.22 17 PRO B C 1
ATOM 2932 O O . PRO B 1 17 ? -20.5 -15.406 -13.531 1 32.22 17 PRO B O 1
ATOM 2935 N N . LEU B 1 18 ? -19.266 -16.906 -12.43 1 34.41 18 LEU B N 1
ATOM 2936 C CA . LEU B 1 18 ? -18.266 -16.891 -13.492 1 34.41 18 LEU B CA 1
ATOM 2937 C C . LEU B 1 18 ? -18.797 -17.547 -14.758 1 34.41 18 LEU B C 1
ATOM 2939 O O . LEU B 1 18 ? -18.5 -17.078 -15.867 1 34.41 18 LEU B O 1
ATOM 2943 N N . GLU B 1 19 ? -19.469 -18.688 -14.656 1 34.03 19 GLU B N 1
ATOM 2944 C CA . GLU B 1 19 ? -20.016 -19.344 -15.844 1 34.03 19 GLU B CA 1
ATOM 2945 C C . GLU B 1 19 ? -21.109 -18.516 -16.5 1 34.03 19 GLU B C 1
ATOM 2947 O O . GLU B 1 19 ? -21.266 -18.516 -17.719 1 34.03 19 GLU B O 1
ATOM 2952 N N . ALA B 1 20 ? -21.672 -17.703 -15.68 1 35.88 20 ALA B N 1
ATOM 2953 C CA . ALA B 1 20 ? -22.703 -16.828 -16.203 1 35.88 20 ALA B CA 1
ATOM 2954 C C . ALA B 1 20 ? -22.094 -15.703 -17.047 1 35.88 20 ALA B C 1
ATOM 2956 O O . ALA B 1 20 ? -22.656 -15.328 -18.078 1 35.88 20 ALA B O 1
ATOM 2957 N N . LYS B 1 21 ? -20.984 -15.234 -16.609 1 34.62 21 LYS B N 1
ATOM 2958 C CA . LYS B 1 21 ? -20.344 -14.148 -17.359 1 34.62 21 LYS B CA 1
ATOM 2959 C C . LYS B 1 21 ? -19.797 -14.648 -18.688 1 34.62 21 LYS B C 1
ATOM 2961 O O . LYS B 1 21 ? -19.859 -13.953 -19.688 1 34.62 21 LYS B O 1
ATOM 2966 N N . PHE B 1 22 ? -19.156 -15.758 -18.641 1 31.56 22 PHE B N 1
ATOM 2967 C CA . PHE B 1 22 ? -18.594 -16.297 -19.875 1 31.56 22 PHE B CA 1
ATOM 2968 C C . PHE B 1 22 ? -19.688 -16.625 -20.875 1 31.56 22 PHE B C 1
ATOM 2970 O O . PHE B 1 22 ? -19.516 -16.453 -22.078 1 31.56 22 PHE B O 1
ATOM 2977 N N . LYS B 1 23 ? -20.703 -17.125 -20.391 1 33.62 23 LYS B N 1
ATOM 2978 C CA . LYS B 1 23 ? -21.766 -17.469 -21.312 1 33.62 23 LYS B CA 1
ATOM 2979 C C . LYS B 1 23 ? -22.5 -16.219 -21.797 1 33.62 23 LYS B C 1
ATOM 2981 O O . LYS B 1 23 ? -22.953 -16.172 -22.938 1 33.62 23 LYS B O 1
ATOM 2986 N N . THR B 1 24 ? -22.484 -15.242 -20.922 1 35.09 24 THR B N 1
ATOM 2987 C CA . THR B 1 24 ? -23.172 -14.023 -21.344 1 35.09 24 THR B CA 1
ATOM 2988 C C . THR B 1 24 ? -22.312 -13.219 -22.312 1 35.09 24 THR B C 1
ATOM 2990 O O . THR B 1 24 ? -22.828 -12.562 -23.219 1 35.09 24 THR B O 1
ATOM 2993 N N . SER B 1 25 ? -21.031 -13.312 -22.141 1 33.81 25 SER B N 1
ATOM 2994 C CA . SER B 1 25 ? -20.219 -12.547 -23.078 1 33.81 25 SER B CA 1
ATOM 2995 C C . SER B 1 25 ? -20.297 -13.148 -24.484 1 33.81 25 SER B C 1
ATOM 2997 O O . SER B 1 25 ? -20.219 -12.422 -25.484 1 33.81 25 SER B O 1
ATOM 2999 N N . ALA B 1 26 ? -20.375 -14.477 -24.562 1 32.28 26 ALA B N 1
ATOM 3000 C CA . ALA B 1 26 ? -20.562 -15.062 -25.891 1 32.28 26 ALA B CA 1
ATOM 3001 C C . ALA B 1 26 ? -21.938 -14.688 -26.453 1 32.28 26 ALA B C 1
ATOM 3003 O O . ALA B 1 26 ? -22.156 -14.82 -27.656 1 32.28 26 ALA B O 1
ATOM 3004 N N . LEU B 1 27 ? -22.828 -14.383 -25.594 1 31.02 27 LEU B N 1
ATOM 3005 C CA . LEU B 1 27 ? -24.188 -14.141 -26.031 1 31.02 27 LEU B CA 1
ATOM 3006 C C . LEU B 1 27 ? -24.328 -12.742 -26.625 1 31.02 27 LEU B C 1
ATOM 3008 O O . LEU B 1 27 ? -25.391 -12.391 -27.141 1 31.02 27 LEU B O 1
ATOM 3012 N N . ARG B 1 28 ? -23.375 -12.023 -26.406 1 30.31 28 ARG B N 1
ATOM 3013 C CA . ARG B 1 28 ? -23.672 -10.656 -26.844 1 30.31 28 ARG B CA 1
ATOM 3014 C C . ARG B 1 28 ? -23.734 -10.562 -28.359 1 30.31 28 ARG B C 1
ATOM 3016 O O . ARG B 1 28 ? -24.062 -9.508 -28.906 1 30.31 28 ARG B O 1
ATOM 3023 N N . SER B 1 29 ? -23.109 -11.555 -29.016 1 29.59 29 SER B N 1
ATOM 3024 C CA . SER B 1 29 ? -23.109 -11.094 -30.391 1 29.59 29 SER B CA 1
ATOM 3025 C C . SER B 1 29 ? -24.5 -11.227 -31.016 1 29.59 29 SER B C 1
ATOM 3027 O O . SER B 1 29 ? -24.797 -10.578 -32.031 1 29.59 29 SER B O 1
ATOM 3029 N N . TRP B 1 30 ? -25.188 -12.422 -30.844 1 25.25 30 TRP B N 1
ATOM 3030 C CA . TRP B 1 30 ? -26.312 -12.578 -31.75 1 25.25 30 TRP B CA 1
ATOM 3031 C C . TRP B 1 30 ? -27.578 -11.961 -31.141 1 25.25 30 TRP B C 1
ATOM 3033 O O . TRP B 1 30 ? -28.047 -12.391 -30.078 1 25.25 30 TRP B O 1
ATOM 3043 N N . LYS B 1 31 ? -27.906 -10.656 -31.328 1 31.25 31 LYS B N 1
ATOM 3044 C CA . LYS B 1 31 ? -29.047 -9.828 -30.938 1 31.25 31 LYS B CA 1
ATOM 3045 C C . LYS B 1 31 ? -30.359 -10.383 -31.5 1 31.25 31 LYS B C 1
ATOM 3047 O O . LYS B 1 31 ? -31.391 -9.703 -31.469 1 31.25 31 LYS B O 1
ATOM 3052 N N . THR B 1 32 ? -30.281 -11.555 -32.281 1 30.19 32 THR B N 1
ATOM 3053 C CA . THR B 1 32 ? -31.656 -11.742 -32.719 1 30.19 32 THR B CA 1
ATOM 3054 C C . THR B 1 32 ? -32.531 -12.242 -31.594 1 30.19 32 THR B C 1
ATOM 3056 O O . THR B 1 32 ? -32.125 -13.086 -30.797 1 30.19 32 THR B O 1
ATOM 3059 N N . ASP B 1 33 ? -33.781 -11.57 -31.266 1 28.88 33 ASP B N 1
ATOM 3060 C CA . ASP B 1 33 ? -34.75 -11.422 -30.203 1 28.88 33 ASP B CA 1
ATOM 3061 C C . ASP B 1 33 ? -35.281 -12.781 -29.75 1 28.88 33 ASP B C 1
ATOM 3063 O O . ASP B 1 33 ? -35.469 -13.016 -28.547 1 28.88 33 ASP B O 1
ATOM 3067 N N . GLN B 1 34 ? -36 -13.547 -30.703 1 28.38 34 GLN B N 1
ATOM 3068 C CA . GLN B 1 34 ? -37.094 -14.453 -30.359 1 28.38 34 GLN B CA 1
ATOM 3069 C C . GLN B 1 34 ? -36.594 -15.719 -29.688 1 28.38 34 GLN B C 1
ATOM 3071 O O . GLN B 1 34 ? -37.188 -16.219 -28.734 1 28.38 34 GLN B O 1
ATOM 3076 N N . ALA B 1 35 ? -35.688 -16.406 -30.359 1 29.58 35 ALA B N 1
ATOM 3077 C CA . ALA B 1 35 ? -35.406 -17.812 -30.078 1 29.58 35 ALA B CA 1
ATOM 3078 C C . ALA B 1 35 ? -34.625 -17.969 -28.781 1 29.58 35 ALA B C 1
ATOM 3080 O O . ALA B 1 35 ? -34.406 -19.078 -28.312 1 29.58 35 ALA B O 1
ATOM 3081 N N . ASP B 1 36 ? -34.156 -16.812 -28.266 1 28.72 36 ASP B N 1
ATOM 3082 C CA . ASP B 1 36 ? -33.188 -16.969 -27.188 1 28.72 36 ASP B CA 1
ATOM 3083 C C . ASP B 1 36 ? -33.844 -17.406 -25.891 1 28.72 36 ASP B C 1
ATOM 3085 O O . ASP B 1 36 ? -33.188 -17.859 -24.953 1 28.72 36 ASP B O 1
ATOM 3089 N N . ALA B 1 37 ? -35.156 -17.156 -25.828 1 32.53 37 ALA B N 1
ATOM 3090 C CA . ALA B 1 37 ? -35.812 -17.469 -24.562 1 32.53 37 ALA B CA 1
ATOM 3091 C C . ALA B 1 37 ? -35.906 -18.969 -24.328 1 32.53 37 ALA B C 1
ATOM 3093 O O . ALA B 1 37 ? -35.875 -19.438 -23.188 1 32.53 37 ALA B O 1
ATOM 3094 N N . HIS B 1 38 ? -36.094 -19.688 -25.469 1 28.56 38 HIS B N 1
ATOM 3095 C CA . HIS B 1 38 ? -36.438 -21.094 -25.297 1 28.56 38 HIS B CA 1
ATOM 3096 C C . HIS B 1 38 ? -35.25 -21.891 -24.75 1 28.56 38 HIS B C 1
ATOM 3098 O O . HIS B 1 38 ? -35.438 -22.875 -24.047 1 28.56 38 HIS B O 1
ATOM 3104 N N . LYS B 1 39 ? -34.062 -21.516 -25.266 1 30.25 39 LYS B N 1
ATOM 3105 C CA . LYS B 1 39 ? -32.938 -22.422 -24.953 1 30.25 39 LYS B CA 1
ATOM 3106 C C . LYS B 1 39 ? -32.562 -22.328 -23.484 1 30.25 39 LYS B C 1
ATOM 3108 O O . LYS B 1 39 ? -31.891 -23.219 -22.969 1 30.25 39 LYS B O 1
ATOM 3113 N N . LEU B 1 40 ? -33.031 -21.203 -22.906 1 31.02 40 LEU B N 1
ATOM 3114 C CA . LEU B 1 40 ? -32.688 -21.156 -21.5 1 31.02 40 LEU B CA 1
ATOM 3115 C C . LEU B 1 40 ? -33.375 -22.25 -20.719 1 31.02 40 LEU B C 1
ATOM 3117 O O . LEU B 1 40 ? -32.844 -22.781 -19.734 1 31.02 40 LEU B O 1
ATOM 3121 N N . ALA B 1 41 ? -34.625 -22.547 -21.188 1 30.75 41 ALA B N 1
ATOM 3122 C CA . ALA B 1 41 ? -35.469 -23.453 -20.422 1 30.75 41 ALA B CA 1
ATOM 3123 C C . ALA B 1 41 ? -34.906 -24.875 -20.438 1 30.75 41 ALA B C 1
ATOM 3125 O O . ALA B 1 41 ? -35.094 -25.625 -19.5 1 30.75 41 ALA B O 1
ATOM 3126 N N . CYS B 1 42 ? -34.438 -25.234 -21.688 1 29.47 42 CYS B N 1
ATOM 3127 C CA . CYS B 1 42 ? -34.188 -26.656 -21.781 1 29.47 42 CYS B CA 1
ATOM 3128 C C . CYS B 1 42 ? -33 -27.062 -20.938 1 29.47 42 CYS B C 1
ATOM 3130 O O . CYS B 1 42 ? -32.656 -28.234 -20.859 1 29.47 42 CYS B O 1
ATOM 3132 N N . LEU B 1 43 ? -32.188 -26.125 -20.688 1 30.42 43 LEU B N 1
ATOM 3133 C CA . LEU B 1 43 ? -31.078 -26.625 -19.906 1 30.42 43 LEU B CA 1
ATOM 3134 C C . LEU B 1 43 ? -31.5 -26.953 -18.484 1 30.42 43 LEU B C 1
ATOM 3136 O O . LEU B 1 43 ? -30.656 -26.984 -17.578 1 30.42 43 LEU B O 1
ATOM 3140 N N . GLY B 1 44 ? -32.812 -27.156 -18.234 1 27.92 44 GLY B N 1
ATOM 3141 C CA . GLY B 1 44 ? -33.438 -27.422 -16.953 1 27.92 44 GLY B CA 1
ATOM 3142 C C . GLY B 1 44 ? -32.781 -28.531 -16.172 1 27.92 44 GLY B C 1
ATOM 3143 O O . GLY B 1 44 ? -32.312 -28.328 -15.055 1 27.92 44 GLY B O 1
ATOM 3144 N N . PRO B 1 45 ? -33.375 -29.797 -16.328 1 28.97 45 PRO B N 1
ATOM 3145 C CA . PRO B 1 45 ? -33.406 -30.906 -15.359 1 28.97 45 PRO B CA 1
ATOM 3146 C C . PRO B 1 45 ? -32.031 -31.516 -15.133 1 28.97 45 PRO B C 1
ATOM 3148 O O . PRO B 1 45 ? -31.875 -32.406 -14.289 1 28.97 45 PRO B O 1
ATOM 3151 N N . THR B 1 46 ? -31.266 -31.469 -16.141 1 30.45 46 THR B N 1
ATOM 3152 C CA . THR B 1 46 ? -30.172 -32.406 -15.922 1 30.45 46 THR B CA 1
ATOM 3153 C C . THR B 1 46 ? -29.281 -31.938 -14.766 1 30.45 46 THR B C 1
ATOM 3155 O O . THR B 1 46 ? -28.094 -32.25 -14.734 1 30.45 46 THR B O 1
ATOM 3158 N N . LEU B 1 47 ? -29.672 -30.781 -14.062 1 30.8 47 LEU B N 1
ATOM 3159 C CA . LEU B 1 47 ? -28.797 -30.344 -12.969 1 30.8 47 LEU B CA 1
ATOM 3160 C C . LEU B 1 47 ? -28.938 -31.281 -11.773 1 30.8 47 LEU B C 1
ATOM 3162 O O . LEU B 1 47 ? -29.672 -30.984 -10.828 1 30.8 47 LEU B O 1
ATOM 3166 N N . LYS B 1 48 ? -29.328 -32.5 -11.906 1 31.5 48 LYS B N 1
ATOM 3167 C CA . LYS B 1 48 ? -29.391 -33.344 -10.727 1 31.5 48 LYS B CA 1
ATOM 3168 C C . LYS B 1 48 ? -28.281 -33.031 -9.742 1 31.5 48 LYS B C 1
ATOM 3170 O O . LYS B 1 48 ? -28.531 -32.781 -8.562 1 31.5 48 LYS B O 1
ATOM 3175 N N . GLN B 1 49 ? -27.234 -34 -9.789 1 30.19 49 GLN B N 1
ATOM 3176 C CA . GLN B 1 49 ? -26.219 -34.25 -8.773 1 30.19 49 GLN B CA 1
ATOM 3177 C C . GLN B 1 49 ? -25.344 -33.031 -8.562 1 30.19 49 GLN B C 1
ATOM 3179 O O . GLN B 1 49 ? -24.578 -32.625 -9.453 1 30.19 49 GLN B O 1
ATOM 3184 N N . THR B 1 50 ? -25.797 -31.953 -8.062 1 33.66 50 THR B N 1
ATOM 3185 C CA . THR B 1 50 ? -25 -30.875 -7.496 1 33.66 50 THR B CA 1
ATOM 3186 C C . THR B 1 50 ? -23.656 -31.391 -6.984 1 33.66 50 THR B C 1
ATOM 3188 O O . THR B 1 50 ? -23.562 -31.812 -5.832 1 33.66 50 THR B O 1
ATOM 3191 N N . ASP B 1 51 ? -23.094 -32.25 -7.492 1 31.2 51 ASP B N 1
ATOM 3192 C CA . ASP B 1 51 ? -21.797 -32.875 -7.215 1 31.2 51 ASP B CA 1
ATOM 3193 C C . ASP B 1 51 ? -20.75 -31.812 -6.863 1 31.2 51 ASP B C 1
ATOM 3195 O O . ASP B 1 51 ? -20.828 -30.672 -7.328 1 31.2 51 ASP B O 1
ATOM 3199 N N . SER B 1 52 ? -19.984 -31.938 -5.672 1 36.91 52 SER B N 1
ATOM 3200 C CA . SER B 1 52 ? -18.766 -31.328 -5.16 1 36.91 52 SER B CA 1
ATOM 3201 C C . SER B 1 52 ? -17.938 -30.719 -6.289 1 36.91 52 SER B C 1
ATOM 3203 O O . SER B 1 52 ? -17.781 -31.328 -7.352 1 36.91 52 SER B O 1
ATOM 3205 N N . LEU B 1 53 ? -18.172 -29.422 -6.625 1 43.56 53 LEU B N 1
ATOM 3206 C CA . LEU B 1 53 ? -17.125 -28.984 -7.539 1 43.56 53 LEU B CA 1
ATOM 3207 C C . LEU B 1 53 ? -15.93 -29.922 -7.477 1 43.56 53 LEU B C 1
ATOM 3209 O O . LEU B 1 53 ? -15.438 -30.25 -6.395 1 43.56 53 LEU B O 1
ATOM 3213 N N . PRO B 1 54 ? -15.711 -30.703 -8.383 1 50.06 54 PRO B N 1
ATOM 3214 C CA . PRO B 1 54 ? -14.562 -31.594 -8.273 1 50.06 54 PRO B CA 1
ATOM 3215 C C . PRO B 1 54 ? -13.336 -30.922 -7.66 1 50.06 54 PRO B C 1
ATOM 3217 O O . PRO B 1 54 ? -13.148 -29.719 -7.836 1 50.06 54 PRO B O 1
ATOM 3220 N N . ILE B 1 55 ? -12.875 -31.438 -6.387 1 52.44 55 ILE B N 1
ATOM 3221 C CA . ILE B 1 55 ? -11.68 -31.062 -5.633 1 52.44 55 ILE B CA 1
ATOM 3222 C C . ILE B 1 55 ? -10.672 -30.391 -6.562 1 52.44 55 ILE B C 1
ATOM 3224 O O . ILE B 1 55 ? -10.031 -29.406 -6.184 1 52.44 55 ILE B O 1
ATOM 3228 N N . HIS B 1 56 ? -10.734 -30.844 -7.832 1 59.59 56 HIS B N 1
ATOM 3229 C CA . HIS B 1 56 ? -9.758 -30.344 -8.789 1 59.59 56 HIS B CA 1
ATOM 3230 C C . HIS B 1 56 ? -10.062 -28.891 -9.164 1 59.59 56 HIS B C 1
ATOM 3232 O O . HIS B 1 56 ? -9.141 -28.078 -9.297 1 59.59 56 HIS B O 1
ATOM 3238 N N . GLU B 1 57 ? -11.32 -28.516 -9.133 1 77.5 57 GLU B N 1
ATOM 3239 C CA . GLU B 1 57 ? -11.68 -27.156 -9.5 1 77.5 57 GLU B CA 1
ATOM 3240 C C . GLU B 1 57 ? -11.352 -26.172 -8.375 1 77.5 57 GLU B C 1
ATOM 3242 O O . GLU B 1 57 ? -10.922 -25.047 -8.633 1 77.5 57 GLU B O 1
ATOM 3247 N N . LEU B 1 58 ? -11.273 -26.766 -7.18 1 89 58 LEU B N 1
ATOM 3248 C CA . LEU B 1 58 ? -11.023 -25.922 -6.016 1 89 58 LEU B CA 1
ATOM 3249 C C . LEU B 1 58 ? -9.547 -25.531 -5.938 1 89 58 LEU B C 1
ATOM 3251 O O . LEU B 1 58 ? -9.219 -24.391 -5.598 1 89 58 LEU B O 1
ATOM 3255 N N . ILE B 1 59 ? -8.703 -26.484 -6.344 1 93.62 59 ILE B N 1
ATOM 3256 C CA . ILE B 1 59 ? -7.27 -26.219 -6.246 1 93.62 59 ILE B CA 1
ATOM 3257 C C . ILE B 1 59 ? -6.879 -25.109 -7.223 1 93.62 59 ILE B C 1
ATOM 3259 O O . ILE B 1 59 ? -6.055 -24.25 -6.898 1 93.62 59 ILE B O 1
ATOM 3263 N N . PHE B 1 60 ? -7.516 -25.141 -8.383 1 94.88 60 PHE B N 1
ATOM 3264 C CA . PHE B 1 60 ? -7.184 -24.141 -9.383 1 94.88 60 PHE B CA 1
ATOM 3265 C C . PHE B 1 60 ? -7.68 -22.766 -8.953 1 94.88 60 PHE B C 1
ATOM 3267 O O . PHE B 1 60 ? -7.016 -21.75 -9.203 1 94.88 60 PHE B O 1
ATOM 3274 N N . PHE B 1 61 ? -8.812 -22.781 -8.32 1 94.5 61 PHE B N 1
ATOM 3275 C CA . PHE B 1 61 ? -9.336 -21.531 -7.785 1 94.5 61 PHE B CA 1
ATOM 3276 C C . PHE B 1 61 ? -8.398 -20.969 -6.719 1 94.5 61 PHE B C 1
ATOM 3278 O O . PHE B 1 61 ? -8.062 -19.781 -6.746 1 94.5 61 PHE B O 1
ATOM 3285 N N . GLU B 1 62 ? -7.957 -21.766 -5.816 1 96.56 62 GLU B N 1
ATOM 3286 C CA . GLU B 1 62 ? -7.074 -21.359 -4.723 1 96.56 62 GLU B CA 1
ATOM 3287 C C . GLU B 1 62 ? -5.73 -20.875 -5.254 1 96.56 62 GLU B C 1
ATOM 3289 O O . GLU B 1 62 ? -5.199 -19.875 -4.777 1 96.56 62 GLU B O 1
ATOM 3294 N N . LEU B 1 63 ? -5.242 -21.547 -6.234 1 97.38 63 LEU B N 1
ATOM 3295 C CA . LEU B 1 63 ? -3.969 -21.156 -6.828 1 97.38 63 LEU B CA 1
ATOM 3296 C C . LEU B 1 63 ? -4.094 -19.812 -7.535 1 97.38 63 LEU B C 1
ATOM 3298 O O . LEU B 1 63 ? -3.211 -18.953 -7.414 1 97.38 63 LEU B O 1
ATOM 3302 N N . ARG B 1 64 ? -5.164 -19.656 -8.234 1 96.5 64 ARG B N 1
ATOM 3303 C CA . ARG B 1 64 ? -5.379 -18.406 -8.961 1 96.5 64 ARG B CA 1
ATOM 3304 C C . ARG B 1 64 ? -5.418 -17.219 -8.008 1 96.5 64 ARG B C 1
ATOM 3306 O O . ARG B 1 64 ? -4.789 -16.188 -8.266 1 96.5 64 ARG B O 1
ATOM 3313 N N . GLU B 1 65 ? -6.145 -17.391 -6.934 1 96.69 65 GLU B N 1
ATOM 3314 C CA . GLU B 1 65 ? -6.254 -16.312 -5.961 1 96.69 65 GLU B CA 1
ATOM 3315 C C . GLU B 1 65 ? -4.898 -16 -5.328 1 96.69 65 GLU B C 1
ATOM 3317 O O . GLU B 1 65 ? -4.578 -14.836 -5.074 1 96.69 65 GLU B O 1
ATOM 3322 N N . ARG B 1 66 ? -4.125 -17.016 -5.109 1 97.94 66 ARG B N 1
ATOM 3323 C CA . ARG B 1 66 ? -2.795 -16.828 -4.535 1 97.94 66 ARG B CA 1
ATOM 3324 C C . ARG B 1 66 ? -1.876 -16.109 -5.516 1 97.94 66 ARG B C 1
ATOM 3326 O O . ARG B 1 66 ? -1.114 -15.219 -5.121 1 97.94 66 ARG B O 1
ATOM 3333 N N . VAL B 1 67 ? -2.002 -16.438 -6.773 1 97.56 67 VAL B N 1
ATOM 3334 C CA . VAL B 1 67 ? -1.181 -15.805 -7.801 1 97.56 67 VAL B CA 1
ATOM 3335 C C . VAL B 1 67 ? -1.547 -14.32 -7.914 1 97.56 67 VAL B C 1
ATOM 3337 O O . VAL B 1 67 ? -0.667 -13.461 -7.957 1 97.56 67 VAL B O 1
ATOM 3340 N N . ARG B 1 68 ? -2.768 -14.078 -7.945 1 96 68 ARG B N 1
ATOM 3341 C CA . ARG B 1 68 ? -3.225 -12.703 -8.094 1 96 68 ARG B CA 1
ATOM 3342 C C . ARG B 1 68 ? -2.828 -11.859 -6.879 1 96 68 ARG B C 1
ATOM 3344 O O . ARG B 1 68 ? -2.48 -10.688 -7.02 1 96 68 ARG B O 1
ATOM 3351 N N . PHE B 1 69 ? -2.912 -12.453 -5.723 1 97.5 69 PHE B N 1
ATOM 3352 C CA . PHE B 1 69 ? -2.473 -11.75 -4.523 1 97.5 69 PHE B CA 1
ATOM 3353 C C . PHE B 1 69 ? -0.972 -11.492 -4.566 1 97.5 69 PHE B C 1
ATOM 3355 O O . PHE B 1 69 ? -0.509 -10.414 -4.18 1 97.5 69 PHE B O 1
ATOM 3362 N N . HIS B 1 70 ? -0.228 -12.484 -5.066 1 97.38 70 HIS B N 1
ATOM 3363 C CA . HIS B 1 70 ? 1.203 -12.297 -5.277 1 97.38 70 HIS B CA 1
ATOM 3364 C C . HIS B 1 70 ? 1.479 -11.086 -6.16 1 97.38 70 HIS B C 1
ATOM 3366 O O . HIS B 1 70 ? 2.334 -10.258 -5.836 1 97.38 70 HIS B O 1
ATOM 3372 N N . LEU B 1 71 ? 0.763 -11.039 -7.211 1 95.5 71 LEU B N 1
ATOM 3373 C CA . LEU B 1 71 ? 0.967 -9.945 -8.164 1 95.5 71 LEU B CA 1
ATOM 3374 C C . LEU B 1 71 ? 0.597 -8.602 -7.535 1 95.5 71 LEU B C 1
ATOM 3376 O O . LEU B 1 71 ? 1.252 -7.594 -7.793 1 95.5 71 LEU B O 1
ATOM 3380 N N . GLU B 1 72 ? -0.414 -8.578 -6.762 1 95.06 72 GLU B N 1
ATOM 3381 C CA . GLU B 1 72 ? -0.813 -7.363 -6.051 1 95.06 72 GLU B CA 1
ATOM 3382 C C . GLU B 1 72 ? 0.276 -6.906 -5.086 1 95.06 72 GLU B C 1
ATOM 3384 O O . GLU B 1 72 ? 0.598 -5.715 -5.023 1 95.06 72 GLU B O 1
ATOM 3389 N N . ILE B 1 73 ? 0.808 -7.816 -4.316 1 97.12 73 ILE B N 1
ATOM 3390 C CA . ILE B 1 73 ? 1.86 -7.504 -3.355 1 97.12 73 ILE B CA 1
ATOM 3391 C C . ILE B 1 73 ? 3.096 -6.996 -4.094 1 97.12 73 ILE B C 1
ATOM 3393 O O . ILE B 1 73 ? 3.738 -6.035 -3.654 1 97.12 73 ILE B O 1
ATOM 3397 N N . GLU B 1 74 ? 3.377 -7.613 -5.211 1 95.56 74 GLU B N 1
ATOM 3398 C CA . GLU B 1 74 ? 4.516 -7.18 -6.012 1 95.56 74 GLU B CA 1
ATOM 3399 C C . GLU B 1 74 ? 4.34 -5.738 -6.48 1 95.56 74 GLU B C 1
ATOM 3401 O O . GLU B 1 74 ? 5.297 -4.957 -6.473 1 95.56 74 GLU B O 1
ATOM 3406 N N . ASN B 1 75 ? 3.16 -5.43 -6.906 1 94.69 75 ASN B N 1
ATOM 3407 C CA . ASN B 1 75 ? 2.875 -4.062 -7.324 1 94.69 75 ASN B CA 1
ATOM 3408 C C . ASN B 1 75 ? 3.082 -3.072 -6.18 1 94.69 75 ASN B C 1
ATOM 3410 O O . ASN B 1 75 ? 3.648 -1.996 -6.379 1 94.69 75 ASN B O 1
ATOM 3414 N N . GLU B 1 76 ? 2.639 -3.439 -5.031 1 95.81 76 GLU B N 1
ATOM 3415 C CA . GLU B 1 76 ? 2.828 -2.596 -3.854 1 95.81 76 GLU B CA 1
ATOM 3416 C C . GLU B 1 76 ? 4.309 -2.455 -3.508 1 95.81 76 GLU B C 1
ATOM 3418 O O . GLU B 1 76 ? 4.766 -1.371 -3.143 1 95.81 76 GLU B O 1
ATOM 3423 N N . GLN B 1 77 ? 5.039 -3.525 -3.627 1 97.25 77 GLN B N 1
ATOM 3424 C CA . GLN B 1 77 ? 6.473 -3.482 -3.369 1 97.25 77 GLN B CA 1
ATOM 3425 C C . GLN B 1 77 ? 7.176 -2.529 -4.332 1 97.25 77 GLN B C 1
ATOM 3427 O O . GLN B 1 77 ? 8.07 -1.781 -3.928 1 97.25 77 GLN B O 1
ATOM 3432 N N . ASN B 1 78 ? 6.781 -2.588 -5.543 1 96.38 78 ASN B N 1
ATOM 3433 C CA . ASN B 1 78 ? 7.383 -1.698 -6.531 1 96.38 78 ASN B CA 1
ATOM 3434 C C . ASN B 1 78 ? 7.121 -0.232 -6.199 1 96.38 78 ASN B C 1
ATOM 3436 O O . ASN B 1 78 ? 8.008 0.61 -6.352 1 96.38 78 ASN B O 1
ATOM 3440 N N . ARG B 1 79 ? 5.934 0.031 -5.73 1 95.81 79 ARG B N 1
ATOM 3441 C CA . ARG B 1 79 ? 5.613 1.387 -5.297 1 95.81 79 ARG B CA 1
ATOM 3442 C C . ARG B 1 79 ? 6.504 1.818 -4.137 1 95.81 79 ARG B C 1
ATOM 3444 O O . ARG B 1 79 ? 7.035 2.93 -4.137 1 95.81 79 ARG B O 1
ATOM 3451 N N . LEU B 1 80 ? 6.66 0.976 -3.168 1 97.06 80 LEU B N 1
ATOM 3452 C CA . LEU B 1 80 ? 7.512 1.26 -2.018 1 97.06 80 LEU B CA 1
ATOM 3453 C C . LEU B 1 80 ? 8.953 1.479 -2.451 1 97.06 80 LEU B C 1
ATOM 3455 O O . LEU B 1 80 ? 9.625 2.396 -1.965 1 97.06 80 LEU B O 1
ATOM 3459 N N . LYS B 1 81 ? 9.398 0.62 -3.381 1 97.19 81 LYS B N 1
ATOM 3460 C CA . LYS B 1 81 ? 10.766 0.729 -3.883 1 97.19 81 LYS B CA 1
ATOM 3461 C C . LYS B 1 81 ? 11.008 2.096 -4.516 1 97.19 81 LYS B C 1
ATOM 3463 O O . LYS B 1 81 ? 12.039 2.723 -4.277 1 97.19 81 LYS B O 1
ATOM 3468 N N . PHE B 1 82 ? 10.102 2.562 -5.23 1 96 82 PHE B N 1
ATOM 3469 C CA . PHE B 1 82 ? 10.227 3.863 -5.875 1 96 82 PHE B CA 1
ATOM 3470 C C . PHE B 1 82 ? 10.258 4.98 -4.84 1 96 82 PHE B C 1
ATOM 3472 O O . PHE B 1 82 ? 11.07 5.902 -4.941 1 96 82 PHE B O 1
ATOM 3479 N N . GLN B 1 83 ? 9.383 4.895 -3.887 1 97.06 83 GLN B N 1
ATOM 3480 C CA . GLN B 1 83 ? 9.336 5.898 -2.83 1 97.06 83 GLN B CA 1
ATOM 3481 C C . GLN B 1 83 ? 10.641 5.914 -2.033 1 97.06 83 GLN B C 1
ATOM 3483 O O . GLN B 1 83 ? 11.172 6.98 -1.717 1 97.06 83 GLN B O 1
ATOM 3488 N N . ILE B 1 84 ? 11.117 4.742 -1.739 1 97.5 84 ILE B N 1
ATOM 3489 C CA . ILE B 1 84 ? 12.352 4.602 -0.971 1 97.5 84 ILE B CA 1
ATOM 3490 C C . ILE B 1 84 ? 13.516 5.227 -1.741 1 97.5 84 ILE B C 1
ATOM 3492 O O . ILE B 1 84 ? 14.312 5.977 -1.174 1 97.5 84 ILE B O 1
ATOM 3496 N N . LEU B 1 85 ? 13.562 4.922 -3.018 1 96.81 85 LEU B N 1
ATOM 3497 C CA . LEU B 1 85 ? 14.641 5.465 -3.838 1 96.81 85 LEU B CA 1
ATOM 3498 C C . LEU B 1 85 ? 14.57 6.984 -3.896 1 96.81 85 LEU B C 1
ATOM 3500 O O . LEU B 1 85 ? 15.594 7.664 -3.771 1 96.81 85 LEU B O 1
ATOM 3504 N N . GLU B 1 86 ? 13.406 7.496 -4.102 1 96.19 86 GLU B N 1
ATOM 3505 C CA . GLU B 1 86 ? 13.211 8.938 -4.129 1 96.19 86 GLU B CA 1
ATOM 3506 C C . GLU B 1 86 ? 13.672 9.586 -2.828 1 96.19 86 GLU B C 1
ATOM 3508 O O . GLU B 1 86 ? 14.352 10.617 -2.846 1 96.19 86 GLU B O 1
ATOM 3513 N N . LEU B 1 87 ? 13.328 9 -1.695 1 97.38 87 LEU B N 1
ATOM 3514 C CA . LEU B 1 87 ? 13.711 9.523 -0.39 1 97.38 87 LEU B CA 1
ATOM 3515 C C . LEU B 1 87 ? 15.211 9.398 -0.165 1 97.38 87 LEU B C 1
ATOM 3517 O O . LEU B 1 87 ? 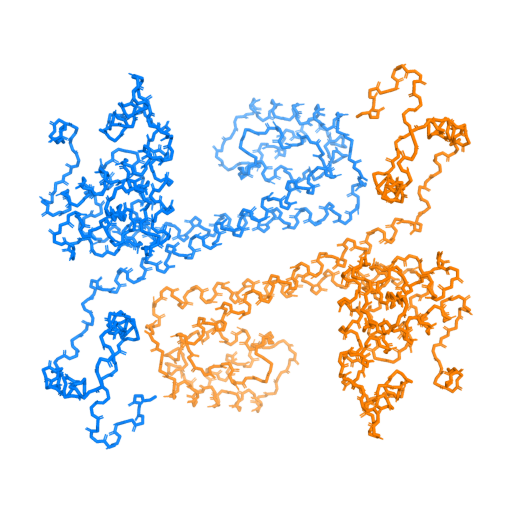15.836 10.289 0.414 1 97.38 87 LEU B O 1
ATOM 3521 N N . LEU B 1 88 ? 15.797 8.32 -0.643 1 96.88 88 LEU B N 1
ATOM 3522 C CA . LEU B 1 88 ? 17.234 8.125 -0.508 1 96.88 88 LEU B CA 1
ATOM 3523 C C . LEU B 1 88 ? 18.016 9.227 -1.227 1 96.88 88 LEU B C 1
ATOM 3525 O O . LEU B 1 88 ? 19.047 9.68 -0.742 1 96.88 88 LEU B O 1
ATOM 3529 N N . HIS B 1 89 ? 17.484 9.68 -2.287 1 96.44 89 HIS B N 1
ATOM 3530 C CA . HIS B 1 89 ? 18.125 10.75 -3.037 1 96.44 89 HIS B CA 1
ATOM 3531 C C . HIS B 1 89 ? 18.172 12.039 -2.225 1 96.44 89 HIS B C 1
ATOM 3533 O O . HIS B 1 89 ? 19.062 12.875 -2.428 1 96.44 89 HIS B O 1
ATOM 3539 N N . GLN B 1 90 ? 17.281 12.102 -1.269 1 96.69 90 GLN B N 1
ATOM 3540 C CA . GLN B 1 90 ? 17.219 13.305 -0.449 1 96.69 90 GLN B CA 1
ATOM 3541 C C . GLN B 1 90 ? 17.969 13.117 0.868 1 96.69 90 GLN B C 1
ATOM 3543 O O . GLN B 1 90 ? 18.562 14.062 1.391 1 96.69 90 GLN B O 1
ATOM 3548 N N . THR B 1 91 ? 17.984 11.945 1.446 1 97.69 91 THR B N 1
ATOM 3549 C CA . THR B 1 91 ? 18.516 11.711 2.787 1 97.69 91 THR B CA 1
ATOM 3550 C C . THR B 1 91 ? 19.938 11.172 2.719 1 97.69 91 THR B C 1
ATOM 3552 O O . THR B 1 91 ? 20.781 11.484 3.57 1 97.69 91 THR B O 1
ATOM 3555 N N . PHE B 1 92 ? 20.219 10.32 1.725 1 97.81 92 PHE B N 1
ATOM 3556 C CA . PHE B 1 92 ? 21.516 9.672 1.583 1 97.81 92 PHE B CA 1
ATOM 3557 C C . PHE B 1 92 ? 21.812 9.352 0.122 1 97.81 92 PHE B C 1
ATOM 3559 O O . PHE B 1 92 ? 21.906 8.18 -0.253 1 97.81 92 PHE B O 1
ATOM 3566 N N . PRO B 1 93 ? 22.062 10.445 -0.673 1 96.44 93 PRO B N 1
ATOM 3567 C CA . PRO B 1 93 ? 22.359 10.211 -2.088 1 96.44 93 PRO B CA 1
ATOM 3568 C C . PRO B 1 93 ? 23.578 9.328 -2.297 1 96.44 93 PRO B C 1
ATOM 3570 O O . PRO B 1 93 ? 24.609 9.539 -1.653 1 96.44 93 PRO B O 1
ATOM 3573 N N . GLY B 1 94 ? 23.469 8.32 -3.127 1 94.69 94 GLY B N 1
ATOM 3574 C CA . GLY B 1 94 ? 24.594 7.473 -3.473 1 94.69 94 GLY B CA 1
ATOM 3575 C C . GLY B 1 94 ? 24.562 6.117 -2.785 1 94.69 94 GLY B C 1
ATOM 3576 O O . GLY B 1 94 ? 25.219 5.176 -3.217 1 94.69 94 GLY B O 1
ATOM 3577 N N . LEU B 1 95 ? 23.828 5.977 -1.676 1 95.5 95 LEU B N 1
ATOM 3578 C CA . LEU B 1 95 ? 23.766 4.719 -0.939 1 95.5 95 LEU B CA 1
ATOM 3579 C C . LEU B 1 95 ? 23.312 3.58 -1.841 1 95.5 95 LEU B C 1
ATOM 3581 O O . LEU B 1 95 ? 23.734 2.436 -1.67 1 95.5 95 LEU B O 1
ATOM 3585 N N . GLU B 1 96 ? 22.453 3.916 -2.822 1 89.56 96 GLU B N 1
ATOM 3586 C CA . GLU B 1 96 ? 21.859 2.898 -3.693 1 89.56 96 GLU B CA 1
ATOM 3587 C C . GLU B 1 96 ? 22.938 2.199 -4.523 1 89.56 96 GLU B C 1
ATOM 3589 O O . GLU B 1 96 ? 22.703 1.11 -5.055 1 89.56 96 GLU B O 1
ATOM 3594 N N . ARG B 1 97 ? 24.094 2.732 -4.566 1 89.38 97 ARG B N 1
ATOM 3595 C CA . ARG B 1 97 ? 25.188 2.191 -5.375 1 89.38 97 ARG B CA 1
ATOM 3596 C C . ARG B 1 97 ? 25.984 1.152 -4.594 1 89.38 97 ARG B C 1
ATOM 3598 O O . ARG B 1 97 ? 26.828 0.467 -5.16 1 89.38 97 ARG B O 1
ATOM 3605 N N . LEU B 1 98 ? 25.797 1.079 -3.365 1 91.31 98 LEU B N 1
ATOM 3606 C CA . LEU B 1 98 ? 26.609 0.212 -2.514 1 91.31 98 LEU B CA 1
ATOM 3607 C C . LEU B 1 98 ? 26.469 -1.247 -2.936 1 91.31 98 LEU B C 1
ATOM 3609 O O . LEU B 1 98 ? 27.438 -1.993 -2.941 1 91.31 98 LEU B O 1
ATOM 3613 N N . PHE B 1 99 ? 25.203 -1.584 -3.262 1 87.81 99 PHE B N 1
ATOM 3614 C CA . PHE B 1 99 ? 24.953 -2.959 -3.68 1 87.81 99 PHE B CA 1
ATOM 3615 C C . PHE B 1 99 ? 24.422 -3.004 -5.105 1 87.81 99 PHE B C 1
ATOM 3617 O O . PHE B 1 99 ? 23.75 -2.07 -5.551 1 87.81 99 PHE B O 1
ATOM 3624 N N . SER B 1 100 ? 24.719 -4.09 -5.762 1 84 100 SER B N 1
ATOM 3625 C CA . SER B 1 100 ? 24.188 -4.289 -7.109 1 84 100 SER B CA 1
ATOM 3626 C C . SER B 1 100 ? 22.672 -4.434 -7.094 1 84 100 SER B C 1
ATOM 3628 O O . SER B 1 100 ? 21.984 -3.867 -7.945 1 84 100 SER B O 1
ATOM 3630 N N . SER B 1 101 ? 22.266 -5.199 -6.113 1 85.44 101 SER B N 1
ATOM 3631 C CA . SER B 1 101 ? 20.812 -5.301 -5.906 1 85.44 101 SER B CA 1
ATOM 3632 C C . SER B 1 101 ? 20.344 -4.297 -4.863 1 85.44 101 SER B C 1
ATOM 3634 O O . SER B 1 101 ? 20.5 -4.512 -3.66 1 85.44 101 SER B O 1
ATOM 3636 N N . ARG B 1 102 ? 19.688 -3.312 -5.23 1 85.81 102 ARG B N 1
ATOM 3637 C CA . ARG B 1 102 ? 19.328 -2.164 -4.402 1 85.81 102 ARG B CA 1
ATOM 3638 C C . ARG B 1 102 ? 18.328 -2.559 -3.314 1 85.81 102 ARG B C 1
ATOM 3640 O O . ARG B 1 102 ? 18.266 -1.916 -2.266 1 85.81 102 ARG B O 1
ATOM 3647 N N . TYR B 1 103 ? 17.656 -3.662 -3.584 1 90.94 103 TYR B N 1
ATOM 3648 C CA . TYR B 1 103 ? 16.562 -3.926 -2.658 1 90.94 103 TYR B CA 1
ATOM 3649 C C . TYR B 1 103 ? 16.734 -5.277 -1.979 1 90.94 103 TYR B C 1
ATOM 3651 O O . TYR B 1 103 ? 15.766 -5.875 -1.515 1 90.94 103 TYR B O 1
ATOM 3659 N N . SER B 1 104 ? 17.984 -5.746 -2.018 1 92 104 SER B N 1
ATOM 3660 C CA . SER B 1 104 ? 18.266 -6.945 -1.237 1 92 104 SER B CA 1
ATOM 3661 C C . SER B 1 104 ? 18.078 -6.691 0.254 1 92 104 SER B C 1
ATOM 3663 O O . SER B 1 104 ? 18.078 -5.543 0.698 1 92 104 SER B O 1
ATOM 3665 N N . ILE B 1 105 ? 17.906 -7.707 1.024 1 92.25 105 ILE B N 1
ATOM 3666 C CA . ILE B 1 105 ? 17.641 -7.582 2.453 1 92.25 105 ILE B CA 1
ATOM 3667 C C . ILE B 1 105 ? 18.828 -6.902 3.139 1 92.25 105 ILE B C 1
ATOM 3669 O O . ILE B 1 105 ? 18.641 -6.062 4.02 1 92.25 105 ILE B O 1
ATOM 3673 N N . ILE B 1 106 ? 20.016 -7.215 2.758 1 92.5 106 ILE B N 1
ATOM 3674 C CA . ILE B 1 106 ? 21.203 -6.594 3.354 1 92.5 106 ILE B CA 1
ATOM 3675 C C . ILE B 1 106 ? 21.219 -5.105 3.025 1 92.5 106 ILE B C 1
ATOM 3677 O O . ILE B 1 106 ? 21.531 -4.277 3.889 1 92.5 106 ILE B O 1
ATOM 3681 N N . ALA B 1 107 ? 20.969 -4.781 1.781 1 94.38 107 ALA B N 1
ATOM 3682 C CA . ALA B 1 107 ? 20.938 -3.381 1.369 1 94.38 107 ALA B CA 1
ATOM 3683 C C . ALA B 1 107 ? 19.891 -2.6 2.166 1 94.38 107 ALA B C 1
ATOM 3685 O O . ALA B 1 107 ? 20.172 -1.494 2.639 1 94.38 107 ALA B O 1
ATOM 3686 N N . LEU B 1 108 ? 18.719 -3.219 2.361 1 96.25 108 LEU B N 1
ATOM 3687 C CA . LEU B 1 108 ? 17.625 -2.574 3.102 1 96.25 108 LEU B CA 1
ATOM 3688 C C . LEU B 1 108 ? 17.984 -2.439 4.578 1 96.25 108 LEU B C 1
ATOM 3690 O O . LEU B 1 108 ? 17.703 -1.413 5.199 1 96.25 108 LEU B O 1
ATOM 3694 N N . ASN B 1 109 ? 18.578 -3.439 5.137 1 95.38 109 ASN B N 1
ATOM 3695 C CA . ASN B 1 109 ? 19 -3.385 6.531 1 95.38 109 ASN B CA 1
ATOM 3696 C C . ASN B 1 109 ? 20 -2.254 6.773 1 95.38 109 ASN B C 1
ATOM 3698 O O . ASN B 1 109 ? 19.875 -1.506 7.742 1 95.38 109 ASN B O 1
ATOM 3702 N N . ILE B 1 110 ? 20.938 -2.131 5.914 1 95.31 110 ILE B N 1
ATOM 3703 C CA . ILE B 1 110 ? 21.953 -1.098 6.043 1 95.31 110 ILE B CA 1
ATOM 3704 C C . ILE B 1 110 ? 21.312 0.28 5.883 1 95.31 110 ILE B C 1
ATOM 3706 O O . ILE B 1 110 ? 21.609 1.199 6.652 1 95.31 110 ILE B O 1
ATOM 3710 N N . ALA B 1 111 ? 20.484 0.382 4.895 1 96.5 111 ALA B N 1
ATOM 3711 C CA . ALA B 1 111 ? 19.797 1.653 4.664 1 96.5 111 ALA B CA 1
ATOM 3712 C C . ALA B 1 111 ? 18.938 2.041 5.863 1 96.5 111 ALA B C 1
ATOM 3714 O O . ALA B 1 111 ? 18.797 3.225 6.176 1 96.5 111 ALA B O 1
ATOM 3715 N N . GLU B 1 112 ? 18.281 1.094 6.48 1 96.44 112 GLU B N 1
ATOM 3716 C CA . GLU B 1 112 ? 17.438 1.325 7.645 1 96.44 112 GLU B CA 1
ATOM 3717 C C . GLU B 1 112 ? 18.25 1.847 8.828 1 96.44 112 GLU B C 1
ATOM 3719 O O . GLU B 1 112 ? 17.797 2.75 9.539 1 96.44 112 GLU B O 1
ATOM 3724 N N . ILE B 1 113 ? 19.453 1.285 8.992 1 95.38 113 ILE B N 1
ATOM 3725 C CA . ILE B 1 113 ? 20.312 1.669 10.102 1 95.38 113 ILE B CA 1
ATOM 3726 C C . ILE B 1 113 ? 20.984 3.002 9.797 1 95.38 113 ILE B C 1
ATOM 3728 O O . ILE B 1 113 ? 21.031 3.895 10.641 1 95.38 113 ILE B O 1
ATOM 3732 N N . PHE B 1 114 ? 21.531 3.092 8.594 1 96.31 114 PHE B N 1
ATOM 3733 C CA . PHE B 1 114 ? 22.25 4.285 8.18 1 96.31 114 PHE B CA 1
ATOM 3734 C C . PHE B 1 114 ? 21.453 5.082 7.152 1 96.31 114 PHE B C 1
ATOM 3736 O O . PHE B 1 114 ? 21.875 5.219 6.004 1 96.31 114 PHE B O 1
ATOM 3743 N N . THR B 1 115 ? 20.406 5.727 7.633 1 96.81 115 THR B N 1
ATOM 3744 C CA . THR B 1 115 ? 19.453 6.414 6.762 1 96.81 115 THR B CA 1
ATOM 3745 C C . THR B 1 115 ? 20.016 7.773 6.332 1 96.81 115 THR B C 1
ATOM 3747 O O . THR B 1 115 ? 19.469 8.406 5.422 1 96.81 115 THR B O 1
ATOM 3750 N N . HIS B 1 116 ? 21.047 8.18 6.914 1 98 116 HIS B N 1
ATOM 3751 C CA . HIS B 1 116 ? 21.734 9.445 6.652 1 98 116 HIS B CA 1
ATOM 3752 C C . HIS B 1 116 ? 23.25 9.281 6.738 1 98 116 HIS B C 1
ATOM 3754 O O . HIS B 1 116 ? 23.75 8.523 7.566 1 98 116 HIS B O 1
ATOM 3760 N N . PRO B 1 117 ? 24.016 9.984 5.941 1 97.5 117 PRO B N 1
ATOM 3761 C CA . PRO B 1 117 ? 25.469 9.82 5.945 1 97.5 117 PRO B CA 1
ATOM 3762 C C . PRO B 1 117 ? 26.094 10.156 7.297 1 97.5 117 PRO B C 1
ATOM 3764 O O . PRO B 1 117 ? 27.109 9.555 7.676 1 97.5 117 PRO B O 1
ATOM 3767 N N . ASP B 1 118 ? 25.547 11.086 8.023 1 96.94 118 ASP B N 1
ATOM 3768 C CA . ASP B 1 118 ? 26.062 11.484 9.328 1 96.94 118 ASP B CA 1
ATOM 3769 C C . ASP B 1 118 ? 26.094 10.297 10.289 1 96.94 118 ASP B C 1
ATOM 3771 O O . ASP B 1 118 ? 26.953 10.234 11.18 1 96.94 118 ASP B O 1
ATOM 3775 N N . MET B 1 119 ? 25.234 9.375 10.109 1 96.12 119 MET B N 1
ATOM 3776 C CA . MET B 1 119 ? 25.141 8.211 10.984 1 96.12 119 MET B CA 1
ATOM 3777 C C . MET B 1 119 ? 26.312 7.262 10.734 1 96.12 119 MET B C 1
ATOM 3779 O O . MET B 1 119 ? 26.703 6.492 11.625 1 96.12 119 MET B O 1
ATOM 3783 N N . VAL B 1 120 ? 26.812 7.277 9.539 1 96.88 120 VAL B N 1
ATOM 3784 C CA . VAL B 1 120 ? 27.984 6.473 9.18 1 96.88 120 VAL B CA 1
ATOM 3785 C C . VAL B 1 120 ? 29.25 7.156 9.672 1 96.88 120 VAL B C 1
ATOM 3787 O O . VAL B 1 120 ? 30.125 6.512 10.258 1 96.88 120 VAL B O 1
ATOM 3790 N N . LEU B 1 121 ? 29.312 8.461 9.477 1 95.81 121 LEU B N 1
ATOM 3791 C CA . LEU B 1 121 ? 30.531 9.227 9.75 1 95.81 121 LEU B CA 1
ATOM 3792 C C . LEU B 1 121 ? 30.734 9.375 11.25 1 95.81 121 LEU B C 1
ATOM 3794 O O . LEU B 1 121 ? 31.875 9.578 11.703 1 95.81 121 LEU B O 1
ATOM 3798 N N . ASP B 1 122 ? 29.672 9.18 12.023 1 94.06 122 ASP B N 1
ATOM 3799 C CA . ASP B 1 122 ? 29.734 9.375 13.461 1 94.06 122 ASP B CA 1
ATOM 3800 C C . ASP B 1 122 ? 30.188 8.102 14.172 1 94.06 122 ASP B C 1
ATOM 3802 O O . ASP B 1 122 ? 30.406 8.109 15.391 1 94.06 122 ASP B O 1
ATOM 3806 N N . ILE B 1 123 ? 30.344 7.078 13.445 1 94.25 123 ILE B N 1
ATOM 3807 C CA . ILE B 1 123 ? 30.672 5.82 14.117 1 94.25 123 ILE B CA 1
ATOM 3808 C C . ILE B 1 123 ? 32.062 5.375 13.719 1 94.25 123 ILE B C 1
ATOM 3810 O O . ILE B 1 123 ? 32.562 5.719 12.641 1 94.25 123 ILE B O 1
ATOM 3814 N N . ASP B 1 124 ? 32.656 4.602 14.625 1 94.31 124 ASP B N 1
ATOM 3815 C CA . ASP B 1 124 ? 33.969 4.078 14.391 1 94.31 124 ASP B CA 1
ATOM 3816 C C . ASP B 1 124 ? 33.969 2.963 13.344 1 94.31 124 ASP B C 1
ATOM 3818 O O . ASP B 1 124 ? 32.938 2.295 13.164 1 94.31 124 ASP B O 1
ATOM 3822 N N . LYS B 1 125 ? 35.156 2.816 12.766 1 92.94 125 LYS B N 1
ATOM 3823 C CA . LYS B 1 125 ? 35.281 1.849 11.68 1 92.94 125 LYS B CA 1
ATOM 3824 C C . LYS B 1 125 ? 34.938 0.44 12.156 1 92.94 125 LYS B C 1
ATOM 3826 O O . LYS B 1 125 ? 34.25 -0.299 11.461 1 92.94 125 LYS B O 1
ATOM 3831 N N . GLU B 1 126 ? 35.344 0.095 13.266 1 93.88 126 GLU B N 1
ATOM 3832 C CA . GLU B 1 126 ? 35.125 -1.256 13.773 1 93.88 126 GLU B CA 1
ATOM 3833 C C . GLU B 1 126 ? 33.625 -1.503 14.055 1 93.88 126 GLU B C 1
ATOM 3835 O O . GLU B 1 126 ? 33.125 -2.592 13.781 1 93.88 126 GLU B O 1
ATOM 3840 N N . VAL B 1 127 ? 33 -0.517 14.586 1 94.44 127 VAL B N 1
ATOM 3841 C CA . VAL B 1 127 ? 31.578 -0.609 14.875 1 94.44 127 VAL B CA 1
ATOM 3842 C C . VAL B 1 127 ? 30.781 -0.691 13.57 1 94.44 127 VAL B C 1
ATOM 3844 O O . VAL B 1 127 ? 29.812 -1.441 13.477 1 94.44 127 VAL B O 1
ATOM 3847 N N . LEU B 1 128 ? 31.25 0.053 12.586 1 95.56 128 LEU B N 1
ATOM 3848 C CA . LEU B 1 128 ? 30.609 0.036 11.273 1 95.56 128 LEU B CA 1
ATOM 3849 C C . LEU B 1 128 ? 30.672 -1.355 10.656 1 95.56 128 LEU B C 1
ATOM 3851 O O . LEU B 1 128 ? 29.672 -1.856 10.133 1 95.56 128 LEU B O 1
ATOM 3855 N N . ILE B 1 129 ? 31.812 -1.969 10.766 1 94.56 129 ILE B N 1
ATOM 3856 C CA . ILE B 1 129 ? 32 -3.307 10.219 1 94.56 129 ILE B CA 1
ATOM 3857 C C . ILE B 1 129 ? 31.078 -4.297 10.922 1 94.56 129 ILE B C 1
ATOM 3859 O O . ILE B 1 129 ? 30.484 -5.16 10.281 1 94.56 129 ILE B O 1
ATOM 3863 N N . THR B 1 130 ? 30.953 -4.129 12.188 1 92.5 130 THR B N 1
ATOM 3864 C CA . THR B 1 130 ? 30.094 -5.02 12.969 1 92.5 130 THR B CA 1
ATOM 3865 C C . THR B 1 130 ? 28.641 -4.871 12.547 1 92.5 130 THR B C 1
ATOM 3867 O O . THR B 1 130 ? 27.922 -5.863 12.422 1 92.5 130 THR B O 1
ATOM 3870 N N . HIS B 1 131 ? 28.188 -3.621 12.336 1 92.75 131 HIS B N 1
ATOM 3871 C CA . HIS B 1 131 ? 26.812 -3.373 11.891 1 92.75 131 HIS B CA 1
ATOM 3872 C C . HIS B 1 131 ? 26.547 -4.023 10.539 1 92.75 131 HIS B C 1
ATOM 3874 O O . HIS B 1 131 ? 25.5 -4.633 10.336 1 92.75 131 HIS B O 1
ATOM 3880 N N . ILE B 1 132 ? 27.5 -3.936 9.648 1 92.56 132 ILE B N 1
ATOM 3881 C CA . ILE B 1 132 ? 27.344 -4.492 8.312 1 92.56 132 ILE B CA 1
ATOM 3882 C C . ILE B 1 132 ? 27.344 -6.02 8.391 1 92.56 132 ILE B C 1
ATOM 3884 O O . ILE B 1 132 ? 26.531 -6.68 7.742 1 92.56 132 ILE B O 1
ATOM 3888 N N . PHE B 1 133 ? 28.188 -6.484 9.203 1 91.38 133 PHE B N 1
ATOM 3889 C CA . PHE B 1 133 ? 28.297 -7.926 9.375 1 91.38 133 PHE B CA 1
ATOM 3890 C C . PHE B 1 133 ? 26.984 -8.516 9.891 1 91.38 133 PHE B C 1
ATOM 3892 O O . PHE B 1 133 ? 26.562 -9.586 9.453 1 91.38 133 PHE B O 1
ATOM 3899 N N . ASN B 1 134 ? 26.312 -7.855 10.727 1 90.25 134 ASN B N 1
ATOM 3900 C CA . ASN B 1 134 ? 25.094 -8.336 11.367 1 90.25 134 ASN B CA 1
ATOM 3901 C C . ASN B 1 134 ? 23.859 -8.055 10.5 1 90.25 134 ASN B C 1
ATOM 3903 O O . ASN B 1 134 ? 22.75 -8.438 10.859 1 90.25 134 ASN B O 1
ATOM 3907 N N . SER B 1 135 ? 24 -7.418 9.383 1 88.19 135 SER B N 1
ATOM 3908 C CA . SER B 1 135 ? 22.875 -7.004 8.562 1 88.19 135 SER B CA 1
ATOM 3909 C C . SER B 1 135 ? 22.438 -8.117 7.617 1 88.19 135 SER B C 1
ATOM 3911 O O . SER B 1 135 ? 21.484 -7.953 6.855 1 88.19 135 SER B O 1
ATOM 3913 N N . THR B 1 136 ? 23.141 -9.203 7.574 1 82.69 136 THR B N 1
ATOM 3914 C CA . THR B 1 136 ? 22.719 -10.312 6.727 1 82.69 136 THR B CA 1
ATOM 3915 C C . THR B 1 136 ? 22.672 -11.617 7.52 1 82.69 136 THR B C 1
ATOM 3917 O O . THR B 1 136 ? 23.469 -11.812 8.445 1 82.69 136 THR B O 1
ATOM 3920 N N . ASP B 1 137 ? 21.656 -12.336 7.199 1 72.31 137 ASP B N 1
ATOM 3921 C CA . ASP B 1 137 ? 21.5 -13.641 7.836 1 72.31 137 ASP B CA 1
ATOM 3922 C C . ASP B 1 137 ? 22.234 -14.727 7.051 1 72.31 137 ASP B C 1
ATOM 3924 O O . ASP B 1 137 ? 22.406 -15.852 7.531 1 72.31 137 ASP B O 1
ATOM 3928 N N . LYS B 1 138 ? 22.656 -14.508 5.793 1 71.88 138 LYS B N 1
ATOM 3929 C CA . LYS B 1 138 ? 23.203 -15.539 4.918 1 71.88 138 LYS B CA 1
ATOM 3930 C C . LYS B 1 138 ? 24.688 -15.742 5.176 1 71.88 138 LYS B C 1
ATOM 3932 O O . LYS B 1 138 ? 25.359 -16.453 4.422 1 71.88 138 LYS B O 1
ATOM 3937 N N . GLY B 1 139 ? 25.156 -15.242 6.285 1 78.81 139 GLY B N 1
ATOM 3938 C CA . GLY B 1 139 ? 26.562 -15.461 6.586 1 78.81 139 GLY B CA 1
ATOM 3939 C C . GLY B 1 139 ? 27.5 -14.656 5.695 1 78.81 139 GLY B C 1
ATOM 3940 O O . GLY B 1 139 ? 27.391 -14.711 4.469 1 78.81 139 GLY B O 1
ATOM 3941 N N . MET B 1 140 ? 28.031 -13.688 5.973 1 84.62 140 MET B N 1
ATOM 3942 C CA . MET B 1 140 ? 29 -12.844 5.281 1 84.62 140 MET B CA 1
ATOM 3943 C C . MET B 1 140 ? 30.375 -12.93 5.953 1 84.62 140 MET B C 1
ATOM 3945 O O . MET B 1 140 ? 30.453 -13 7.184 1 84.62 140 MET B O 1
ATOM 3949 N N . SER B 1 141 ? 31.359 -13.008 5.078 1 89.75 141 SER B N 1
ATOM 3950 C CA . SER B 1 141 ? 32.719 -13.031 5.625 1 89.75 141 SER B CA 1
ATOM 3951 C C . SER B 1 141 ? 33.125 -11.672 6.184 1 89.75 141 SER B C 1
ATOM 3953 O O . SER B 1 141 ? 32.594 -10.641 5.762 1 89.75 141 SER B O 1
ATOM 3955 N N . MET B 1 142 ? 34.031 -11.703 7.145 1 90.12 142 MET B N 1
ATOM 3956 C CA . MET B 1 142 ? 34.531 -10.469 7.758 1 90.12 142 MET B CA 1
ATOM 3957 C C . MET B 1 142 ? 35.25 -9.594 6.723 1 90.12 142 MET B C 1
ATOM 3959 O O . MET B 1 142 ? 35.156 -8.367 6.785 1 90.12 142 MET B O 1
ATOM 3963 N N . ASP B 1 143 ? 35.844 -10.203 5.797 1 92.25 143 ASP B N 1
ATOM 3964 C CA . ASP B 1 143 ? 36.531 -9.469 4.742 1 92.25 143 ASP B CA 1
ATOM 3965 C C . ASP B 1 143 ? 35.531 -8.703 3.869 1 92.25 143 ASP B C 1
ATOM 3967 O O . ASP B 1 143 ? 35.75 -7.539 3.537 1 92.25 143 ASP B O 1
ATOM 3971 N N . LYS B 1 144 ? 34.5 -9.422 3.555 1 92.69 144 LYS B N 1
ATOM 3972 C CA . LYS B 1 144 ? 33.469 -8.789 2.74 1 92.69 144 LYS B CA 1
ATOM 3973 C C . LYS B 1 144 ? 32.781 -7.652 3.5 1 92.69 144 LYS B C 1
ATOM 3975 O O . LYS B 1 144 ? 32.531 -6.59 2.932 1 92.69 144 LYS B O 1
ATOM 3980 N N . ALA B 1 145 ? 32.562 -7.883 4.781 1 94.19 145 ALA B N 1
ATOM 3981 C CA . ALA B 1 145 ? 31.953 -6.855 5.625 1 94.19 145 ALA B CA 1
ATOM 3982 C C . ALA B 1 145 ? 32.844 -5.617 5.703 1 94.19 145 ALA B C 1
ATOM 3984 O O . ALA B 1 145 ? 32.344 -4.488 5.652 1 94.19 145 ALA B O 1
ATOM 3985 N N . THR B 1 146 ? 34.156 -5.859 5.836 1 94.88 146 THR B N 1
ATOM 3986 C CA . THR B 1 146 ? 35.125 -4.766 5.906 1 94.88 146 THR B CA 1
ATOM 3987 C C . THR B 1 146 ? 35.125 -3.975 4.602 1 94.88 146 THR B C 1
ATOM 3989 O O . THR B 1 146 ? 35.188 -2.744 4.617 1 94.88 146 THR B O 1
ATOM 3992 N N . LYS B 1 147 ? 35.062 -4.699 3.531 1 94.69 147 LYS B N 1
ATOM 3993 C CA . LYS B 1 147 ? 35.062 -4.047 2.225 1 94.69 147 LYS B CA 1
ATOM 3994 C C . LYS B 1 147 ? 33.844 -3.154 2.066 1 94.69 147 LYS B C 1
ATOM 3996 O O . LYS B 1 147 ? 33.938 -2.004 1.642 1 94.69 147 LYS B O 1
ATOM 4001 N N . TYR B 1 148 ? 32.656 -3.65 2.453 1 93.69 148 TYR B N 1
ATOM 4002 C CA . TYR B 1 148 ? 31.438 -2.877 2.352 1 93.69 148 TYR B CA 1
ATOM 4003 C C . TYR B 1 148 ? 31.453 -1.679 3.295 1 93.69 148 TYR B C 1
ATOM 4005 O O . TYR B 1 148 ? 30.953 -0.607 2.961 1 93.69 148 TYR B O 1
ATOM 4013 N N . ALA B 1 149 ? 32.031 -1.86 4.453 1 95.44 149 ALA B N 1
ATOM 4014 C CA . ALA B 1 149 ? 32.125 -0.773 5.422 1 95.44 149 ALA B CA 1
ATOM 4015 C C . ALA B 1 149 ? 32.969 0.374 4.875 1 95.44 149 ALA B C 1
ATOM 4017 O O . ALA B 1 149 ? 32.594 1.544 5.02 1 95.44 149 ALA B O 1
ATOM 4018 N N . LEU B 1 150 ? 34.062 0.008 4.266 1 95.44 150 LEU B N 1
ATOM 4019 C CA . LEU B 1 150 ? 34.938 1.023 3.699 1 95.44 150 LEU B CA 1
ATOM 4020 C C . LEU B 1 150 ? 34.25 1.754 2.549 1 95.44 150 LEU B C 1
ATOM 4022 O O . LEU B 1 150 ? 34.344 2.98 2.449 1 95.44 150 LEU B O 1
ATOM 4026 N N . GLN B 1 151 ? 33.594 0.986 1.745 1 96.12 151 GLN B N 1
ATOM 4027 C CA . GLN B 1 151 ? 32.875 1.588 0.632 1 96.12 151 GLN B CA 1
ATOM 4028 C C . GLN B 1 151 ? 31.781 2.52 1.134 1 96.12 151 GLN B C 1
ATOM 4030 O O . GLN B 1 151 ? 31.594 3.609 0.59 1 96.12 151 GLN B O 1
ATOM 4035 N N . LEU B 1 152 ? 31.078 2.111 2.145 1 96.69 152 LEU B N 1
ATOM 4036 C CA . LEU B 1 152 ? 30.016 2.906 2.727 1 96.69 152 LEU B CA 1
ATOM 4037 C C . LEU B 1 152 ? 30.547 4.219 3.287 1 96.69 152 LEU B C 1
ATOM 4039 O O . LEU B 1 152 ? 29.922 5.266 3.137 1 96.69 152 LEU B O 1
ATOM 4043 N N . ARG B 1 153 ? 31.656 4.145 3.922 1 96.56 153 ARG B N 1
ATOM 4044 C CA . ARG B 1 153 ? 32.25 5.348 4.477 1 96.56 153 ARG B CA 1
ATOM 4045 C C . ARG B 1 153 ? 32.625 6.336 3.373 1 96.56 153 ARG B C 1
ATOM 4047 O O . ARG B 1 153 ? 32.406 7.543 3.518 1 96.56 153 ARG B O 1
ATOM 4054 N N . VAL B 1 154 ? 33.188 5.809 2.305 1 96.44 154 VAL B N 1
ATOM 4055 C CA . VAL B 1 154 ? 33.531 6.652 1.171 1 96.44 154 VAL B CA 1
ATOM 4056 C C . VAL B 1 154 ? 32.281 7.297 0.591 1 96.44 154 VAL B C 1
ATOM 4058 O O . VAL B 1 154 ? 32.25 8.5 0.327 1 96.44 154 VAL B O 1
ATOM 4061 N N . ILE B 1 155 ? 31.219 6.5 0.438 1 96.94 155 ILE B N 1
ATOM 4062 C CA . ILE B 1 155 ? 29.969 7.008 -0.095 1 96.94 155 ILE B CA 1
ATOM 4063 C C . ILE B 1 155 ? 29.422 8.094 0.829 1 96.94 155 ILE B C 1
ATOM 4065 O O . ILE B 1 155 ? 28.938 9.133 0.363 1 96.94 155 ILE B O 1
ATOM 4069 N N . ALA B 1 156 ? 29.484 7.867 2.131 1 97.25 156 ALA B N 1
ATOM 4070 C CA . ALA B 1 156 ? 28.984 8.82 3.119 1 97.25 156 ALA B CA 1
ATOM 4071 C C . ALA B 1 156 ? 29.75 10.133 3.049 1 97.25 156 ALA B C 1
ATOM 4073 O O . ALA B 1 156 ? 29.156 11.211 3.162 1 97.25 156 ALA B O 1
ATOM 4074 N N . GLN B 1 157 ? 31.047 10.039 2.867 1 95.88 157 GLN B N 1
ATOM 4075 C CA . GLN B 1 157 ? 31.906 11.227 2.797 1 95.88 157 GLN B CA 1
ATOM 4076 C C . GLN B 1 157 ? 31.594 12.047 1.546 1 95.88 157 GLN B C 1
ATOM 4078 O O . GLN B 1 157 ? 31.719 13.273 1.558 1 95.88 157 GLN B O 1
ATOM 4083 N N . GLU B 1 158 ? 31.188 11.359 0.532 1 95.5 158 GLU B N 1
ATOM 4084 C CA . GLU B 1 158 ? 30.938 12.023 -0.742 1 95.5 158 GLU B CA 1
ATOM 4085 C C . GLU B 1 158 ? 29.453 12.391 -0.891 1 95.5 158 GLU B C 1
ATOM 4087 O O . GLU B 1 158 ? 29.062 13 -1.888 1 95.5 158 GLU B O 1
ATOM 4092 N N . SER B 1 159 ? 28.672 12.07 0.117 1 95.62 159 SER B N 1
ATOM 4093 C CA . SER B 1 159 ? 27.219 12.273 0.031 1 95.62 159 SER B CA 1
ATOM 4094 C C . SER B 1 159 ? 26.828 13.664 0.516 1 95.62 159 SER B C 1
ATOM 4096 O O . SER B 1 159 ? 27.312 14.125 1.553 1 95.62 159 SER B O 1
ATOM 4098 N N . TYR B 1 160 ? 25.953 14.359 -0.227 1 94.06 160 TYR B N 1
ATOM 4099 C CA . TYR B 1 160 ? 25.422 15.672 0.138 1 94.06 160 TYR B CA 1
ATOM 4100 C C . TYR B 1 160 ? 23.906 15.648 0.249 1 94.06 160 TYR B C 1
ATOM 4102 O O . TYR B 1 160 ? 23.203 16 -0.697 1 94.06 160 TYR B O 1
ATOM 4110 N N . PRO B 1 161 ? 23.391 15.242 1.37 1 95.44 161 PRO B N 1
ATOM 4111 C CA . PRO B 1 161 ? 21.938 15.164 1.563 1 95.44 161 PRO B CA 1
ATOM 4112 C C . PRO B 1 161 ? 21.266 16.531 1.549 1 95.44 161 PRO B C 1
ATOM 4114 O O . PRO B 1 161 ? 21.906 17.547 1.862 1 95.44 161 PRO B O 1
ATOM 4117 N N . SER B 1 162 ? 20.047 16.609 1.166 1 94 162 SER B N 1
ATOM 4118 C CA . SER B 1 162 ? 19.281 17.859 1.127 1 94 162 SER B CA 1
ATOM 4119 C C . SER B 1 162 ? 18.594 18.141 2.467 1 94 162 SER B C 1
ATOM 4121 O O . SER B 1 162 ? 18.031 19.203 2.674 1 94 162 SER B O 1
ATOM 4123 N N . VAL B 1 163 ? 18.656 17.188 3.396 1 94.56 163 VAL B N 1
ATOM 4124 C CA . VAL B 1 163 ? 18 17.344 4.688 1 94.56 163 VAL B CA 1
ATOM 4125 C C . VAL B 1 163 ? 18.953 16.906 5.805 1 94.56 163 VAL B C 1
ATOM 4127 O O . VAL B 1 163 ? 19.938 16.219 5.559 1 94.56 163 VAL B O 1
ATOM 4130 N N . ASP B 1 164 ? 18.656 17.328 6.977 1 93.62 164 ASP B N 1
ATOM 4131 C CA . ASP B 1 164 ? 19.453 16.969 8.141 1 93.62 164 ASP B CA 1
ATOM 4132 C C . ASP B 1 164 ? 19.047 15.609 8.688 1 93.62 164 ASP B C 1
ATOM 4134 O O . ASP B 1 164 ? 18 15.078 8.32 1 93.62 164 ASP B O 1
ATOM 4138 N N . ARG B 1 165 ? 19.859 14.969 9.523 1 94.25 165 ARG B N 1
ATOM 4139 C CA . ARG B 1 165 ? 19.656 13.617 10.039 1 94.25 165 ARG B CA 1
ATOM 4140 C C . ARG B 1 165 ? 18.406 13.531 10.891 1 94.25 165 ARG B C 1
ATOM 4142 O O . ARG B 1 165 ? 17.875 12.438 11.117 1 94.25 165 ARG B O 1
ATOM 4149 N N . HIS B 1 166 ? 17.922 14.648 11.398 1 93.81 166 HIS B N 1
ATOM 4150 C CA . HIS B 1 166 ? 16.75 14.633 12.281 1 93.81 166 HIS B CA 1
ATOM 4151 C C . HIS B 1 166 ? 15.477 14.977 11.523 1 93.81 166 HIS B C 1
ATOM 4153 O O . HIS B 1 166 ? 14.398 15.055 12.117 1 93.81 166 HIS B O 1
ATOM 4159 N N . SER B 1 167 ? 15.641 15.172 10.227 1 95.19 167 SER B N 1
ATOM 4160 C CA . SER B 1 167 ? 14.484 15.477 9.391 1 95.19 167 SER B CA 1
ATOM 4161 C C . SER B 1 167 ? 13.461 14.352 9.422 1 95.19 167 SER B C 1
ATOM 4163 O O . SER B 1 167 ? 13.82 13.18 9.586 1 95.19 167 SER B O 1
ATOM 4165 N N . PHE B 1 168 ? 12.211 14.703 9.234 1 96.81 168 PHE B N 1
ATOM 4166 C CA . PHE B 1 168 ? 11.133 13.727 9.156 1 96.81 168 PHE B CA 1
ATOM 4167 C C . PHE B 1 168 ? 11.344 12.766 7.996 1 96.81 168 PHE B C 1
ATOM 4169 O O . PHE B 1 168 ? 10.93 11.609 8.055 1 96.81 168 PHE B O 1
ATOM 4176 N N . LEU B 1 169 ? 11.961 13.211 6.934 1 97.44 169 LEU B N 1
ATOM 4177 C CA . LEU B 1 169 ? 12.188 12.375 5.758 1 97.44 169 LEU B CA 1
ATOM 4178 C C . LEU B 1 169 ? 13.047 11.164 6.105 1 97.44 169 LEU B C 1
ATOM 4180 O O . LEU B 1 169 ? 12.883 10.094 5.516 1 97.44 169 LEU B O 1
ATOM 4184 N N . VAL B 1 170 ? 13.945 11.352 7.066 1 97.69 170 VAL B N 1
ATOM 4185 C CA . VAL B 1 170 ? 14.773 10.25 7.527 1 97.69 170 VAL B CA 1
ATOM 4186 C C . VAL B 1 170 ? 13.914 9.211 8.25 1 97.69 170 VAL B C 1
ATOM 4188 O O . VAL B 1 170 ? 14.055 8.008 8.023 1 97.69 170 VAL B O 1
ATOM 4191 N N . GLU B 1 171 ? 13.016 9.656 9.055 1 96.75 171 GLU B N 1
ATOM 4192 C CA . GLU B 1 171 ? 12.078 8.773 9.734 1 96.75 171 GLU B CA 1
ATOM 4193 C C . GLU B 1 171 ? 11.148 8.078 8.742 1 96.75 171 GLU B C 1
ATOM 4195 O O . GLU B 1 171 ? 10.898 6.879 8.844 1 96.75 171 GLU B O 1
ATOM 4200 N N . LYS B 1 172 ? 10.602 8.891 7.82 1 97.69 172 LYS B N 1
ATOM 4201 C CA . LYS B 1 172 ? 9.727 8.352 6.781 1 97.69 172 LYS B CA 1
ATOM 4202 C C . LYS B 1 172 ? 10.422 7.238 6.004 1 97.69 172 LYS B C 1
ATOM 4204 O O . LYS B 1 172 ? 9.82 6.191 5.746 1 97.69 172 LYS B O 1
ATOM 4209 N N . LEU B 1 173 ? 11.648 7.438 5.633 1 97.88 173 LEU B N 1
ATOM 4210 C CA . LEU B 1 173 ? 12.414 6.438 4.898 1 97.88 173 LEU B CA 1
ATOM 4211 C C . LEU B 1 173 ? 12.539 5.148 5.703 1 97.88 173 LEU B C 1
ATOM 4213 O O . LEU B 1 173 ? 12.352 4.055 5.168 1 97.88 173 LEU B O 1
ATOM 4217 N N . ARG B 1 174 ? 12.82 5.281 6.949 1 97.44 174 ARG B N 1
ATOM 4218 C CA . ARG B 1 174 ? 12.945 4.113 7.816 1 97.44 174 ARG B CA 1
ATOM 4219 C C . ARG B 1 174 ? 11.648 3.32 7.863 1 97.44 174 ARG B C 1
ATOM 4221 O O . ARG B 1 174 ? 11.664 2.092 7.762 1 97.44 174 ARG B O 1
ATOM 4228 N N . LEU B 1 175 ? 10.602 4.027 7.984 1 96.69 175 LEU B N 1
ATOM 4229 C CA . LEU B 1 175 ? 9.297 3.387 8.039 1 96.69 175 LEU B CA 1
ATOM 4230 C C . LEU B 1 175 ? 9 2.641 6.746 1 96.69 175 LEU B C 1
ATOM 4232 O O . LEU B 1 175 ? 8.516 1.506 6.773 1 96.69 175 LEU B O 1
ATOM 4236 N N . LEU B 1 176 ? 9.273 3.26 5.605 1 97.88 176 LEU B N 1
ATOM 4237 C CA . LEU B 1 176 ? 9 2.65 4.309 1 97.88 176 LEU B CA 1
ATOM 4238 C C . LEU B 1 176 ? 9.883 1.424 4.09 1 97.88 176 LEU B C 1
ATOM 4240 O O . LEU B 1 176 ? 9.43 0.426 3.521 1 97.88 176 LEU B O 1
ATOM 4244 N N . ILE B 1 177 ? 11.133 1.51 4.555 1 97.94 177 ILE B N 1
ATOM 4245 C CA . ILE B 1 177 ? 12.047 0.38 4.43 1 97.94 177 ILE B CA 1
ATOM 4246 C C . ILE B 1 177 ? 11.531 -0.793 5.262 1 97.94 177 ILE B C 1
ATOM 4248 O O . ILE B 1 177 ? 11.523 -1.936 4.797 1 97.94 177 ILE B O 1
ATOM 4252 N N . GLN B 1 178 ? 11.086 -0.486 6.422 1 97.06 178 GLN B N 1
ATOM 4253 C CA . GLN B 1 178 ? 10.531 -1.523 7.285 1 97.06 178 GLN B CA 1
ATOM 4254 C C . GLN B 1 178 ? 9.305 -2.174 6.648 1 97.06 178 GLN B C 1
ATOM 4256 O O . GLN B 1 178 ? 9.156 -3.396 6.684 1 97.06 178 GLN B O 1
ATOM 4261 N N . GLN B 1 179 ? 8.484 -1.375 6.102 1 96.62 179 GLN B N 1
ATOM 4262 C CA . GLN B 1 179 ? 7.301 -1.889 5.422 1 96.62 179 GLN B CA 1
ATOM 4263 C C . GLN B 1 179 ? 7.684 -2.807 4.266 1 96.62 179 GLN B C 1
ATOM 4265 O O . GLN B 1 179 ? 7.094 -3.875 4.094 1 96.62 179 GLN B O 1
ATOM 4270 N N . LEU B 1 180 ? 8.648 -2.404 3.471 1 97.62 180 LEU B N 1
ATOM 4271 C CA . LEU B 1 180 ? 9.094 -3.207 2.334 1 97.62 180 LEU B CA 1
ATOM 4272 C C . LEU B 1 180 ? 9.68 -4.535 2.803 1 97.62 180 LEU B C 1
ATOM 4274 O O . LEU B 1 180 ? 9.367 -5.59 2.24 1 97.62 180 LEU B O 1
ATOM 4278 N N . LYS B 1 181 ? 10.523 -4.477 3.826 1 96.81 181 LYS B N 1
ATOM 4279 C CA . LYS B 1 181 ? 11.133 -5.691 4.363 1 96.81 181 LYS B CA 1
ATOM 4280 C C . LYS B 1 181 ? 10.062 -6.676 4.832 1 96.81 181 LYS B C 1
ATOM 4282 O O . LYS B 1 181 ? 10.141 -7.871 4.535 1 96.81 181 LYS B O 1
ATOM 4287 N N . GLN B 1 182 ? 9.094 -6.145 5.539 1 95.5 182 GLN B N 1
ATOM 4288 C CA . GLN B 1 182 ? 7.996 -6.988 6.008 1 95.5 182 GLN B CA 1
ATOM 4289 C C . GLN B 1 182 ? 7.223 -7.582 4.832 1 95.5 182 GLN B C 1
ATOM 4291 O O . GLN B 1 182 ? 6.867 -8.766 4.852 1 95.5 182 GLN B O 1
ATOM 4296 N N . SER B 1 183 ? 6.957 -6.781 3.861 1 97 183 SER B N 1
ATOM 4297 C CA . SER B 1 183 ? 6.23 -7.227 2.678 1 97 183 SER B CA 1
ATOM 4298 C C . SER B 1 183 ? 6.98 -8.336 1.953 1 97 183 SER B C 1
ATOM 4300 O O . SER B 1 183 ? 6.375 -9.312 1.507 1 97 183 SER B O 1
ATOM 4302 N N . ILE B 1 184 ? 8.297 -8.172 1.852 1 97 184 ILE B N 1
ATOM 4303 C CA . ILE B 1 184 ? 9.125 -9.164 1.185 1 97 184 ILE B CA 1
ATOM 4304 C C . ILE B 1 184 ? 9.047 -10.492 1.938 1 97 184 ILE B C 1
ATOM 4306 O O . ILE B 1 184 ? 8.891 -11.547 1.327 1 97 184 ILE B O 1
ATOM 4310 N N . HIS B 1 185 ? 9.117 -10.398 3.234 1 95.44 185 HIS B N 1
ATOM 4311 C CA . HIS B 1 185 ? 9.047 -11.594 4.066 1 95.44 185 HIS B CA 1
ATOM 4312 C C . HIS B 1 185 ? 7.695 -12.281 3.939 1 95.44 185 HIS B C 1
ATOM 4314 O O . HIS B 1 185 ? 7.625 -13.5 3.762 1 95.44 185 HIS B O 1
ATOM 4320 N N . HIS B 1 186 ? 6.672 -11.508 3.953 1 95 186 HIS B N 1
ATOM 4321 C CA . HIS B 1 186 ? 5.32 -12.055 3.84 1 95 186 HIS B CA 1
ATOM 4322 C C . HIS B 1 186 ? 5.105 -12.719 2.484 1 95 186 HIS B C 1
ATOM 4324 O O . HIS B 1 186 ? 4.508 -13.797 2.402 1 95 186 HIS B O 1
ATOM 4330 N N . LEU B 1 187 ? 5.566 -12.086 1.472 1 97.31 187 LEU B N 1
ATOM 4331 C CA . LEU B 1 187 ? 5.398 -12.617 0.124 1 97.31 187 LEU B CA 1
ATOM 4332 C C . LEU B 1 187 ? 6.09 -13.969 -0.019 1 97.31 187 LEU B C 1
ATOM 4334 O O . LEU B 1 187 ? 5.555 -14.883 -0.651 1 97.31 187 LEU B O 1
ATOM 4338 N N . LYS B 1 188 ? 7.258 -14.062 0.587 1 97.19 188 LYS B N 1
ATOM 4339 C CA . LYS B 1 188 ? 7.988 -15.32 0.535 1 97.19 188 LYS B CA 1
ATOM 4340 C C . LYS B 1 188 ? 7.176 -16.453 1.161 1 97.19 188 LYS B C 1
ATOM 4342 O O . LYS B 1 188 ? 7.105 -17.547 0.609 1 97.19 188 LYS B O 1
ATOM 4347 N N . GLN B 1 189 ? 6.566 -16.172 2.26 1 97 189 GLN B N 1
ATOM 4348 C CA . GLN B 1 189 ? 5.746 -17.172 2.936 1 97 189 GLN B CA 1
ATOM 4349 C C . GLN B 1 189 ? 4.551 -17.578 2.072 1 97 189 GLN B C 1
ATOM 4351 O O . GLN B 1 189 ? 4.238 -18.766 1.958 1 97 189 GLN B O 1
ATOM 4356 N N . LEU B 1 190 ? 3.93 -16.625 1.479 1 97.75 190 LEU B N 1
ATOM 4357 C CA . LEU B 1 190 ? 2.787 -16.875 0.61 1 97.75 190 LEU B CA 1
ATOM 4358 C C . LEU B 1 190 ? 3.201 -17.688 -0.608 1 97.75 190 LEU B C 1
ATOM 4360 O O . LEU B 1 190 ? 2.486 -18.609 -1.017 1 97.75 190 LEU B O 1
ATOM 4364 N N . ASP B 1 191 ? 4.332 -17.375 -1.167 1 98 191 ASP B N 1
ATOM 4365 C CA . ASP B 1 191 ? 4.852 -18.078 -2.334 1 98 191 ASP B CA 1
ATOM 4366 C C . ASP B 1 191 ? 5.141 -19.547 -2.004 1 98 191 ASP B C 1
ATOM 4368 O O . ASP B 1 191 ? 4.82 -20.438 -2.791 1 98 191 ASP B O 1
ATOM 4372 N N . ASP B 1 192 ? 5.75 -19.766 -0.85 1 98.19 192 ASP B N 1
ATOM 4373 C CA . ASP B 1 192 ? 6.051 -21.141 -0.435 1 98.19 192 ASP B CA 1
ATOM 4374 C C . ASP B 1 192 ? 4.773 -21.969 -0.307 1 98.19 192 ASP B C 1
ATOM 4376 O O . ASP B 1 192 ? 4.727 -23.109 -0.751 1 98.19 192 ASP B O 1
ATOM 4380 N N . ALA B 1 193 ? 3.793 -21.391 0.282 1 97.56 193 ALA B N 1
ATOM 4381 C CA . ALA B 1 193 ? 2.508 -22.062 0.418 1 97.56 193 ALA B CA 1
ATOM 4382 C C . ALA B 1 193 ? 1.882 -22.328 -0.947 1 97.56 193 ALA B C 1
ATOM 4384 O O . ALA B 1 193 ? 1.294 -23.391 -1.17 1 97.56 193 ALA B O 1
ATOM 4385 N N . MET B 1 194 ? 1.989 -21.406 -1.846 1 97.94 194 MET B N 1
ATOM 4386 C CA . MET B 1 194 ? 1.459 -21.547 -3.197 1 97.94 194 MET B CA 1
ATOM 4387 C C . MET B 1 194 ? 2.154 -22.688 -3.938 1 97.94 194 MET B C 1
ATOM 4389 O O . MET B 1 194 ? 1.496 -23.5 -4.586 1 97.94 194 MET B O 1
ATOM 4393 N N . ILE B 1 195 ? 3.441 -22.766 -3.826 1 98.44 195 ILE B N 1
ATOM 4394 C CA . ILE B 1 195 ? 4.23 -23.812 -4.465 1 98.44 195 ILE B CA 1
ATOM 4395 C C . ILE B 1 195 ? 3.812 -25.188 -3.928 1 98.44 195 ILE B C 1
ATOM 4397 O O . ILE B 1 195 ? 3.592 -26.125 -4.699 1 98.44 195 ILE B O 1
ATOM 4401 N N . GLN B 1 196 ? 3.68 -25.266 -2.617 1 97.88 196 GLN B N 1
ATOM 4402 C CA . GLN B 1 196 ? 3.281 -26.516 -1.991 1 97.88 196 GLN B CA 1
ATOM 4403 C C . GLN B 1 196 ? 1.918 -26.984 -2.5 1 97.88 196 GLN B C 1
ATOM 4405 O O . GLN B 1 196 ? 1.715 -28.172 -2.762 1 97.88 196 GLN B O 1
ATOM 4410 N N . LEU B 1 197 ? 1.03 -26.078 -2.645 1 97.31 197 LEU B N 1
ATOM 4411 C CA . LEU B 1 197 ? -0.301 -26.391 -3.15 1 97.31 197 LEU B CA 1
ATOM 4412 C C . LEU B 1 197 ? -0.233 -26.859 -4.598 1 97.31 197 LEU B C 1
ATOM 4414 O O . LEU B 1 197 ? -0.857 -27.859 -4.961 1 97.31 197 LEU B O 1
ATOM 4418 N N . ALA B 1 198 ? 0.532 -26.172 -5.406 1 97.5 198 ALA B N 1
ATOM 4419 C CA . ALA B 1 198 ? 0.652 -26.5 -6.824 1 97.5 198 ALA B CA 1
ATOM 4420 C C . ALA B 1 198 ? 1.299 -27.875 -7.016 1 97.5 198 ALA B C 1
ATOM 4422 O O . ALA B 1 198 ? 0.991 -28.578 -7.977 1 97.5 198 ALA B O 1
ATOM 4423 N N . GLN B 1 199 ? 2.148 -28.234 -6.117 1 97.31 199 GLN B N 1
ATOM 4424 C CA . GLN B 1 199 ? 2.889 -29.484 -6.207 1 97.31 199 GLN B CA 1
ATOM 4425 C C . GLN B 1 199 ? 1.969 -30.688 -5.984 1 97.31 199 GLN B C 1
ATOM 4427 O O . GLN B 1 199 ? 2.348 -31.828 -6.266 1 97.31 199 GLN B O 1
ATOM 4432 N N . GLN B 1 200 ? 0.782 -30.453 -5.492 1 95.44 200 GLN B N 1
ATOM 4433 C CA . GLN B 1 200 ? -0.194 -31.516 -5.312 1 95.44 200 GLN B CA 1
ATOM 4434 C C . GLN B 1 200 ? -0.775 -31.953 -6.652 1 95.44 200 GLN B C 1
ATOM 4436 O O . GLN B 1 200 ? -1.394 -33.031 -6.746 1 95.44 200 GLN B O 1
ATOM 4441 N N . LEU B 1 201 ? -0.609 -31.094 -7.645 1 94.75 201 LEU B N 1
ATOM 4442 C CA . LEU B 1 201 ? -1.125 -31.422 -8.969 1 94.75 201 LEU B CA 1
ATOM 4443 C C . LEU B 1 201 ? -0.18 -32.375 -9.695 1 94.75 201 LEU B C 1
ATOM 4445 O O . LEU B 1 201 ? 1.042 -32.25 -9.594 1 94.75 201 LEU B O 1
ATOM 4449 N N . ASP B 1 202 ? -0.678 -33.25 -10.477 1 91.5 202 ASP B N 1
ATOM 4450 C CA . ASP B 1 202 ? 0.079 -34.344 -11.109 1 91.5 202 ASP B CA 1
ATOM 4451 C C . ASP B 1 202 ? 1.005 -33.812 -12.195 1 91.5 202 ASP B C 1
ATOM 4453 O O . ASP B 1 202 ? 2.051 -34.375 -12.484 1 91.5 202 ASP B O 1
ATOM 4457 N N . TYR B 1 203 ? 0.632 -32.656 -12.766 1 92.56 203 TYR B N 1
ATOM 4458 C CA . TYR B 1 203 ? 1.441 -32.219 -13.898 1 92.56 203 TYR B CA 1
ATOM 4459 C C . TYR B 1 203 ? 2.346 -31.062 -13.523 1 92.56 203 TYR B C 1
ATOM 4461 O O . TYR B 1 203 ? 2.906 -30.391 -14.391 1 92.56 203 TYR B O 1
ATOM 4469 N N . PHE B 1 204 ? 2.527 -30.781 -12.25 1 96.88 204 PHE B N 1
ATOM 4470 C CA . PHE B 1 204 ? 3.455 -29.766 -11.789 1 96.88 204 PHE B CA 1
ATOM 4471 C C . PHE B 1 204 ? 4.863 -30.031 -12.305 1 96.88 204 PHE B C 1
ATOM 4473 O O . PHE B 1 204 ? 5.508 -29.125 -12.859 1 96.88 204 PHE B O 1
ATOM 4480 N N . GLU B 1 205 ? 5.293 -31.219 -12.242 1 96.88 205 GLU B N 1
ATOM 4481 C CA . GLU B 1 205 ? 6.656 -31.594 -12.609 1 96.88 205 GLU B CA 1
ATOM 4482 C C . GLU B 1 205 ? 6.855 -31.516 -14.117 1 96.88 205 GLU B C 1
ATOM 4484 O O . GLU B 1 205 ? 7.961 -31.234 -14.594 1 96.88 205 GLU B O 1
ATOM 4489 N N . ASN B 1 206 ? 5.816 -31.781 -14.852 1 96.94 206 ASN B N 1
ATOM 4490 C CA . ASN B 1 206 ? 5.906 -31.688 -16.297 1 96.94 206 ASN B CA 1
ATOM 4491 C C . ASN B 1 206 ? 6.293 -30.281 -16.75 1 96.94 206 ASN B C 1
ATOM 4493 O O . ASN B 1 206 ? 7.102 -30.125 -17.672 1 96.94 206 ASN B O 1
ATOM 4497 N N . ILE B 1 207 ? 5.754 -29.312 -16.047 1 97.12 207 ILE B N 1
ATOM 4498 C CA . ILE B 1 207 ? 6.023 -27.922 -16.391 1 97.12 207 ILE B CA 1
ATOM 4499 C C . ILE B 1 207 ? 7.359 -27.484 -15.789 1 97.12 207 ILE B C 1
ATOM 4501 O O . ILE B 1 207 ? 8.18 -26.859 -16.469 1 97.12 207 ILE B O 1
ATOM 4505 N N . HIS B 1 208 ? 7.574 -27.906 -14.57 1 97 208 HIS B N 1
ATOM 4506 C CA . HIS B 1 208 ? 8.781 -27.531 -13.844 1 97 208 HIS B CA 1
ATOM 4507 C C . HIS B 1 208 ? 10.023 -28.125 -14.5 1 97 208 HIS B C 1
ATOM 4509 O O . HIS B 1 208 ? 11.133 -27.609 -14.32 1 97 208 HIS B O 1
ATOM 4515 N N . SER B 1 209 ? 9.859 -29.188 -15.266 1 95.75 209 SER B N 1
ATOM 4516 C CA . SER B 1 209 ? 10.977 -29.859 -15.922 1 95.75 209 SER B CA 1
ATOM 4517 C C . SER B 1 209 ? 11.586 -29 -17.016 1 95.75 209 SER B C 1
ATOM 4519 O O . SER B 1 209 ? 12.695 -29.266 -17.484 1 95.75 209 SER B O 1
ATOM 4521 N N . ILE B 1 210 ? 10.82 -28.031 -17.484 1 94.44 210 ILE B N 1
ATOM 4522 C CA . ILE B 1 210 ? 11.328 -27.125 -18.516 1 94.44 210 ILE B CA 1
ATOM 4523 C C . ILE B 1 210 ? 12.43 -26.234 -17.938 1 94.44 210 ILE B C 1
ATOM 4525 O O . ILE B 1 210 ? 12.195 -25.5 -16.984 1 94.44 210 ILE B O 1
ATOM 4529 N N . PRO B 1 211 ? 13.586 -26.281 -18.531 1 93.19 211 PRO B N 1
ATOM 4530 C CA . PRO B 1 211 ? 14.672 -25.453 -18 1 93.19 211 PRO B CA 1
ATOM 4531 C C . PRO B 1 211 ? 14.344 -23.953 -18.016 1 93.19 211 PRO B C 1
ATOM 4533 O O . PRO B 1 211 ? 13.812 -23.453 -19.016 1 93.19 211 PRO B O 1
ATOM 4536 N N . GLY B 1 212 ? 14.664 -23.297 -16.859 1 91.81 212 GLY B N 1
ATOM 4537 C CA . GLY B 1 212 ? 14.414 -21.859 -16.766 1 91.81 212 GLY B CA 1
ATOM 4538 C C . GLY B 1 212 ? 13.133 -21.531 -16.016 1 91.81 212 GLY B C 1
ATOM 4539 O O . GLY B 1 212 ? 12.906 -20.375 -15.664 1 91.81 212 GLY B O 1
ATOM 4540 N N . ILE B 1 213 ? 12.305 -22.516 -15.875 1 95.38 213 ILE B N 1
ATOM 4541 C CA . ILE B 1 213 ? 11.062 -22.297 -15.141 1 95.38 213 ILE B CA 1
ATOM 4542 C C . ILE B 1 213 ? 11.203 -22.828 -13.719 1 95.38 213 ILE B C 1
ATOM 4544 O O . ILE B 1 213 ? 11.281 -24.031 -13.5 1 95.38 213 ILE B O 1
ATOM 4548 N N . GLY B 1 214 ? 11.25 -21.938 -12.773 1 95.38 214 GLY B N 1
ATOM 4549 C CA . GLY B 1 214 ? 11.367 -22.328 -11.375 1 95.38 214 GLY B CA 1
ATOM 4550 C C . GLY B 1 214 ? 10.055 -22.766 -10.766 1 95.38 214 GLY B C 1
ATOM 4551 O O . GLY B 1 214 ? 9.008 -22.719 -11.414 1 95.38 214 GLY B O 1
ATOM 4552 N N . LYS B 1 215 ? 10.117 -23.219 -9.562 1 97.81 215 LYS B N 1
ATOM 4553 C CA . LYS B 1 215 ? 8.945 -23.719 -8.852 1 97.81 215 LYS B CA 1
ATOM 4554 C C . LYS B 1 215 ? 7.867 -22.641 -8.75 1 97.81 215 LYS B C 1
ATOM 4556 O O . LYS B 1 215 ? 6.684 -22.906 -8.969 1 97.81 215 LYS B O 1
ATOM 4561 N N . LEU B 1 216 ? 8.273 -21.438 -8.43 1 97.81 216 LEU B N 1
ATOM 4562 C CA . LEU B 1 216 ? 7.32 -20.344 -8.289 1 97.81 216 LEU B CA 1
ATOM 4563 C C . LEU B 1 216 ? 6.645 -20.031 -9.617 1 97.81 216 LEU B C 1
ATOM 4565 O O . LEU B 1 216 ? 5.418 -19.906 -9.688 1 97.81 216 LEU B O 1
ATOM 4569 N N . SER B 1 217 ? 7.441 -19.953 -10.648 1 97.5 217 SER B N 1
ATOM 4570 C CA . SER B 1 217 ? 6.887 -19.672 -11.969 1 97.5 217 SER B CA 1
ATOM 4571 C C . SER B 1 217 ? 5.91 -20.766 -12.391 1 97.5 217 SER B C 1
ATOM 4573 O O . SER B 1 217 ? 4.859 -20.469 -12.977 1 97.5 217 SER B O 1
ATOM 4575 N N . THR B 1 218 ? 6.289 -21.984 -12.141 1 98.06 218 THR B N 1
ATOM 4576 C CA . THR B 1 218 ? 5.418 -23.109 -12.469 1 98.06 218 THR B CA 1
ATOM 4577 C C . THR B 1 218 ? 4.074 -22.969 -11.758 1 98.06 218 THR B C 1
ATOM 4579 O O . THR B 1 218 ? 3.021 -23.078 -12.391 1 98.06 218 THR B O 1
ATOM 4582 N N . ALA B 1 219 ? 4.137 -22.672 -10.438 1 98.31 219 ALA B N 1
ATOM 4583 C CA . ALA B 1 219 ? 2.918 -22.5 -9.648 1 98.31 219 ALA B CA 1
ATOM 4584 C C . ALA B 1 219 ? 2.064 -21.359 -10.195 1 98.31 219 ALA B C 1
ATOM 4586 O O . ALA B 1 219 ? 0.841 -21.484 -10.297 1 98.31 219 ALA B O 1
ATOM 4587 N N . MET B 1 220 ? 2.713 -20.312 -10.562 1 98 220 MET B N 1
ATOM 4588 C CA . MET B 1 220 ? 1.999 -19.141 -11.039 1 98 220 MET B CA 1
ATOM 4589 C C . MET B 1 220 ? 1.372 -19.391 -12.406 1 98 220 MET B C 1
ATOM 4591 O O . MET B 1 220 ? 0.255 -18.953 -12.672 1 98 220 MET B O 1
ATOM 4595 N N . ILE B 1 221 ? 2.041 -20.094 -13.242 1 97.44 221 ILE B N 1
ATOM 4596 C CA . ILE B 1 221 ? 1.505 -20.438 -14.555 1 97.44 221 ILE B CA 1
ATOM 4597 C C . ILE B 1 221 ? 0.245 -21.281 -14.383 1 97.44 221 ILE B C 1
ATOM 4599 O O . ILE B 1 221 ? -0.793 -20.984 -14.977 1 97.44 221 ILE B O 1
ATOM 4603 N N . ILE B 1 222 ? 0.354 -22.297 -13.594 1 97.06 222 ILE B N 1
ATOM 4604 C CA . ILE B 1 222 ? -0.777 -23.188 -13.352 1 97.06 222 ILE B CA 1
ATOM 4605 C C . ILE B 1 222 ? -1.943 -22.391 -12.766 1 97.06 222 ILE B C 1
ATOM 4607 O O . ILE B 1 222 ? -3.096 -22.578 -13.164 1 97.06 222 ILE B O 1
ATOM 4611 N N . GLY B 1 223 ? -1.599 -21.469 -11.836 1 96.75 223 GLY B N 1
ATOM 4612 C CA . GLY B 1 223 ? -2.639 -20.688 -11.195 1 96.75 223 GLY B CA 1
ATOM 4613 C C . GLY B 1 223 ? -3.391 -19.781 -12.164 1 96.75 223 GLY B C 1
ATOM 4614 O O . GLY B 1 223 ? -4.617 -19.688 -12.102 1 96.75 223 GLY B O 1
ATOM 4615 N N . GLU B 1 224 ? -2.744 -19.188 -13.047 1 95.81 224 GLU B N 1
ATOM 4616 C CA . GLU B 1 224 ? -3.369 -18.219 -13.953 1 95.81 224 GLU B CA 1
ATOM 4617 C C . GLU B 1 224 ? -4.062 -18.922 -15.117 1 95.81 224 GLU B C 1
ATOM 4619 O O . GLU B 1 224 ? -5.117 -18.484 -15.578 1 95.81 224 GLU B O 1
ATOM 4624 N N . ILE B 1 225 ? -3.527 -19.984 -15.555 1 94.75 225 ILE B N 1
ATOM 4625 C CA . ILE B 1 225 ? -4.082 -20.688 -16.719 1 94.75 225 ILE B CA 1
ATOM 4626 C C . ILE B 1 225 ? -5.188 -21.641 -16.266 1 94.75 225 ILE B C 1
ATOM 4628 O O . ILE B 1 225 ? -6.18 -21.828 -16.969 1 94.75 225 ILE B O 1
ATOM 4632 N N . GLY B 1 226 ? -5.055 -22.234 -15.055 1 94.12 226 GLY B N 1
ATOM 4633 C CA . GLY B 1 226 ? -5.996 -23.234 -14.586 1 94.12 226 GLY B CA 1
ATOM 4634 C C . GLY B 1 226 ? -5.676 -24.641 -15.078 1 94.12 226 GLY B C 1
ATOM 4635 O O . GLY B 1 226 ? -4.508 -24.984 -15.266 1 94.12 226 GLY B O 1
ATOM 4636 N N . ASP B 1 227 ? -6.656 -25.391 -15.242 1 94.06 227 ASP B N 1
ATOM 4637 C CA . ASP B 1 227 ? -6.477 -26.766 -15.703 1 94.06 227 ASP B CA 1
ATOM 4638 C C . ASP B 1 227 ? -6.098 -26.812 -17.188 1 94.06 227 ASP B C 1
ATOM 4640 O O . ASP B 1 227 ? -6.953 -26.609 -18.047 1 94.06 227 ASP B O 1
ATOM 4644 N N . ILE B 1 228 ? -4.895 -27.094 -17.406 1 93.69 228 ILE B N 1
ATOM 4645 C CA . ILE B 1 228 ? -4.371 -27.094 -18.766 1 93.69 228 ILE B CA 1
ATOM 4646 C C . ILE B 1 228 ? -5.023 -28.219 -19.578 1 93.69 228 ILE B C 1
ATOM 4648 O O . ILE B 1 228 ? -5.191 -28.109 -20.797 1 93.69 228 ILE B O 1
ATOM 4652 N N . LYS B 1 229 ? -5.461 -29.234 -18.922 1 93 229 LYS B N 1
ATOM 4653 C CA . LYS B 1 229 ? -6.043 -30.406 -19.578 1 93 229 LYS B CA 1
ATOM 4654 C C . LYS B 1 229 ? -7.395 -30.062 -20.203 1 93 229 LYS B C 1
ATOM 4656 O O . LYS B 1 229 ? -7.902 -30.812 -21.031 1 93 229 LYS B O 1
ATOM 4661 N N . ARG B 1 230 ? -7.938 -28.984 -19.766 1 92.38 230 ARG B N 1
ATOM 4662 C CA . ARG B 1 230 ? -9.242 -28.594 -20.297 1 92.38 230 ARG B CA 1
ATOM 4663 C C . ARG B 1 230 ? -9.125 -28.094 -21.734 1 92.38 230 ARG B C 1
ATOM 4665 O O . ARG B 1 230 ? -10.125 -27.969 -22.438 1 92.38 230 ARG B O 1
ATOM 4672 N N . PHE B 1 231 ? -7.91 -27.797 -22.109 1 94 231 PHE B N 1
ATOM 4673 C CA . PHE B 1 231 ? -7.676 -27.328 -23.469 1 94 231 PHE B CA 1
ATOM 4674 C C . PHE B 1 231 ? -7.391 -28.5 -24.406 1 94 231 PHE B C 1
ATOM 4676 O O . PHE B 1 231 ? -6.414 -29.219 -24.219 1 94 231 PHE B O 1
ATOM 4683 N N . LYS B 1 232 ? -8.18 -28.594 -25.422 1 92.56 232 LYS B N 1
ATOM 4684 C CA . LYS B 1 232 ? -8.039 -29.703 -26.359 1 92.56 232 LYS B CA 1
ATOM 4685 C C . LYS B 1 232 ? -6.828 -29.5 -27.266 1 92.56 232 LYS B C 1
ATOM 4687 O O . LYS B 1 232 ? -6.242 -30.469 -27.75 1 92.56 232 LYS B O 1
ATOM 4692 N N . SER B 1 233 ? -6.539 -28.266 -27.5 1 92.81 233 SER B N 1
ATOM 4693 C CA . SER B 1 233 ? -5.414 -27.938 -28.375 1 92.81 233 SER B CA 1
ATOM 4694 C C . SER B 1 233 ? -4.609 -26.766 -27.828 1 92.81 233 SER B C 1
ATOM 4696 O O . SER B 1 233 ? -5.098 -26 -27 1 92.81 233 SER B O 1
ATOM 4698 N N . ASN B 1 234 ? -3.42 -26.688 -28.391 1 90.81 234 ASN B N 1
ATOM 4699 C CA . ASN B 1 234 ? -2.578 -25.562 -28.031 1 90.81 234 ASN B CA 1
ATOM 4700 C C . ASN B 1 234 ? -3.15 -24.25 -28.562 1 90.81 234 ASN B C 1
ATOM 4702 O O . ASN B 1 234 ? -2.93 -23.188 -27.969 1 90.81 234 ASN B O 1
ATOM 4706 N N . LYS B 1 235 ? -3.867 -24.297 -29.594 1 90.5 235 LYS B N 1
ATOM 4707 C CA . LYS B 1 235 ? -4.488 -23.094 -30.141 1 90.5 235 LYS B CA 1
ATOM 4708 C C . LYS B 1 235 ? -5.52 -22.5 -29.188 1 90.5 235 LYS B C 1
ATOM 4710 O O . LYS B 1 235 ? -5.625 -21.281 -29.047 1 90.5 235 LYS B O 1
ATOM 4715 N N . GLN B 1 236 ? -6.234 -23.422 -28.516 1 92.5 236 GLN B N 1
ATOM 4716 C CA . GLN B 1 236 ? -7.203 -22.984 -27.531 1 92.5 236 GLN B CA 1
ATOM 4717 C C . GLN B 1 236 ? -6.512 -22.312 -26.344 1 92.5 236 GLN B C 1
ATOM 4719 O O . GLN B 1 236 ? -7.008 -21.328 -25.812 1 92.5 236 GLN B O 1
ATOM 4724 N N . LEU B 1 237 ? -5.422 -22.906 -26 1 93 237 LEU B N 1
ATOM 4725 C CA . LEU B 1 237 ? -4.629 -22.344 -24.906 1 93 237 LEU B CA 1
ATOM 4726 C C . LEU B 1 237 ? -4.102 -20.953 -25.281 1 93 237 LEU B C 1
ATOM 4728 O O . LEU B 1 237 ? -4.18 -20.031 -24.469 1 93 237 LEU B O 1
ATOM 4732 N N . ASN B 1 238 ? -3.645 -20.797 -26.484 1 91.62 238 ASN B N 1
ATOM 4733 C CA . ASN B 1 238 ? -3.17 -19.5 -26.984 1 91.62 238 ASN B CA 1
ATOM 4734 C C . ASN B 1 238 ? -4.285 -18.469 -26.984 1 91.62 238 ASN B C 1
ATOM 4736 O O . ASN B 1 238 ? -4.059 -17.297 -26.656 1 91.62 238 ASN B O 1
ATOM 4740 N N . ALA B 1 239 ? -5.441 -18.828 -27.344 1 88.88 239 ALA B N 1
ATOM 4741 C CA . ALA B 1 239 ? -6.598 -17.938 -27.359 1 88.88 239 ALA B CA 1
ATOM 4742 C C . ALA B 1 239 ? -6.953 -17.484 -25.953 1 88.88 239 ALA B C 1
ATOM 4744 O O . ALA B 1 239 ? -7.281 -16.312 -25.734 1 88.88 239 ALA B O 1
ATOM 4745 N N . PHE B 1 240 ? -6.902 -18.484 -25.094 1 91 240 PHE B N 1
ATOM 4746 C CA . PHE B 1 240 ? -7.203 -18.172 -23.703 1 91 240 PHE B CA 1
ATOM 4747 C C . PHE B 1 240 ? -6.246 -17.109 -23.156 1 91 240 PHE B C 1
ATOM 4749 O O . PHE B 1 240 ? -6.664 -16.188 -22.469 1 91 240 PHE B O 1
ATOM 4756 N N . VAL B 1 241 ? -4.977 -17.25 -23.484 1 91.88 241 VAL B N 1
ATOM 4757 C CA . VAL B 1 241 ? -3.953 -16.312 -23.016 1 91.88 241 VAL B CA 1
ATOM 4758 C C . VAL B 1 241 ? -4.051 -15.008 -23.781 1 91.88 241 VAL B C 1
ATOM 4760 O O . VAL B 1 241 ? -3.693 -13.945 -23.266 1 91.88 241 VAL B O 1
ATOM 4763 N N . GLY B 1 242 ? -4.555 -15 -24.984 1 87.88 242 GLY B N 1
ATOM 4764 C CA . GLY B 1 242 ? -4.746 -13.82 -25.797 1 87.88 242 GLY B CA 1
ATOM 4765 C C . GLY B 1 242 ? -3.545 -13.484 -26.672 1 87.88 242 GLY B C 1
ATOM 4766 O O . GLY B 1 242 ? -3.182 -12.32 -26.812 1 87.88 242 GLY B O 1
ATOM 4767 N N . ILE B 1 243 ? -2.838 -14.383 -27.016 1 84.31 243 ILE B N 1
ATOM 4768 C CA . ILE B 1 243 ? -1.693 -14.094 -27.875 1 84.31 243 ILE B CA 1
ATOM 4769 C C . ILE B 1 243 ? -1.995 -14.523 -29.312 1 84.31 243 ILE B C 1
ATOM 4771 O O . ILE B 1 243 ? -1.127 -14.453 -30.188 1 84.31 243 ILE B O 1
ATOM 4775 N N . ASP B 1 244 ? -3.271 -14.852 -29.516 1 75.38 244 ASP B N 1
ATOM 4776 C CA . ASP B 1 244 ? -3.643 -15.25 -30.859 1 75.38 244 ASP B CA 1
ATOM 4777 C C . ASP B 1 244 ? -3.744 -14.031 -31.781 1 75.38 244 ASP B C 1
ATOM 4779 O O . ASP B 1 244 ? -4.109 -12.938 -31.344 1 75.38 244 ASP B O 1
ATOM 4783 N N . ILE B 1 245 ? -3.08 -14.086 -32.875 1 63.06 245 ILE B N 1
ATOM 4784 C CA . ILE B 1 245 ? -3.02 -13 -33.844 1 63.06 245 ILE B CA 1
ATOM 4785 C C . ILE B 1 245 ? -4.402 -12.781 -34.469 1 63.06 245 ILE B C 1
ATOM 4787 O O . ILE B 1 245 ? -5.109 -13.742 -34.781 1 63.06 245 ILE B O 1
ATOM 4791 N N . LYS B 1 246 ? -4.969 -11.508 -34.125 1 56.88 246 LYS B N 1
ATOM 4792 C CA . LYS B 1 246 ? -6.164 -11.141 -34.875 1 56.88 246 LYS B CA 1
ATOM 4793 C C . LYS B 1 246 ? -5.84 -10.922 -36.344 1 56.88 246 LYS B C 1
ATOM 4795 O O . LYS B 1 246 ? -4.953 -10.133 -36.688 1 56.88 246 LYS B O 1
ATOM 4800 N N . ARG B 1 247 ? -5.91 -12.008 -37.094 1 50.47 247 ARG B N 1
ATOM 4801 C CA . ARG B 1 247 ? -5.73 -11.75 -38.531 1 50.47 247 ARG B CA 1
ATOM 4802 C C . ARG B 1 247 ? -6.91 -10.969 -39.094 1 50.47 247 ARG B C 1
ATOM 4804 O O . ARG B 1 247 ? -8.07 -11.344 -38.906 1 50.47 247 ARG B O 1
ATOM 4811 N N . TYR B 1 248 ? -6.836 -9.688 -38.906 1 44.38 248 TYR B N 1
ATOM 4812 C CA . TYR B 1 248 ? -7.875 -8.984 -39.656 1 44.38 248 TYR B CA 1
ATOM 4813 C C . TYR B 1 248 ? -7.621 -9.07 -41.156 1 44.38 248 TYR B C 1
ATOM 4815 O O . TYR B 1 248 ? -6.566 -8.648 -41.625 1 44.38 248 TYR B O 1
ATOM 4823 N N . GLN B 1 249 ? -7.863 -10.227 -41.656 1 44.34 249 GLN B N 1
ATOM 4824 C CA . GLN B 1 249 ? -7.766 -10.234 -43.125 1 44.34 249 GLN B CA 1
ATOM 4825 C C . GLN B 1 249 ? -8.852 -9.367 -43.75 1 44.34 249 GLN B C 1
ATOM 4827 O O . GLN B 1 249 ? -10.031 -9.719 -43.719 1 44.34 249 GLN B O 1
ATOM 4832 N N . SER B 1 250 ? -8.953 -8.094 -43.469 1 42.22 250 SER B N 1
ATOM 4833 C CA . SER B 1 250 ? -9.805 -7.531 -44.5 1 42.22 250 SER B CA 1
ATOM 4834 C C . SER B 1 250 ? -9.141 -7.66 -45.875 1 42.22 250 SER B C 1
ATOM 4836 O O . SER B 1 250 ? -7.945 -7.934 -45.969 1 42.22 250 SER B O 1
ATOM 4838 N N . GLY B 1 251 ? -9.742 -7.348 -47.062 1 43.34 251 GLY B N 1
ATOM 4839 C CA . GLY B 1 251 ? -9.258 -7.355 -48.406 1 43.34 251 GLY B CA 1
ATOM 4840 C C . GLY B 1 251 ? -7.773 -7.074 -48.531 1 43.34 251 GLY B C 1
ATOM 4841 O O . GLY B 1 251 ? -6.953 -7.789 -47.938 1 43.34 251 GLY B O 1
ATOM 4842 N N . HIS B 1 252 ? -7.441 -5.934 -49.281 1 46.5 252 HIS B N 1
ATOM 4843 C CA . HIS B 1 252 ? -6.148 -5.5 -49.781 1 46.5 252 HIS B CA 1
ATOM 4844 C C . HIS B 1 252 ? -5.215 -5.078 -48.656 1 46.5 252 HIS B C 1
ATOM 4846 O O . HIS B 1 252 ? -4.078 -4.664 -48.906 1 46.5 252 HIS B O 1
ATOM 4852 N N . THR B 1 253 ? -5.684 -4.711 -47.469 1 44.69 253 THR B N 1
ATOM 4853 C CA . THR B 1 253 ? -4.742 -4.082 -46.562 1 44.69 253 THR B CA 1
ATOM 4854 C C . THR B 1 253 ? -4.238 -5.086 -45.531 1 44.69 253 THR B C 1
ATOM 4856 O O . THR B 1 253 ? -5.035 -5.734 -44.844 1 44.69 253 THR B O 1
ATOM 4859 N N . HIS B 1 254 ? -3.139 -5.66 -45.719 1 46.56 254 HIS B N 1
ATOM 4860 C CA . HIS B 1 254 ? -2.41 -6.508 -44.781 1 46.56 254 HIS B CA 1
ATOM 4861 C C . HIS B 1 254 ? -2.242 -5.824 -43.438 1 46.56 254 HIS B C 1
ATOM 4863 O O . HIS B 1 254 ? -1.537 -4.82 -43.344 1 46.56 254 HIS B O 1
ATOM 4869 N N . CYS B 1 255 ? -3.25 -5.699 -42.781 1 46.69 255 CYS B N 1
ATOM 4870 C CA . CYS B 1 255 ? -3.094 -5.059 -41.5 1 46.69 255 CYS B CA 1
ATOM 4871 C C . CYS B 1 255 ? -2.16 -5.863 -40.594 1 46.69 255 CYS B C 1
ATOM 4873 O O . CYS B 1 255 ? -2.109 -7.09 -40.688 1 46.69 255 CYS B O 1
ATOM 4875 N N . ARG B 1 256 ? -1.449 -5.066 -39.969 1 53.81 256 ARG B N 1
ATOM 4876 C CA . ARG B 1 256 ? -0.473 -5.582 -39.031 1 53.81 256 ARG B CA 1
ATOM 4877 C C . ARG B 1 256 ? -1.132 -6.52 -38.031 1 53.81 256 ARG B C 1
ATOM 4879 O O . ARG B 1 256 ? -2.193 -6.211 -37.469 1 53.81 256 ARG B O 1
ATOM 4886 N N . ASP B 1 257 ? -0.694 -7.824 -37.938 1 52.53 257 ASP B N 1
ATOM 4887 C CA . ASP B 1 257 ? -1.16 -8.836 -37 1 52.53 257 ASP B CA 1
ATOM 4888 C C . ASP B 1 257 ? -1.088 -8.32 -35.562 1 52.53 257 ASP B C 1
ATOM 4890 O O . ASP B 1 257 ? -0.053 -7.805 -35.125 1 52.53 257 ASP B O 1
ATOM 4894 N N . THR B 1 258 ? -2.195 -7.777 -35.062 1 57.97 258 THR B N 1
ATOM 4895 C CA . THR B 1 258 ? -2.189 -7.316 -33.688 1 57.97 258 THR B CA 1
ATOM 4896 C C . THR B 1 258 ? -2.748 -8.391 -32.75 1 57.97 258 THR B C 1
ATOM 4898 O O . THR B 1 258 ? -3.619 -9.164 -33.156 1 57.97 258 THR B O 1
ATOM 4901 N N . ILE B 1 259 ? -2.061 -8.711 -31.703 1 63.5 259 ILE B N 1
ATOM 4902 C CA . ILE B 1 259 ? -2.523 -9.68 -30.703 1 63.5 259 ILE B CA 1
ATOM 4903 C C . ILE B 1 259 ? -3.912 -9.289 -30.203 1 63.5 259 ILE B C 1
ATOM 4905 O O . ILE B 1 259 ? -4.242 -8.102 -30.141 1 63.5 259 ILE B O 1
ATOM 4909 N N . ASN B 1 260 ? -4.836 -10.25 -30.094 1 60.94 260 ASN B N 1
ATOM 4910 C CA . ASN B 1 260 ? -6.148 -10.023 -29.5 1 60.94 260 ASN B CA 1
ATOM 4911 C C . ASN B 1 260 ? -6.035 -9.688 -28.016 1 60.94 260 ASN B C 1
ATOM 4913 O O . ASN B 1 260 ? -5.578 -10.508 -27.219 1 60.94 260 ASN B O 1
ATOM 4917 N N . LYS B 1 261 ? -6.035 -8.547 -27.609 1 63.84 261 LYS B N 1
ATOM 4918 C CA . LYS B 1 261 ? -5.867 -8.094 -26.234 1 63.84 261 LYS B CA 1
ATOM 4919 C C . LYS B 1 261 ? -7.066 -8.477 -25.375 1 63.84 261 LYS B C 1
ATOM 4921 O O . LYS B 1 261 ? -7.188 -8.031 -24.234 1 63.84 261 LYS B O 1
ATOM 4926 N N . ARG B 1 262 ? -7.852 -9.461 -25.828 1 68.19 262 ARG B N 1
ATOM 4927 C CA . ARG B 1 262 ? -9.047 -9.844 -25.078 1 68.19 262 ARG B CA 1
ATOM 4928 C C . ARG B 1 262 ? -8.766 -11.023 -24.156 1 68.19 262 ARG B C 1
ATOM 4930 O O . ARG B 1 262 ? -9.609 -11.398 -23.344 1 68.19 262 ARG B O 1
ATOM 4937 N N . GLY B 1 263 ? -7.617 -11.531 -24.047 1 78.81 263 GLY B N 1
ATOM 4938 C CA . GLY B 1 263 ? -7.297 -12.68 -23.219 1 78.81 263 GLY B CA 1
ATOM 4939 C C . GLY B 1 263 ? -6.863 -12.297 -21.812 1 78.81 263 GLY B C 1
ATOM 4940 O O . GLY B 1 263 ? -7.168 -11.203 -21.344 1 78.81 263 GLY B O 1
ATOM 4941 N N . ASN B 1 264 ? -6.344 -13.281 -21.141 1 89.94 264 ASN B N 1
ATOM 4942 C CA . ASN B 1 264 ? -5.902 -13.125 -19.75 1 89.94 264 ASN B CA 1
ATOM 4943 C C . ASN B 1 264 ? -4.629 -12.281 -19.656 1 89.94 264 ASN B C 1
ATOM 4945 O O . ASN B 1 264 ? -3.521 -12.812 -19.781 1 89.94 264 ASN B O 1
ATOM 4949 N N . LYS B 1 265 ? -4.883 -11.023 -19.391 1 90.31 265 LYS B N 1
ATOM 4950 C CA . LYS B 1 265 ? -3.783 -10.062 -19.359 1 90.31 265 LYS B CA 1
ATOM 4951 C C . LYS B 1 265 ? -2.74 -10.469 -18.312 1 90.31 265 LYS B C 1
ATOM 4953 O O . LYS B 1 265 ? -1.539 -10.305 -18.531 1 90.31 265 LYS B O 1
ATOM 4958 N N . LYS B 1 266 ? -3.143 -11 -17.219 1 92.5 266 LYS B N 1
ATOM 4959 C CA . LYS B 1 266 ? -2.232 -11.398 -16.156 1 92.5 266 LYS B CA 1
ATOM 4960 C C . LYS B 1 266 ? -1.369 -12.586 -16.578 1 92.5 266 LYS B C 1
ATOM 4962 O O . LYS B 1 266 ? -0.17 -12.617 -16.297 1 92.5 266 LYS B O 1
ATOM 4967 N N . ALA B 1 267 ? -1.99 -13.43 -17.297 1 93.81 267 ALA B N 1
ATOM 4968 C CA . ALA B 1 267 ? -1.242 -14.578 -17.812 1 93.81 267 ALA B CA 1
ATOM 4969 C C . ALA B 1 267 ? -0.189 -14.141 -18.828 1 93.81 267 ALA B C 1
ATOM 4971 O O . ALA B 1 267 ? 0.945 -14.625 -18.797 1 93.81 267 ALA B O 1
ATOM 4972 N N . ARG B 1 268 ? -0.577 -13.25 -19.656 1 91.94 268 ARG B N 1
ATOM 4973 C CA . ARG B 1 268 ? 0.356 -12.758 -20.672 1 91.94 268 ARG B CA 1
ATOM 4974 C C . ARG B 1 268 ? 1.558 -12.078 -20.016 1 91.94 268 ARG B C 1
ATOM 4976 O O . ARG B 1 268 ? 2.699 -12.305 -20.422 1 91.94 268 ARG B O 1
ATOM 4983 N N . LYS B 1 269 ? 1.253 -11.312 -19.078 1 91.62 269 LYS B N 1
ATOM 4984 C CA . LYS B 1 269 ? 2.33 -10.625 -18.359 1 91.62 269 LYS B CA 1
ATOM 4985 C C . LYS B 1 269 ? 3.26 -11.625 -17.672 1 91.62 269 LYS B C 1
ATOM 4987 O O . LYS B 1 269 ? 4.48 -11.5 -17.75 1 91.62 269 LYS B O 1
ATOM 4992 N N . LEU B 1 270 ? 2.66 -12.523 -17.047 1 94.5 270 LEU B N 1
ATOM 4993 C CA . LEU B 1 270 ? 3.422 -13.562 -16.359 1 94.5 270 LEU B CA 1
ATOM 4994 C C . LEU B 1 270 ? 4.312 -14.32 -17.328 1 94.5 270 LEU B C 1
ATOM 4996 O O . LEU B 1 270 ? 5.504 -14.516 -17.078 1 94.5 270 LEU B O 1
ATOM 5000 N N . LEU B 1 271 ? 3.754 -14.695 -18.438 1 95.81 271 LEU B N 1
ATOM 5001 C CA . LEU B 1 271 ? 4.492 -15.469 -19.438 1 95.81 271 LEU B CA 1
ATOM 5002 C C . LEU B 1 271 ? 5.605 -14.625 -20.062 1 95.81 271 LEU B C 1
ATOM 5004 O O . LEU B 1 271 ? 6.672 -15.148 -20.391 1 95.81 271 LEU B O 1
ATOM 5008 N N . PHE B 1 272 ? 5.328 -13.406 -20.25 1 94.19 272 PHE B N 1
ATOM 5009 C CA . PHE B 1 272 ? 6.367 -12.5 -20.719 1 94.19 272 PHE B CA 1
ATOM 5010 C C . PHE B 1 272 ? 7.582 -12.547 -19.797 1 94.19 272 PHE B C 1
ATOM 5012 O O . PHE B 1 272 ? 8.711 -12.695 -20.266 1 94.19 272 PHE B O 1
ATOM 5019 N N . TRP B 1 273 ? 7.285 -12.5 -18.531 1 92.88 273 TRP B N 1
ATOM 5020 C CA . TRP B 1 273 ? 8.367 -12.523 -17.547 1 92.88 273 TRP B CA 1
ATOM 5021 C C . TRP B 1 273 ? 9.07 -13.875 -17.547 1 92.88 273 TRP B C 1
ATOM 5023 O O . TRP B 1 273 ? 10.297 -13.938 -17.422 1 92.88 273 TRP B O 1
ATOM 5033 N N . VAL B 1 274 ? 8.359 -14.836 -17.703 1 95.25 274 VAL B N 1
ATOM 5034 C CA . VAL B 1 274 ? 8.922 -16.188 -17.703 1 95.25 274 VAL B CA 1
ATOM 5035 C C . VAL B 1 274 ? 9.883 -16.328 -18.875 1 95.25 274 VAL B C 1
ATOM 5037 O O . VAL B 1 274 ? 11.008 -16.828 -18.719 1 95.25 274 VAL B O 1
ATOM 5040 N N . ILE B 1 275 ? 9.477 -15.859 -20.031 1 94.94 275 ILE B N 1
ATOM 5041 C CA . ILE B 1 275 ? 10.312 -15.953 -21.219 1 94.94 275 ILE B CA 1
ATOM 5042 C C . ILE B 1 275 ? 11.578 -15.125 -21.016 1 94.94 275 ILE B C 1
ATOM 5044 O O . ILE B 1 275 ? 12.68 -15.57 -21.359 1 94.94 275 ILE B O 1
ATOM 5048 N N . MET B 1 276 ? 11.398 -13.977 -20.453 1 93.75 276 MET B N 1
ATOM 5049 C CA . MET B 1 276 ? 12.547 -13.117 -20.188 1 93.75 276 MET B CA 1
ATOM 5050 C C . MET B 1 276 ? 13.555 -13.812 -19.281 1 93.75 276 MET B C 1
ATOM 5052 O O . MET B 1 276 ? 14.766 -13.727 -19.5 1 93.75 276 MET B O 1
ATOM 5056 N N . ASN B 1 277 ? 13.094 -14.484 -18.344 1 91.88 277 ASN B N 1
ATOM 5057 C CA . ASN B 1 277 ? 13.953 -15.203 -17.406 1 91.88 277 ASN B CA 1
ATOM 5058 C C . ASN B 1 277 ? 14.656 -16.375 -18.094 1 91.88 277 ASN B C 1
ATOM 5060 O O . ASN B 1 277 ? 15.836 -16.625 -17.828 1 91.88 277 ASN B O 1
ATOM 5064 N N . ILE B 1 278 ? 13.922 -17.062 -18.906 1 92.75 278 ILE B N 1
ATOM 5065 C CA . ILE B 1 278 ? 14.484 -18.188 -19.641 1 92.75 278 ILE B CA 1
ATOM 5066 C C . ILE B 1 278 ? 15.641 -17.703 -20.516 1 92.75 278 ILE B C 1
ATOM 5068 O O . ILE B 1 278 ? 16.703 -18.328 -20.562 1 92.75 278 ILE B O 1
ATOM 5072 N N . ILE B 1 279 ? 15.422 -16.609 -21.125 1 91.94 279 ILE B N 1
ATOM 5073 C CA . ILE B 1 279 ? 16.422 -16.047 -22.031 1 91.94 279 ILE B CA 1
ATOM 5074 C C . ILE B 1 279 ? 17.656 -15.609 -21.234 1 91.94 279 ILE B C 1
ATOM 5076 O O . ILE B 1 279 ? 18.781 -15.852 -21.641 1 91.94 279 ILE B O 1
ATOM 5080 N N . ARG B 1 280 ? 17.406 -15.023 -20.125 1 90.06 280 ARG B N 1
ATOM 5081 C CA . ARG B 1 280 ? 18.5 -14.539 -19.281 1 90.06 280 ARG B CA 1
ATOM 5082 C C . ARG B 1 280 ? 19.344 -15.695 -18.75 1 90.06 280 ARG B C 1
ATOM 5084 O O . ARG B 1 280 ? 20.547 -15.547 -18.547 1 90.06 280 ARG B O 1
ATOM 5091 N N . GLY B 1 281 ? 18.719 -16.781 -18.516 1 88 281 GLY B N 1
ATOM 5092 C CA . GLY B 1 281 ? 19.406 -17.938 -17.969 1 88 281 GLY B CA 1
ATOM 5093 C C . GLY B 1 281 ? 19.969 -18.859 -19.031 1 88 281 GLY B C 1
ATOM 5094 O O . GLY B 1 281 ? 20.344 -20 -18.75 1 88 281 GLY B O 1
ATOM 5095 N N . GLN B 1 282 ? 20.125 -18.453 -20.188 1 84.44 282 GLN B N 1
ATOM 5096 C CA . GLN B 1 282 ? 20.484 -19.25 -21.359 1 84.44 282 GLN B CA 1
ATOM 5097 C C . GLN B 1 282 ? 21.828 -19.969 -21.156 1 84.44 282 GLN B C 1
ATOM 5099 O O . GLN B 1 282 ? 22.062 -21.031 -21.734 1 84.44 282 GLN B O 1
ATOM 5104 N N . HIS B 1 283 ? 22.656 -19.406 -20.391 1 86.5 283 HIS B N 1
ATOM 5105 C CA . HIS B 1 283 ? 24 -19.938 -20.219 1 86.5 283 HIS B CA 1
ATOM 5106 C C . HIS B 1 283 ? 24 -21.125 -19.266 1 86.5 283 HIS B C 1
ATOM 5108 O O . HIS B 1 283 ? 24.984 -21.859 -19.172 1 86.5 283 HIS B O 1
ATOM 5114 N N . HIS B 1 284 ? 22.891 -21.406 -18.641 1 85.94 284 HIS B N 1
ATOM 5115 C CA . HIS B 1 284 ? 22.859 -22.422 -17.578 1 85.94 284 HIS B CA 1
ATOM 5116 C C . HIS B 1 284 ? 22.188 -23.703 -18.062 1 85.94 284 HIS B C 1
ATOM 5118 O O . HIS B 1 284 ? 22.297 -24.75 -17.422 1 85.94 284 HIS B O 1
ATOM 5124 N N . TYR B 1 285 ? 21.5 -23.609 -19.188 1 84.75 285 TYR B N 1
ATOM 5125 C CA . TYR B 1 285 ? 20.766 -24.781 -19.656 1 84.75 285 TYR B CA 1
ATOM 5126 C C . TYR B 1 285 ? 20.5 -24.688 -21.156 1 84.75 285 TYR B C 1
ATOM 5128 O O . TYR B 1 285 ? 20.625 -23.609 -21.75 1 84.75 285 TYR B O 1
ATOM 5136 N N . ASP B 1 286 ? 20.234 -25.859 -21.719 1 84.19 286 ASP B N 1
ATOM 5137 C CA . ASP B 1 286 ? 19.734 -25.906 -23.094 1 84.19 286 ASP B CA 1
ATOM 5138 C C . ASP B 1 286 ? 18.219 -25.844 -23.125 1 84.19 286 ASP B C 1
ATOM 5140 O O . ASP B 1 286 ? 17.531 -26.578 -22.406 1 84.19 286 ASP B O 1
ATOM 5144 N N . ASN B 1 287 ? 17.734 -24.859 -23.875 1 89.06 287 ASN B N 1
ATOM 5145 C CA . ASN B 1 287 ? 16.297 -24.656 -24.016 1 89.06 287 ASN B CA 1
ATOM 5146 C C . ASN B 1 287 ? 15.914 -24.234 -25.422 1 89.06 287 ASN B C 1
ATOM 5148 O O . ASN B 1 287 ? 16.484 -23.312 -25.984 1 89.06 287 ASN B O 1
ATOM 5152 N N . HIS B 1 288 ? 14.977 -24.938 -25.953 1 89 288 HIS B N 1
ATOM 5153 C CA . HIS B 1 288 ? 14.562 -24.688 -27.328 1 89 288 HIS B CA 1
ATOM 5154 C C . HIS B 1 288 ? 13.953 -23.312 -27.484 1 89 288 HIS B C 1
ATOM 5156 O O . HIS B 1 288 ? 13.969 -22.734 -28.578 1 89 288 HIS B O 1
ATOM 5162 N N . VAL B 1 289 ? 13.367 -22.828 -26.438 1 89.75 289 VAL B N 1
ATOM 5163 C CA . VAL B 1 289 ? 12.758 -21.516 -26.484 1 89.75 289 VAL B CA 1
ATOM 5164 C C . VAL B 1 289 ? 13.836 -20.453 -26.703 1 89.75 289 VAL B C 1
ATOM 5166 O O . VAL B 1 289 ? 13.633 -19.484 -27.453 1 89.75 289 VAL B O 1
ATOM 5169 N N . VAL B 1 290 ? 14.938 -20.625 -26.047 1 89.38 290 VAL B N 1
ATOM 5170 C CA . VAL B 1 290 ? 16.062 -19.703 -26.203 1 89.38 290 VAL B CA 1
ATOM 5171 C C . VAL B 1 290 ? 16.562 -19.734 -27.641 1 89.38 290 VAL B C 1
ATOM 5173 O O . VAL B 1 290 ? 16.766 -18.688 -28.266 1 89.38 290 VAL B O 1
ATOM 5176 N N . ASP B 1 291 ? 16.734 -20.984 -28.156 1 89.12 291 ASP B N 1
ATOM 5177 C CA . ASP B 1 291 ? 17.188 -21.156 -29.531 1 89.12 291 ASP B CA 1
ATOM 5178 C C . ASP B 1 291 ? 16.234 -20.469 -30.5 1 89.12 291 ASP B C 1
ATOM 5180 O O . ASP B 1 291 ? 16.672 -19.812 -31.453 1 89.12 291 ASP B O 1
ATOM 5184 N N . TYR B 1 292 ? 15.031 -20.703 -30.234 1 90.06 292 TYR B N 1
ATOM 5185 C CA . TYR B 1 292 ? 14 -20.125 -31.094 1 90.06 292 TYR B CA 1
ATOM 5186 C C . TYR B 1 292 ? 14.055 -18.594 -31.062 1 90.06 292 TYR B C 1
ATOM 5188 O O . TYR B 1 292 ? 13.922 -17.938 -32.094 1 90.06 292 TYR B O 1
ATOM 5196 N N . TYR B 1 293 ? 14.25 -17.984 -29.922 1 91.62 293 TYR B N 1
ATOM 5197 C CA . TYR B 1 293 ? 14.32 -16.531 -29.75 1 91.62 293 TYR B CA 1
ATOM 5198 C C . TYR B 1 293 ? 15.453 -15.945 -30.578 1 91.62 293 TYR B C 1
ATOM 5200 O O . TYR B 1 293 ? 15.25 -14.992 -31.328 1 91.62 293 TYR B O 1
ATOM 5208 N N . TYR B 1 294 ? 16.625 -16.516 -30.453 1 90.12 294 TYR B N 1
ATOM 5209 C CA . TYR B 1 294 ? 17.781 -15.961 -31.141 1 90.12 294 TYR B CA 1
ATOM 5210 C C . TYR B 1 294 ? 17.703 -16.25 -32.656 1 90.12 294 TYR B C 1
ATOM 5212 O O . TYR B 1 294 ? 18.25 -15.484 -33.438 1 90.12 294 TYR B O 1
ATOM 5220 N N . LYS B 1 295 ? 17 -17.328 -33 1 89.31 295 LYS B N 1
ATOM 5221 C CA . LYS B 1 295 ? 16.734 -17.562 -34.406 1 89.31 295 LYS B CA 1
ATOM 5222 C C . LYS B 1 295 ? 15.867 -16.453 -35 1 89.31 295 LYS B C 1
ATOM 5224 O O . LYS B 1 295 ? 16.109 -15.992 -36.125 1 89.31 295 LYS B O 1
ATOM 5229 N N . LEU B 1 296 ? 14.898 -16.031 -34.219 1 88.56 296 LEU B N 1
ATOM 5230 C CA . LEU B 1 296 ? 13.984 -14.984 -34.656 1 88.56 296 LEU B CA 1
ATOM 5231 C C . LEU B 1 296 ? 14.68 -13.633 -34.688 1 88.56 296 LEU B C 1
ATOM 5233 O O . LEU B 1 296 ? 14.312 -12.75 -35.469 1 88.56 296 LEU B O 1
ATOM 5237 N N . ARG B 1 297 ? 15.68 -13.539 -33.812 1 88.56 297 ARG B N 1
ATOM 5238 C CA . ARG B 1 297 ? 16.359 -12.258 -33.688 1 88.56 297 ARG B CA 1
ATOM 5239 C C . ARG B 1 297 ? 17.562 -12.18 -34.625 1 88.56 297 ARG B C 1
ATOM 5241 O O . ARG B 1 297 ? 18.266 -11.172 -34.688 1 88.56 297 ARG B O 1
ATOM 5248 N N . LYS B 1 298 ? 17.812 -13.219 -35.281 1 84.38 298 LYS B N 1
ATOM 5249 C CA . LYS B 1 298 ? 18.938 -13.273 -36.219 1 84.38 298 LYS B CA 1
ATOM 5250 C C . LYS B 1 298 ? 18.609 -12.547 -37.531 1 84.38 298 LYS B C 1
ATOM 5252 O O . LYS B 1 298 ? 17.469 -12.617 -38 1 84.38 298 LYS B O 1
ATOM 5257 N N . GLN B 1 299 ? 19.688 -11.75 -38 1 72.81 299 GLN B N 1
ATOM 5258 C CA . GLN B 1 299 ? 19.578 -11.117 -39.312 1 72.81 299 GLN B CA 1
ATOM 5259 C C . GLN B 1 299 ? 19.547 -12.156 -40.438 1 72.81 299 GLN B C 1
ATOM 5261 O O . GLN B 1 299 ? 20.047 -13.273 -40.25 1 72.81 299 GLN B O 1
ATOM 5266 N N . PRO B 1 300 ? 18.703 -11.641 -41.594 1 76 300 PRO B N 1
ATOM 5267 C CA . PRO B 1 300 ? 18.203 -10.359 -42.094 1 76 300 PRO B CA 1
ATOM 5268 C C . PRO B 1 300 ? 16.75 -10.094 -41.688 1 76 300 PRO B C 1
ATOM 5270 O O . PRO B 1 300 ? 16.266 -8.969 -41.844 1 76 300 PRO B O 1
ATOM 5273 N N . ASN B 1 301 ? 16.094 -11.078 -41.312 1 71.19 301 ASN B N 1
ATOM 5274 C CA . ASN B 1 301 ? 14.695 -10.852 -40.969 1 71.19 301 ASN B CA 1
ATOM 5275 C C . ASN B 1 301 ? 14.492 -10.742 -39.438 1 71.19 301 ASN B C 1
ATOM 5277 O O . ASN B 1 301 ? 13.75 -11.523 -38.875 1 71.19 301 ASN B O 1
ATOM 5281 N N . GLU B 1 302 ? 15.141 -9.812 -38.875 1 80 302 GLU B N 1
ATOM 5282 C CA . GLU B 1 302 ? 15.117 -9.648 -37.406 1 80 302 GLU B CA 1
ATOM 5283 C C . GLU B 1 302 ? 13.758 -9.164 -36.938 1 80 302 GLU B C 1
ATOM 5285 O O . GLU B 1 302 ? 13.25 -8.141 -37.406 1 80 302 GLU B O 1
ATOM 5290 N N . LYS B 1 303 ? 13.188 -10.016 -36.188 1 83.88 303 LYS B N 1
ATOM 5291 C CA . LYS B 1 303 ? 11.945 -9.602 -35.562 1 83.88 303 LYS B CA 1
ATOM 5292 C C . LYS B 1 303 ? 12.227 -8.703 -34.344 1 83.88 303 LYS B C 1
ATOM 5294 O O . LYS B 1 303 ? 13.219 -8.891 -33.625 1 83.88 303 LYS B O 1
ATOM 5299 N N . PRO B 1 304 ? 11.336 -7.785 -34.25 1 89.12 304 PRO B N 1
ATOM 5300 C CA . PRO B 1 304 ? 11.461 -6.965 -33.062 1 89.12 304 PRO B CA 1
ATOM 5301 C C . PRO B 1 304 ? 11.398 -7.785 -31.766 1 89.12 304 PRO B C 1
ATOM 5303 O O . PRO B 1 304 ? 10.758 -8.844 -31.75 1 89.12 304 PRO B O 1
ATOM 5306 N N . HIS B 1 305 ? 12.086 -7.395 -30.781 1 89.88 305 HIS B N 1
ATOM 5307 C CA . HIS B 1 305 ? 12.234 -8.078 -29.5 1 89.88 305 HIS B CA 1
ATOM 5308 C C . HIS B 1 305 ? 10.875 -8.523 -28.969 1 89.88 305 HIS B C 1
ATOM 5310 O O . HIS B 1 305 ? 10.688 -9.695 -28.641 1 89.88 305 HIS B O 1
ATOM 5316 N N . LYS B 1 306 ? 9.867 -7.598 -28.953 1 88.88 306 LYS B N 1
ATOM 5317 C CA . LYS B 1 306 ? 8.562 -7.902 -28.391 1 88.88 306 LYS B CA 1
ATOM 5318 C C . LYS B 1 306 ? 7.852 -8.984 -29.188 1 88.88 306 LYS B C 1
ATOM 5320 O O . LYS B 1 306 ? 7.215 -9.875 -28.625 1 88.88 306 LYS B O 1
ATOM 5325 N N . THR B 1 307 ? 7.957 -8.914 -30.438 1 88.31 307 THR B N 1
ATOM 5326 C CA . THR B 1 307 ? 7.344 -9.914 -31.312 1 88.31 307 THR B CA 1
ATOM 5327 C C . THR B 1 307 ? 8 -11.273 -31.125 1 88.31 307 THR B C 1
ATOM 5329 O O . THR B 1 307 ? 7.316 -12.297 -31.094 1 88.31 307 THR B O 1
ATOM 5332 N N . ALA B 1 308 ? 9.281 -11.266 -30.969 1 91.5 308 ALA B N 1
ATOM 5333 C CA . ALA B 1 308 ? 10.023 -12.508 -30.734 1 91.5 308 ALA B CA 1
ATOM 5334 C C . ALA B 1 308 ? 9.617 -13.148 -29.422 1 91.5 308 ALA B C 1
ATOM 5336 O O . ALA B 1 308 ? 9.492 -14.367 -29.328 1 91.5 308 ALA B O 1
ATOM 5337 N N . ILE B 1 309 ? 9.383 -12.297 -28.453 1 93 309 ILE B N 1
ATOM 5338 C CA . ILE B 1 309 ? 8.992 -12.805 -27.141 1 93 309 ILE B CA 1
ATOM 5339 C C . ILE B 1 309 ? 7.617 -13.461 -27.234 1 93 309 ILE B C 1
ATOM 5341 O O . ILE B 1 309 ? 7.406 -14.547 -26.688 1 93 309 ILE B O 1
ATOM 5345 N N . ILE B 1 310 ? 6.703 -12.844 -27.922 1 90.94 310 ILE B N 1
ATOM 5346 C CA . ILE B 1 310 ? 5.355 -13.375 -28.062 1 90.94 310 ILE B CA 1
ATOM 5347 C C . ILE B 1 310 ? 5.406 -14.719 -28.797 1 90.94 310 ILE B C 1
ATOM 5349 O O . ILE B 1 310 ? 4.691 -15.656 -28.438 1 90.94 310 ILE B O 1
ATOM 5353 N N . ALA B 1 311 ? 6.234 -14.805 -29.781 1 91.75 311 ALA B N 1
ATOM 5354 C CA . ALA B 1 311 ? 6.426 -16.062 -30.5 1 91.75 311 ALA B CA 1
ATOM 5355 C C . ALA B 1 311 ? 6.977 -17.141 -29.578 1 91.75 311 ALA B C 1
ATOM 5357 O O . ALA B 1 311 ? 6.574 -18.312 -29.672 1 91.75 311 ALA B O 1
ATOM 5358 N N . CYS B 1 312 ? 7.832 -16.719 -28.75 1 94.44 312 CYS B N 1
ATOM 5359 C CA . CYS B 1 312 ? 8.406 -17.656 -27.781 1 94.44 312 CYS B CA 1
ATOM 5360 C C . CYS B 1 312 ? 7.355 -18.125 -26.781 1 94.44 312 CYS B C 1
ATOM 5362 O O . CYS B 1 312 ? 7.371 -19.281 -26.359 1 94.44 312 CYS B O 1
ATOM 5364 N N . ILE B 1 313 ? 6.457 -17.188 -26.406 1 95.19 313 ILE B N 1
ATOM 5365 C CA . ILE B 1 313 ? 5.367 -17.547 -25.516 1 95.19 313 ILE B CA 1
ATOM 5366 C C . ILE B 1 313 ? 4.504 -18.625 -26.172 1 95.19 313 ILE B C 1
ATOM 5368 O O . ILE B 1 313 ? 4.133 -19.609 -25.516 1 95.19 313 ILE B O 1
ATOM 5372 N N . ASN B 1 314 ? 4.227 -18.484 -27.422 1 93.19 314 ASN B N 1
ATOM 5373 C CA . ASN B 1 314 ? 3.463 -19.484 -28.172 1 93.19 314 ASN B CA 1
ATOM 5374 C C . ASN B 1 314 ? 4.148 -20.844 -28.141 1 93.19 314 ASN B C 1
ATOM 5376 O O . ASN B 1 314 ? 3.502 -21.859 -27.891 1 93.19 314 ASN B O 1
ATOM 5380 N N . ARG B 1 315 ? 5.371 -20.844 -28.375 1 93.69 315 ARG B N 1
ATOM 5381 C CA . ARG B 1 315 ? 6.141 -22.078 -28.391 1 93.69 315 ARG B CA 1
ATOM 5382 C C . ARG B 1 315 ? 6.148 -22.734 -27.016 1 93.69 315 ARG B C 1
ATOM 5384 O O . ARG B 1 315 ? 6.012 -23.953 -26.891 1 93.69 315 ARG B O 1
ATOM 5391 N N . LEU B 1 316 ? 6.34 -21.938 -26.031 1 95.56 316 LEU B N 1
ATOM 5392 C CA . LEU B 1 316 ? 6.348 -22.438 -24.672 1 95.56 316 LEU B CA 1
ATOM 5393 C C . LEU B 1 316 ? 5.008 -23.078 -24.312 1 95.56 316 LEU B C 1
ATOM 5395 O O . LEU B 1 316 ? 4.965 -24.172 -23.75 1 95.56 316 LEU B O 1
ATOM 5399 N N . LEU B 1 317 ? 3.912 -22.422 -24.703 1 95.88 317 LEU B N 1
ATOM 5400 C CA . LEU B 1 317 ? 2.578 -22.922 -24.406 1 95.88 317 LEU B CA 1
ATOM 5401 C C . LEU B 1 317 ? 2.322 -24.25 -25.125 1 95.88 317 LEU B C 1
ATOM 5403 O O . LEU B 1 317 ? 1.69 -25.156 -24.578 1 95.88 317 LEU B O 1
ATOM 5407 N N . LYS B 1 318 ? 2.812 -24.312 -26.328 1 94.88 318 LYS B N 1
ATOM 5408 C CA . LYS B 1 318 ? 2.719 -25.578 -27.062 1 94.88 318 LYS B CA 1
ATOM 5409 C C . LYS B 1 318 ? 3.469 -26.688 -26.359 1 94.88 318 LYS B C 1
ATOM 5411 O O . LYS B 1 318 ? 2.955 -27.812 -26.219 1 94.88 318 LYS B O 1
ATOM 5416 N N . THR B 1 319 ? 4.641 -26.359 -25.969 1 94.88 319 THR B N 1
ATOM 5417 C CA . THR B 1 319 ? 5.473 -27.328 -25.266 1 94.88 319 THR B CA 1
ATOM 5418 C C . THR B 1 319 ? 4.805 -27.766 -23.969 1 94.88 319 THR B C 1
ATOM 5420 O O . THR B 1 319 ? 4.738 -28.953 -23.672 1 94.88 319 THR B O 1
ATOM 5423 N N . ILE B 1 320 ? 4.27 -26.828 -23.188 1 96.44 320 ILE B N 1
ATOM 5424 C CA . ILE B 1 320 ? 3.615 -27.125 -21.906 1 96.44 320 ILE B CA 1
ATOM 5425 C C . ILE B 1 320 ? 2.404 -28.016 -22.156 1 96.44 320 ILE B C 1
ATOM 5427 O O . ILE B 1 320 ? 2.227 -29.031 -21.469 1 96.44 320 ILE B O 1
ATOM 5431 N N . HIS B 1 321 ? 1.607 -27.609 -23.125 1 96.5 321 HIS B N 1
ATOM 5432 C CA . HIS B 1 321 ? 0.417 -28.391 -23.438 1 96.5 321 HIS B CA 1
ATOM 5433 C C . HIS B 1 321 ? 0.778 -29.828 -23.781 1 96.5 321 HIS B C 1
ATOM 5435 O O . HIS B 1 321 ? 0.152 -30.766 -23.297 1 96.5 321 HIS B O 1
ATOM 5441 N N . TYR B 1 322 ? 1.789 -29.984 -24.562 1 95.19 322 TYR B N 1
ATOM 5442 C CA . TYR B 1 322 ? 2.23 -31.297 -25 1 95.19 322 TYR B CA 1
ATOM 5443 C C . TYR B 1 322 ? 2.713 -32.125 -23.812 1 95.19 322 TYR B C 1
ATOM 5445 O O . TYR B 1 322 ? 2.318 -33.281 -23.672 1 95.19 322 TYR B O 1
ATOM 5453 N N . LEU B 1 323 ? 3.543 -31.547 -23.016 1 95.94 323 LEU B N 1
ATOM 5454 C CA . LEU B 1 323 ? 4.117 -32.25 -21.875 1 95.94 323 LEU B CA 1
ATOM 5455 C C . LEU B 1 323 ? 3.027 -32.688 -20.906 1 95.94 323 LEU B C 1
ATOM 5457 O O . LEU B 1 323 ? 3.068 -33.812 -20.375 1 95.94 323 LEU B O 1
ATOM 5461 N N . VAL B 1 324 ? 2.047 -31.859 -20.672 1 95.69 324 VAL B N 1
ATOM 5462 C CA . VAL B 1 324 ? 0.983 -32.125 -19.703 1 95.69 324 VAL B CA 1
ATOM 5463 C C . VAL B 1 324 ? 0.051 -33.219 -20.266 1 95.69 324 VAL B C 1
ATOM 5465 O O . VAL B 1 324 ? -0.285 -34.156 -19.562 1 95.69 324 VAL B O 1
ATOM 5468 N N . MET B 1 325 ? -0.326 -33.094 -21.547 1 94.81 325 MET B N 1
ATOM 5469 C CA . MET B 1 325 ? -1.274 -34.031 -22.156 1 94.81 325 MET B CA 1
ATOM 5470 C C . MET B 1 325 ? -0.668 -35.406 -22.281 1 94.81 325 MET B C 1
ATOM 5472 O O . MET B 1 325 ? -1.374 -36.406 -22.156 1 94.81 325 MET B O 1
ATOM 5476 N N . ASN B 1 326 ? 0.605 -35.469 -22.469 1 94.38 326 ASN B N 1
ATOM 5477 C CA . ASN B 1 326 ? 1.265 -36.75 -22.703 1 94.38 326 ASN B CA 1
ATOM 5478 C C . ASN B 1 326 ? 1.997 -37.219 -21.453 1 94.38 326 ASN B C 1
ATOM 5480 O O . ASN B 1 326 ? 2.672 -38.25 -21.484 1 94.38 326 ASN B O 1
ATOM 5484 N N . HIS B 1 327 ? 1.946 -36.5 -20.422 1 93.88 327 HIS B N 1
ATOM 5485 C CA . HIS B 1 327 ? 2.562 -36.844 -19.141 1 93.88 327 HIS B CA 1
ATOM 5486 C C . HIS B 1 327 ? 4.051 -37.125 -19.312 1 93.88 327 HIS B C 1
ATOM 5488 O O . HIS B 1 327 ? 4.551 -38.156 -18.844 1 93.88 327 HIS B O 1
ATOM 5494 N N . LYS B 1 328 ? 4.676 -36.188 -20.016 1 94.75 328 LYS B N 1
ATOM 5495 C CA . LYS B 1 328 ? 6.109 -36.312 -20.281 1 94.75 328 LYS B CA 1
ATOM 5496 C C . LYS B 1 328 ? 6.883 -35.156 -19.641 1 94.75 328 LYS B C 1
ATOM 5498 O O . LYS B 1 328 ? 6.324 -34.094 -19.391 1 94.75 328 LYS B O 1
ATOM 5503 N N . LEU B 1 329 ? 8.094 -35.469 -19.359 1 94.75 329 LEU B N 1
ATOM 5504 C CA . LEU B 1 329 ? 9.008 -34.406 -18.891 1 94.75 329 LEU B CA 1
ATOM 5505 C C . LEU B 1 329 ? 9.742 -33.781 -20.062 1 94.75 329 LEU B C 1
ATOM 5507 O O . LEU B 1 329 ? 9.859 -34.406 -21.141 1 94.75 329 LEU B O 1
ATOM 5511 N N . TYR B 1 330 ? 10.141 -32.625 -19.844 1 93.25 330 TYR B N 1
ATOM 5512 C CA . TYR B 1 330 ? 10.859 -31.922 -20.891 1 93.25 330 TYR B CA 1
ATOM 5513 C C . TYR B 1 330 ? 12.156 -32.625 -21.25 1 93.25 330 TYR B C 1
ATOM 5515 O O . TYR B 1 330 ? 12.891 -33.094 -20.375 1 93.25 330 TYR B O 1
ATOM 5523 N N . ASP B 1 331 ? 12.367 -32.781 -22.547 1 87.88 331 ASP B N 1
ATOM 5524 C CA . ASP B 1 331 ? 13.586 -33.344 -23.125 1 87.88 331 ASP B CA 1
ATOM 5525 C C . ASP B 1 331 ? 14.055 -32.562 -24.328 1 87.88 331 ASP B C 1
ATOM 5527 O O . ASP B 1 331 ? 13.336 -32.469 -25.328 1 87.88 331 ASP B O 1
ATOM 5531 N N . TYR B 1 332 ? 15.211 -32 -24.203 1 83.12 332 TYR B N 1
ATOM 5532 C CA . TYR B 1 332 ? 15.75 -31.172 -25.281 1 83.12 332 TYR B CA 1
ATOM 5533 C C . TYR B 1 332 ? 15.891 -31.984 -26.562 1 83.12 332 TYR B C 1
ATOM 5535 O O . TYR B 1 332 ? 15.75 -31.453 -27.656 1 83.12 332 TYR B O 1
ATOM 5543 N N . GLN B 1 333 ? 16.188 -33.25 -26.484 1 76 333 GLN B N 1
ATOM 5544 C CA . GLN B 1 333 ? 16.391 -34.062 -27.656 1 76 333 GLN B CA 1
ATOM 5545 C C . GLN B 1 333 ? 15.055 -34.438 -28.312 1 76 333 GLN B C 1
ATOM 5547 O O . GLN B 1 333 ? 14.992 -34.656 -29.516 1 76 333 GLN B O 1
ATOM 5552 N N . MET B 1 334 ? 14.039 -34.5 -27.547 1 65.62 334 MET B N 1
ATOM 5553 C CA . MET B 1 334 ? 12.742 -34.938 -28.047 1 65.62 334 MET B CA 1
ATOM 5554 C C . MET B 1 334 ? 11.93 -33.75 -28.562 1 65.62 334 MET B C 1
ATOM 5556 O O . MET B 1 334 ? 10.953 -33.906 -29.281 1 65.62 334 MET B O 1
ATOM 5560 N N . SER B 1 335 ? 12.25 -32.5 -28.156 1 58.06 335 SER B N 1
ATOM 5561 C CA . SER B 1 335 ? 11.344 -31.375 -28.422 1 58.06 335 SER B CA 1
ATOM 5562 C C . SER B 1 335 ? 11.336 -31 -29.906 1 58.06 335 SER B C 1
ATOM 5564 O O . SER B 1 335 ? 12.398 -30.891 -30.531 1 58.06 335 SER B O 1
ATOM 5566 N N . PRO B 1 336 ? 10.258 -31.25 -30.578 1 49.06 336 PRO B N 1
ATOM 5567 C CA . PRO B 1 336 ? 10.203 -31.016 -32.031 1 49.06 336 PRO B CA 1
ATOM 5568 C C . PRO B 1 336 ? 10.742 -29.641 -32.406 1 49.06 336 PRO B C 1
ATOM 5570 O O . PRO B 1 336 ? 10.57 -28.672 -31.672 1 49.06 336 PRO B O 1
ATOM 5573 N N . HIS B 1 337 ? 11.953 -29.594 -33.188 1 43.59 337 HIS B N 1
ATOM 5574 C CA . HIS B 1 337 ? 12.438 -28.375 -33.844 1 43.59 337 HIS B CA 1
ATOM 5575 C C . HIS B 1 337 ? 11.32 -27.672 -34.594 1 43.59 337 HIS B C 1
ATOM 5577 O O . HIS B 1 337 ? 10.469 -28.312 -35.219 1 43.59 337 HIS B O 1
#